Protein AF-A0A382JM89-F1 (afdb_monomer)

Solvent-accessible surface area (backbone atoms only — not comparable to full-atom values): 23621 Å² total; per-residue (Å²): 134,86,78,83,77,78,76,75,79,51,64,68,61,52,48,54,50,50,54,51,51,51,50,50,52,49,52,52,52,52,50,54,52,57,49,22,39,40,45,58,93,44,47,47,100,82,46,31,33,70,60,91,65,78,41,86,44,62,37,84,47,99,49,94,89,55,65,35,29,44,74,67,59,75,79,41,57,34,67,62,41,61,48,72,66,78,77,67,87,86,60,82,72,74,74,59,59,34,88,10,36,39,33,42,95,94,40,73,48,75,23,39,56,72,44,26,50,38,58,50,27,60,74,65,72,46,87,69,57,75,86,46,87,61,68,56,76,61,68,53,31,48,26,38,46,81,37,40,68,86,20,35,50,80,82,54,81,79,45,66,80,48,41,97,51,42,44,41,24,53,68,36,28,28,67,40,19,63,46,50,29,33,41,43,59,50,70,49,72,60,83,82,82,82,85,70,90,72,76,78,82,87,78,86,85,55,64,56,45,77,56,98,60,32,26,23,51,78,85,41,82,71,48,70,60,81,87,61,52,30,29,36,45,34,42,40,42,83,64,44,30,38,42,32,39,27,34,52,87,74,71,45,72,78,49,72,52,41,31,37,30,56,40,48,68,45,28,91,49,70,63,46,34,32,59,36,40,75,75,46,65,58,53,55,34,50,34,45,38,52,51,54,39,48,52,49,49,51,50,27,69,74,72,71,55,61,46,66,34,30,52,39,32,42,38,28,13,35,40,61,54,45,33,38,61,72,73,44,77,44,59,46,41,75,35,91,91,23,35,40,64,53,51,50,36,30,77,70,66,78,37,97,55,47,47,46,78,44,43,22,58,82,64,62,41,72,41,16,72,80,12,42,34,37,35,49,38,51,75,52,45,70,48,9,12,39,60,50,48,54,42,60,74,68,43,53,87,77,46,78,54,79,44,76,48,75,48,87,61,101,58,74,52,75,48,79,46,71,105

Structure (mmCIF, N/CA/C/O backbone):
data_AF-A0A382JM89-F1
#
_entry.id   AF-A0A382JM89-F1
#
loop_
_atom_site.group_PDB
_atom_site.id
_atom_site.type_symbol
_atom_site.label_atom_id
_atom_site.label_alt_id
_atom_site.label_comp_id
_atom_site.label_asym_id
_atom_site.label_entity_id
_atom_site.label_seq_id
_atom_site.pdbx_PDB_ins_code
_atom_site.Cartn_x
_atom_site.Cartn_y
_atom_site.Cartn_z
_atom_site.occupancy
_atom_site.B_iso_or_equiv
_atom_site.auth_seq_id
_atom_site.auth_comp_id
_atom_site.auth_asym_id
_atom_site.auth_atom_id
_atom_site.pdbx_PDB_model_num
ATOM 1 N N . MET A 1 1 ? -53.173 -8.938 7.345 1.00 44.50 1 MET A N 1
ATOM 2 C CA . MET A 1 1 ? -52.886 -8.487 5.963 1.00 44.50 1 MET A CA 1
ATOM 3 C C . MET A 1 1 ? -51.951 -9.501 5.313 1.00 44.50 1 MET A C 1
ATOM 5 O O . MET A 1 1 ? -50.953 -9.849 5.929 1.00 44.50 1 MET A O 1
ATOM 9 N N . LYS A 1 2 ? -52.321 -10.055 4.148 1.00 39.41 2 LYS A N 1
ATOM 10 C CA . LYS A 1 2 ? -51.540 -11.077 3.421 1.00 39.41 2 LYS A CA 1
ATOM 11 C C . LYS A 1 2 ? -50.190 -10.486 2.971 1.00 39.41 2 LYS A C 1
ATOM 13 O O . LYS A 1 2 ? -50.181 -9.391 2.418 1.00 39.41 2 LYS A O 1
ATOM 18 N N . LYS A 1 3 ? -49.076 -11.191 3.225 1.00 42.59 3 LYS A N 1
ATOM 19 C CA . LYS A 1 3 ? -47.734 -10.845 2.707 1.00 42.59 3 LYS A CA 1
ATOM 20 C C . LYS A 1 3 ? -47.783 -10.770 1.169 1.00 42.59 3 LYS A C 1
ATOM 22 O O . LYS A 1 3 ? -48.434 -11.635 0.580 1.00 42.59 3 LYS A O 1
ATOM 27 N N . PRO A 1 4 ? -47.111 -9.803 0.518 1.00 44.03 4 PRO A N 1
ATOM 28 C CA . PRO A 1 4 ? -46.988 -9.819 -0.931 1.00 44.03 4 PRO A CA 1
ATOM 29 C C . PRO A 1 4 ? -46.132 -11.026 -1.324 1.00 44.03 4 PRO A C 1
ATOM 31 O O . PRO A 1 4 ? -44.993 -11.159 -0.874 1.00 44.03 4 PRO A O 1
ATOM 34 N N . GLU A 1 5 ? -46.704 -11.932 -2.116 1.00 45.66 5 GLU A N 1
ATOM 35 C CA . GLU A 1 5 ? -45.958 -13.001 -2.773 1.00 45.66 5 GLU A CA 1
ATOM 36 C C . GLU A 1 5 ? -44.876 -12.367 -3.646 1.00 45.66 5 GLU A C 1
ATOM 38 O O . GLU A 1 5 ? -45.163 -11.625 -4.586 1.00 45.66 5 GLU A O 1
ATOM 43 N N . ILE A 1 6 ? -43.617 -12.647 -3.316 1.00 50.47 6 ILE A N 1
ATOM 44 C CA . ILE A 1 6 ? -42.480 -12.313 -4.166 1.00 50.47 6 ILE A CA 1
ATOM 45 C C . ILE A 1 6 ? -42.662 -13.133 -5.443 1.00 50.47 6 ILE A C 1
ATOM 47 O O . ILE A 1 6 ? -42.482 -14.353 -5.430 1.00 50.47 6 ILE A O 1
ATOM 51 N N . GLN A 1 7 ? -43.064 -12.469 -6.529 1.00 54.22 7 GLN A N 1
ATOM 52 C CA . GLN A 1 7 ? -43.139 -13.073 -7.855 1.00 54.22 7 GLN A CA 1
ATOM 53 C C . GLN A 1 7 ? -41.764 -13.663 -8.178 1.00 54.22 7 GLN A C 1
ATOM 55 O O . GLN A 1 7 ? -40.795 -12.933 -8.390 1.00 54.22 7 GLN A O 1
ATOM 60 N N . LYS A 1 8 ? -41.668 -14.999 -8.167 1.00 55.59 8 LYS A N 1
ATOM 61 C CA . LYS A 1 8 ? -40.481 -15.713 -8.637 1.00 55.59 8 LYS A CA 1
ATOM 62 C C . LYS A 1 8 ? -40.225 -15.256 -10.067 1.00 55.59 8 LYS A C 1
ATOM 64 O O . LYS A 1 8 ? -41.072 -15.459 -10.932 1.00 55.59 8 LYS A O 1
ATOM 69 N N . ILE A 1 9 ? -39.078 -14.618 -10.283 1.00 60.00 9 ILE A N 1
ATOM 70 C CA . ILE A 1 9 ? -38.639 -14.180 -11.606 1.00 60.00 9 ILE A CA 1
ATOM 71 C C . ILE A 1 9 ? -38.621 -15.419 -12.501 1.00 60.00 9 ILE A C 1
ATOM 73 O O . ILE A 1 9 ? -37.862 -16.360 -12.253 1.00 60.00 9 ILE A O 1
ATOM 77 N N . ASP A 1 10 ? -39.500 -15.440 -13.502 1.00 74.69 10 ASP A N 1
ATOM 78 C CA . ASP A 1 10 ? -39.533 -16.506 -14.491 1.00 74.69 10 ASP A CA 1
ATOM 79 C C . ASP A 1 10 ? -38.219 -16.455 -15.273 1.00 74.69 10 ASP A C 1
ATOM 81 O O . ASP A 1 10 ? -37.950 -15.513 -16.021 1.00 74.69 10 ASP A O 1
ATOM 85 N N . LYS A 1 11 ? -37.378 -17.472 -15.064 1.00 64.25 11 LYS A N 1
ATOM 86 C CA . LYS A 1 11 ? -36.060 -17.581 -15.693 1.00 64.25 11 LYS A CA 1
ATOM 87 C C . LYS A 1 11 ? -36.148 -17.518 -17.219 1.00 64.25 11 LYS A C 1
ATOM 89 O O . LYS A 1 11 ? -35.229 -16.992 -17.836 1.00 64.25 11 LYS A O 1
ATOM 94 N N . LYS A 1 12 ? -37.242 -18.001 -17.825 1.00 67.06 12 LYS A N 1
ATOM 95 C CA . LYS A 1 12 ? -37.433 -17.926 -19.281 1.00 67.06 12 LYS A CA 1
ATOM 96 C C . LYS A 1 12 ? -37.712 -16.500 -19.741 1.00 67.06 12 LYS A C 1
ATOM 98 O O . LYS A 1 12 ? -37.161 -16.071 -20.748 1.00 67.06 12 LYS A O 1
ATOM 103 N N . GLU A 1 13 ? -38.515 -15.751 -18.993 1.00 68.00 13 GLU A N 1
ATOM 104 C CA . GLU A 1 13 ? -38.814 -14.347 -19.296 1.00 68.00 13 GLU A CA 1
ATOM 105 C C . GLU A 1 13 ? -37.606 -13.434 -19.023 1.00 68.00 13 GLU A C 1
ATOM 107 O O . GLU A 1 13 ? -37.358 -12.490 -19.770 1.00 68.00 13 GLU A O 1
ATOM 112 N N . TYR A 1 14 ? -36.806 -13.736 -17.996 1.00 67.69 14 TYR A N 1
ATOM 113 C CA . TYR A 1 14 ? -35.537 -13.050 -17.738 1.00 67.69 14 TYR A CA 1
ATOM 114 C C . TYR A 1 14 ? -34.519 -13.291 -18.858 1.00 67.69 14 TYR A C 1
ATOM 116 O O . TYR A 1 14 ? -33.944 -12.330 -19.369 1.00 67.69 14 TYR A O 1
ATOM 124 N N . GLN A 1 15 ? -34.363 -14.544 -19.298 1.00 67.44 15 GLN A N 1
ATOM 125 C CA . GLN A 1 15 ? -33.485 -14.875 -20.420 1.00 67.44 15 GLN A CA 1
ATOM 126 C C . GLN A 1 15 ? -33.942 -14.175 -21.704 1.00 67.44 15 GLN A C 1
ATOM 128 O O . GLN A 1 15 ? -33.140 -13.530 -22.363 1.00 67.44 15 GLN A O 1
ATOM 133 N N . LYS A 1 16 ? -35.249 -14.161 -21.986 1.00 72.06 16 LYS A N 1
ATOM 134 C CA . LYS A 1 16 ? -35.815 -13.462 -23.149 1.00 72.06 16 LYS A CA 1
ATOM 135 C C . LYS A 1 16 ? -35.535 -11.952 -23.143 1.00 72.06 16 LYS A C 1
ATOM 137 O O . LYS A 1 16 ? -35.386 -11.342 -24.200 1.00 72.06 16 LYS A O 1
ATOM 142 N N . ARG A 1 17 ? -35.463 -11.328 -21.961 1.00 67.06 17 ARG A N 1
ATOM 143 C CA . ARG A 1 17 ? -35.088 -9.910 -21.813 1.00 67.06 17 ARG A CA 1
ATOM 144 C C . ARG A 1 17 ? -33.594 -9.687 -22.018 1.00 67.06 17 ARG A C 1
ATOM 146 O O . ARG A 1 17 ? -33.240 -8.697 -22.649 1.00 67.06 17 ARG A O 1
ATOM 153 N N . LEU A 1 18 ? -32.747 -10.588 -21.518 1.00 62.75 18 LEU A N 1
ATOM 154 C CA . LEU A 1 18 ? -31.307 -10.571 -21.788 1.00 62.75 18 LEU A CA 1
ATOM 155 C C . LEU A 1 18 ? -31.027 -10.736 -23.281 1.00 62.75 18 LEU A C 1
ATOM 157 O O . LEU A 1 18 ? -30.311 -9.917 -23.842 1.00 62.75 18 LEU A O 1
ATOM 161 N N . ASP A 1 19 ? -31.665 -11.705 -23.935 1.00 68.69 19 ASP A N 1
ATOM 162 C CA . ASP A 1 19 ? -31.504 -11.952 -25.369 1.00 68.69 19 ASP A CA 1
ATOM 163 C C . ASP A 1 19 ? -31.918 -10.718 -26.187 1.00 68.69 19 ASP A C 1
ATOM 165 O O . ASP A 1 19 ? -31.195 -10.302 -27.087 1.00 68.69 19 ASP A O 1
ATOM 169 N N . ARG A 1 20 ? -33.018 -10.050 -25.809 1.00 68.69 20 ARG A N 1
ATOM 170 C CA . ARG A 1 20 ? -33.466 -8.802 -26.449 1.00 68.69 20 ARG A CA 1
ATOM 171 C C . ARG A 1 20 ? -32.498 -7.636 -26.236 1.00 68.69 20 ARG A C 1
ATOM 173 O O . ARG A 1 20 ? -32.331 -6.811 -27.129 1.00 68.69 20 ARG A O 1
ATOM 180 N N . ILE A 1 21 ? -31.883 -7.530 -25.057 1.00 65.25 21 ILE A N 1
ATOM 181 C CA . ILE A 1 21 ? -30.853 -6.518 -24.783 1.00 65.25 21 ILE A CA 1
ATOM 182 C C . ILE A 1 21 ? -29.611 -6.804 -25.632 1.00 65.25 21 ILE A C 1
ATOM 184 O O . ILE A 1 21 ? -29.098 -5.891 -26.274 1.00 65.25 21 ILE A O 1
ATOM 188 N N . THR A 1 22 ? -29.168 -8.058 -25.693 1.00 61.38 22 THR A N 1
ATOM 189 C CA . THR A 1 22 ? -28.045 -8.486 -26.535 1.00 61.38 22 THR A CA 1
ATOM 190 C C . THR A 1 22 ? -28.317 -8.219 -28.015 1.00 61.38 22 THR A C 1
ATOM 192 O O . THR A 1 22 ? -27.440 -7.713 -28.707 1.00 61.38 22 THR A O 1
ATOM 195 N N . GLU A 1 23 ? -29.535 -8.470 -28.496 1.00 66.44 23 GLU A N 1
ATOM 196 C CA . GLU A 1 23 ? -29.952 -8.174 -29.871 1.00 66.44 23 GLU A CA 1
ATOM 197 C C . GLU A 1 23 ? -29.944 -6.662 -30.160 1.00 66.44 23 GLU A C 1
ATOM 199 O O . GLU A 1 23 ? -29.429 -6.229 -31.191 1.00 66.44 23 GLU A O 1
ATOM 204 N N . LEU A 1 24 ? -30.418 -5.835 -29.219 1.00 63.62 24 LEU A N 1
ATOM 205 C CA . LEU A 1 24 ? -30.346 -4.375 -29.329 1.00 63.62 24 LEU A CA 1
ATOM 206 C C . LEU A 1 24 ? -28.896 -3.880 -29.390 1.00 63.62 24 LEU A C 1
ATOM 208 O O . LEU A 1 24 ? -28.560 -3.105 -30.285 1.00 63.62 24 LEU A O 1
ATOM 212 N N . PHE A 1 25 ? -28.021 -4.351 -28.499 1.00 53.47 25 PHE A N 1
ATOM 213 C CA . PHE A 1 25 ? -26.602 -3.988 -28.531 1.00 53.47 25 PHE A CA 1
ATOM 214 C C . PHE A 1 25 ? -25.911 -4.482 -29.803 1.00 53.47 25 PHE A C 1
ATOM 216 O O . PHE A 1 25 ? -25.157 -3.725 -30.406 1.00 53.47 25 PHE A O 1
ATOM 223 N N . SER A 1 26 ? -26.226 -5.693 -30.268 1.00 49.53 26 SER A N 1
ATOM 224 C CA . SER A 1 26 ? -25.716 -6.221 -31.534 1.00 49.53 26 SER A CA 1
ATOM 225 C C . SER A 1 26 ? -26.149 -5.348 -32.717 1.00 49.53 26 SER A C 1
ATOM 227 O O . SER A 1 26 ? -25.308 -4.976 -33.531 1.00 49.53 26 SER A O 1
ATOM 229 N N . SER A 1 27 ? -27.412 -4.906 -32.763 1.00 55.59 27 SER A N 1
ATOM 230 C CA . SER A 1 27 ? -27.895 -3.988 -33.804 1.00 55.59 27 SER A CA 1
ATOM 231 C C . SER A 1 27 ? -27.211 -2.613 -33.766 1.00 55.59 27 SER A C 1
ATOM 233 O O . SER A 1 27 ? -26.930 -2.034 -34.813 1.00 55.59 27 SER A O 1
ATOM 235 N N . MET A 1 28 ? -26.876 -2.107 -32.572 1.00 58.25 28 MET A N 1
ATOM 236 C CA . MET A 1 28 ? -26.117 -0.862 -32.410 1.00 58.25 28 MET A CA 1
ATOM 237 C C . MET A 1 28 ? -24.670 -1.009 -32.882 1.00 58.25 28 MET A C 1
ATOM 239 O O . MET A 1 28 ? -24.142 -0.090 -33.504 1.00 58.25 28 MET A O 1
ATOM 243 N N . THR A 1 29 ? -24.037 -2.152 -32.612 1.00 47.72 29 THR A N 1
ATOM 244 C CA . THR A 1 29 ? -22.693 -2.465 -33.108 1.00 47.72 29 THR A CA 1
ATOM 245 C C . THR A 1 29 ? -22.686 -2.582 -34.629 1.00 47.72 29 THR A C 1
ATOM 247 O O . THR A 1 29 ? -21.822 -1.987 -35.261 1.00 47.72 29 THR A O 1
ATOM 250 N N . VAL A 1 30 ? -23.679 -3.254 -35.224 1.00 56.81 30 VAL A N 1
ATOM 251 C CA . VAL A 1 30 ? -23.830 -3.343 -36.688 1.00 56.81 30 VAL A CA 1
ATOM 252 C C . VAL A 1 30 ? -24.038 -1.957 -37.302 1.00 56.81 30 VAL A C 1
ATOM 254 O O . VAL A 1 30 ? -23.382 -1.622 -38.280 1.00 56.81 30 VAL A O 1
ATOM 257 N N . HIS A 1 31 ? -24.871 -1.106 -36.697 1.00 63.56 31 HIS A N 1
ATOM 258 C CA . HIS A 1 31 ? -25.081 0.254 -37.197 1.00 63.56 31 HIS A CA 1
ATOM 259 C C . HIS A 1 31 ? -23.830 1.139 -37.074 1.00 63.56 31 HIS A C 1
ATOM 261 O O . HIS A 1 31 ? -23.542 1.938 -37.963 1.00 63.56 31 HIS A O 1
ATOM 267 N N . ALA A 1 32 ? -23.070 1.007 -35.983 1.00 56.50 32 ALA A N 1
ATOM 268 C CA . ALA A 1 32 ? -21.797 1.706 -35.820 1.00 56.50 32 ALA A CA 1
ATOM 269 C C . ALA A 1 32 ? -20.748 1.230 -36.843 1.00 56.50 32 ALA A C 1
ATOM 271 O O . ALA A 1 32 ? -19.970 2.046 -37.347 1.00 56.50 32 ALA A O 1
ATOM 272 N N . ASP A 1 33 ? -20.762 -0.061 -37.183 1.00 57.72 33 ASP A N 1
ATOM 273 C CA . ASP A 1 33 ? -19.899 -0.646 -38.210 1.00 57.72 33 ASP A CA 1
ATOM 274 C C . ASP A 1 33 ? -20.281 -0.147 -39.614 1.00 57.72 33 ASP A C 1
ATOM 276 O O . ASP A 1 33 ? -19.424 0.326 -40.358 1.00 57.72 33 ASP A O 1
ATOM 280 N N . GLU A 1 34 ? -21.578 -0.112 -39.938 1.00 65.81 34 GLU A N 1
ATOM 281 C CA . GLU A 1 34 ? -22.096 0.471 -41.182 1.00 65.81 34 GLU A CA 1
ATOM 282 C C . GLU A 1 34 ? -21.736 1.954 -41.314 1.00 65.81 34 GLU A C 1
ATOM 284 O O . GLU A 1 34 ? -21.236 2.364 -42.358 1.00 65.81 34 GLU A O 1
ATOM 289 N N . GLN A 1 35 ? -21.914 2.773 -40.271 1.00 63.88 35 GLN A N 1
ATOM 290 C CA . GLN A 1 35 ? -21.514 4.188 -40.317 1.00 63.88 35 GLN A CA 1
ATOM 291 C C . GLN A 1 35 ? -20.011 4.366 -40.570 1.00 63.88 35 GLN A C 1
ATOM 293 O O . GLN A 1 35 ? -19.595 5.299 -41.264 1.00 63.88 35 GLN A O 1
ATOM 298 N N . SER A 1 36 ? -19.203 3.446 -40.046 1.00 63.84 36 SER A N 1
ATOM 299 C CA . SER A 1 36 ? -17.752 3.440 -40.220 1.00 63.84 36 SER A CA 1
ATOM 300 C C . SER A 1 36 ? -17.316 3.050 -41.641 1.00 63.84 36 SER A C 1
ATOM 302 O O . SER A 1 36 ? -16.156 3.259 -41.982 1.00 63.84 36 SER A O 1
ATOM 304 N N . THR A 1 37 ? -18.216 2.564 -42.507 1.00 63.22 37 THR A N 1
ATOM 305 C CA . THR A 1 37 ? -17.906 2.280 -43.927 1.00 63.22 37 THR A CA 1
ATOM 306 C C . THR A 1 37 ? -17.875 3.512 -44.828 1.00 63.22 37 THR A C 1
ATOM 308 O O . THR A 1 37 ? -17.417 3.422 -45.960 1.00 63.22 37 THR A O 1
ATOM 311 N N . TYR A 1 38 ? -18.372 4.662 -44.372 1.00 65.75 38 TYR A N 1
ATOM 312 C CA . TYR A 1 38 ? -18.430 5.866 -45.212 1.00 65.75 38 TYR A CA 1
ATOM 313 C C . TYR A 1 38 ? -18.109 7.156 -44.461 1.00 65.75 38 TYR A C 1
ATOM 315 O O . TYR A 1 38 ? -17.984 8.214 -45.078 1.00 65.75 38 TYR A O 1
ATOM 323 N N . ARG A 1 39 ? -17.958 7.110 -43.130 1.00 69.75 39 ARG A N 1
ATOM 324 C CA . ARG A 1 39 ? -17.587 8.283 -42.339 1.00 69.75 39 ARG A CA 1
ATOM 325 C C . ARG A 1 39 ? -16.587 7.949 -41.243 1.00 69.75 39 ARG A C 1
ATOM 327 O O . ARG A 1 39 ? -16.827 7.102 -40.390 1.00 69.75 39 ARG A O 1
ATOM 334 N N . CYS A 1 40 ? -15.501 8.718 -41.197 1.00 74.19 40 CYS A N 1
ATOM 335 C CA . CYS A 1 40 ? -14.532 8.620 -40.115 1.00 74.19 40 CYS A CA 1
ATOM 336 C C . CYS A 1 40 ? -14.994 9.380 -38.856 1.00 74.19 40 CYS A C 1
ATOM 338 O O . CYS A 1 40 ? -15.216 10.592 -38.940 1.00 74.19 40 CYS A O 1
ATOM 340 N N . PRO A 1 41 ? -15.069 8.740 -37.671 1.00 73.25 41 PRO A N 1
ATOM 341 C CA . PRO A 1 41 ? -15.464 9.398 -36.428 1.00 73.25 41 PRO A CA 1
ATOM 342 C C . PRO A 1 41 ? -14.385 10.360 -35.904 1.00 73.25 41 PRO A C 1
ATOM 344 O O . PRO A 1 41 ? -14.675 11.229 -35.085 1.00 73.25 41 PRO A O 1
ATOM 347 N N . TYR A 1 42 ? -13.151 10.253 -36.409 1.00 80.19 42 TYR A N 1
ATOM 348 C CA . TYR A 1 42 ? -12.021 11.122 -36.063 1.00 80.19 42 TYR A CA 1
ATOM 349 C C . TYR A 1 42 ? -11.760 12.224 -37.099 1.00 80.19 42 TYR A C 1
ATOM 351 O O . TYR A 1 42 ? -10.758 12.933 -37.006 1.00 80.19 42 TYR A O 1
ATOM 359 N N . LYS A 1 43 ? -12.622 12.365 -38.112 1.00 78.75 43 LYS A N 1
ATOM 360 C CA . LYS A 1 43 ? -12.566 13.451 -39.097 1.00 78.75 43 LYS A CA 1
ATOM 361 C C . LYS A 1 43 ? -13.531 14.546 -38.650 1.00 78.75 43 LYS A C 1
ATOM 363 O O . LYS A 1 43 ? -14.737 14.323 -38.545 1.00 78.75 43 LYS A O 1
ATOM 368 N N . ASN A 1 44 ? -12.996 15.718 -38.316 1.00 76.88 44 ASN A N 1
ATOM 369 C CA . ASN A 1 44 ? -13.822 16.854 -37.920 1.00 76.88 44 ASN A CA 1
ATOM 370 C C . ASN A 1 44 ? -14.465 17.529 -39.150 1.00 76.88 44 ASN A C 1
ATOM 372 O O . ASN A 1 44 ? -14.194 17.169 -40.292 1.00 76.88 44 ASN A O 1
ATOM 376 N N . LYS A 1 45 ? -15.318 18.533 -38.917 1.00 77.31 45 LYS A N 1
ATOM 377 C CA . LYS A 1 45 ? -16.042 19.263 -39.977 1.00 77.31 45 LYS A CA 1
ATOM 378 C C . LYS A 1 45 ? -15.149 20.042 -40.966 1.00 77.31 45 LYS A C 1
ATOM 380 O O . LYS A 1 45 ? -15.665 20.556 -41.946 1.00 77.31 45 LYS A O 1
ATOM 385 N N . GLU A 1 46 ? -13.861 20.195 -40.663 1.00 77.38 46 GLU A N 1
ATOM 386 C CA . GLU A 1 46 ? -12.849 20.897 -41.471 1.00 77.38 46 GLU A CA 1
ATOM 387 C C . GLU A 1 46 ? -11.871 19.898 -42.122 1.00 77.38 46 GLU A C 1
ATOM 389 O O . GLU A 1 46 ? -10.745 20.257 -42.456 1.00 77.38 46 GLU A O 1
ATOM 394 N N . ASP A 1 47 ? -12.265 18.623 -42.229 1.00 74.38 47 ASP A N 1
ATOM 395 C CA . ASP A 1 47 ? -11.468 17.506 -42.758 1.00 74.38 47 ASP A CA 1
ATOM 396 C C . ASP A 1 47 ? -10.150 17.234 -42.007 1.00 74.38 47 ASP A C 1
ATOM 398 O O . ASP A 1 47 ? -9.274 16.492 -42.472 1.00 74.38 47 ASP A O 1
ATOM 402 N N . ARG A 1 48 ? -10.015 17.772 -40.789 1.00 79.44 48 ARG A N 1
ATOM 403 C CA . ARG A 1 48 ? -8.853 17.533 -39.930 1.00 79.44 48 ARG A CA 1
ATOM 404 C C . ARG A 1 48 ? -9.047 16.279 -39.089 1.00 79.44 48 ARG A C 1
ATOM 406 O O . ARG A 1 48 ? -10.113 16.027 -38.523 1.00 79.44 48 ARG A O 1
ATOM 413 N N . CYS A 1 49 ? -7.982 15.499 -39.001 1.00 78.81 49 CYS A N 1
ATOM 414 C CA . CYS A 1 49 ? -7.892 14.281 -38.224 1.00 78.81 49 CYS A CA 1
ATOM 415 C C . CYS A 1 49 ? -7.604 14.614 -36.755 1.00 78.81 49 CYS A C 1
ATOM 417 O O . CYS A 1 49 ? -6.585 15.219 -36.424 1.00 78.81 49 CYS A O 1
ATOM 419 N N . THR A 1 50 ? -8.504 14.199 -35.869 1.00 78.69 50 THR A N 1
ATOM 420 C CA . THR A 1 50 ? -8.375 14.337 -34.411 1.00 78.69 50 THR A CA 1
ATOM 421 C C . THR A 1 50 ? -7.791 13.089 -33.745 1.00 78.69 50 THR A C 1
ATOM 423 O O . THR A 1 50 ? -7.572 13.090 -32.532 1.00 78.69 50 THR A O 1
ATOM 426 N N . ALA A 1 51 ? -7.527 12.023 -34.510 1.00 73.88 51 ALA A N 1
ATOM 427 C CA . ALA A 1 51 ? -6.945 10.792 -33.991 1.00 73.88 51 ALA A CA 1
ATOM 428 C C . ALA A 1 51 ? -5.510 11.032 -33.497 1.00 73.88 51 ALA A C 1
ATOM 430 O O . ALA A 1 51 ? -4.678 11.584 -34.215 1.00 73.88 51 ALA A O 1
ATOM 431 N N . LYS A 1 52 ? -5.223 10.585 -32.269 1.00 64.62 52 LYS A N 1
ATOM 432 C CA . LYS A 1 52 ? -3.881 10.630 -31.658 1.00 64.62 52 LYS A CA 1
ATOM 433 C C . LYS A 1 52 ? -3.049 9.366 -31.922 1.00 64.62 52 LYS A C 1
ATOM 435 O O . LYS A 1 52 ? -1.924 9.274 -31.448 1.00 64.62 52 LYS A O 1
ATOM 440 N N . PHE A 1 53 ? -3.612 8.402 -32.647 1.00 70.06 53 PHE A N 1
ATOM 441 C CA . PHE A 1 53 ? -2.979 7.148 -33.058 1.00 70.06 53 PHE A CA 1
ATOM 442 C C . PHE A 1 53 ? -2.654 7.173 -34.561 1.00 70.06 53 PHE A C 1
ATOM 444 O O . PHE A 1 53 ? -3.201 7.996 -35.302 1.00 70.06 53 PHE A O 1
ATOM 451 N N . GLY A 1 54 ? -1.754 6.288 -35.003 1.00 59.22 54 GLY A N 1
ATOM 452 C CA . GLY A 1 54 ? -1.340 6.186 -36.404 1.00 59.22 54 GLY A CA 1
ATOM 453 C C . GLY A 1 54 ? -2.459 5.645 -37.293 1.00 59.22 54 GLY A C 1
ATOM 454 O O . GLY A 1 54 ? -3.068 4.628 -36.986 1.00 59.22 54 GLY A O 1
ATOM 455 N N . CYS A 1 55 ? -2.741 6.330 -38.398 1.00 66.62 55 CYS A N 1
ATOM 456 C CA . CYS A 1 55 ? -3.772 5.953 -39.364 1.00 66.62 55 CYS A CA 1
ATOM 457 C C . CYS A 1 55 ? -3.215 6.138 -40.781 1.00 66.62 55 CYS A C 1
ATOM 459 O O . CYS A 1 55 ? -2.600 7.166 -41.073 1.00 66.62 55 CYS A O 1
ATOM 461 N N . ARG A 1 56 ? -3.443 5.173 -41.687 1.00 66.62 56 ARG A N 1
ATOM 462 C CA . ARG A 1 56 ? -2.841 5.173 -43.043 1.00 66.62 56 ARG A CA 1
ATOM 463 C C . ARG A 1 56 ? -3.240 6.384 -43.894 1.00 66.62 56 ARG A C 1
ATOM 465 O O . ARG A 1 56 ? -2.533 6.769 -44.828 1.00 66.62 56 ARG A O 1
ATOM 472 N N . ASN A 1 57 ? -4.356 7.011 -43.533 1.00 70.56 57 ASN A N 1
ATOM 473 C CA . ASN A 1 57 ? -4.942 8.140 -44.245 1.00 70.56 57 ASN A CA 1
ATOM 474 C C . ASN A 1 57 ? -4.619 9.500 -43.611 1.00 70.56 57 ASN A C 1
ATOM 476 O O . ASN A 1 57 ? -5.138 10.519 -44.068 1.00 70.56 57 ASN A O 1
ATOM 480 N N . GLN A 1 58 ? -3.762 9.549 -42.585 1.00 77.38 58 GLN A N 1
ATOM 481 C CA . GLN A 1 58 ? -3.235 10.811 -42.068 1.00 77.38 58 GLN A CA 1
ATOM 482 C C . GLN A 1 58 ? -2.214 11.413 -43.047 1.00 77.38 58 GLN A C 1
ATOM 484 O O . GLN A 1 58 ? -1.312 10.742 -43.553 1.00 77.38 58 GLN A O 1
ATOM 489 N N . ARG A 1 59 ? -2.345 12.714 -43.309 1.00 75.25 59 ARG A N 1
ATOM 490 C CA . ARG A 1 59 ? -1.410 13.518 -44.105 1.00 75.25 59 ARG A CA 1
ATOM 491 C C . ARG A 1 59 ? -0.905 14.693 -43.272 1.00 75.25 59 ARG A C 1
ATOM 493 O O . ARG A 1 59 ? -1.640 15.245 -42.452 1.00 75.25 59 ARG A O 1
ATOM 500 N N . LYS A 1 60 ? 0.362 15.069 -43.466 1.00 73.81 60 LYS A N 1
ATOM 501 C CA . LYS A 1 60 ? 0.955 16.230 -42.786 1.00 73.81 60 LYS A CA 1
ATOM 502 C C . LYS A 1 60 ? 0.400 17.521 -43.407 1.00 73.81 60 LYS A C 1
ATOM 504 O O . LYS A 1 60 ? 0.398 17.607 -44.632 1.00 73.81 60 LYS A O 1
ATOM 509 N N . PRO A 1 61 ? -0.062 18.492 -42.605 1.00 70.25 61 PRO A N 1
ATOM 510 C CA . PRO A 1 61 ? -0.488 19.790 -43.114 1.00 70.25 61 PRO A CA 1
ATOM 511 C C . PRO A 1 61 ? 0.723 20.628 -43.544 1.00 70.25 61 PRO A C 1
ATOM 513 O O . PRO A 1 61 ? 1.839 20.412 -43.062 1.00 70.25 61 PRO A O 1
ATOM 516 N N . ASP A 1 62 ? 0.484 21.626 -44.396 1.00 67.12 62 ASP A N 1
ATOM 517 C CA . ASP A 1 62 ? 1.521 22.546 -44.888 1.00 67.12 62 ASP A CA 1
ATOM 518 C C . ASP A 1 62 ? 2.180 23.362 -43.760 1.00 67.12 62 ASP A C 1
ATOM 520 O O . ASP A 1 62 ? 3.341 23.760 -43.861 1.00 67.12 62 ASP A O 1
ATOM 524 N N . ASN A 1 63 ? 1.471 23.568 -42.643 1.00 64.88 63 ASN A N 1
ATOM 525 C CA . ASN A 1 63 ? 1.975 24.270 -41.467 1.00 64.88 63 ASN A CA 1
ATOM 526 C C . ASN A 1 63 ? 2.116 23.323 -40.261 1.00 64.88 63 ASN A C 1
ATOM 528 O O . ASN A 1 63 ? 1.147 22.715 -39.812 1.00 64.88 63 ASN A O 1
ATOM 532 N N . ARG A 1 64 ? 3.319 23.236 -39.673 1.00 56.41 64 ARG A N 1
ATOM 533 C CA . ARG A 1 64 ? 3.673 22.267 -38.606 1.00 56.41 64 ARG A CA 1
ATOM 534 C C . ARG A 1 64 ? 2.903 22.423 -37.284 1.00 56.41 64 ARG A C 1
ATOM 536 O O . ARG A 1 64 ? 3.056 21.575 -36.411 1.00 56.41 64 ARG A O 1
ATOM 543 N N . ARG A 1 65 ? 2.121 23.493 -37.107 1.00 54.34 65 ARG A N 1
ATOM 544 C CA . ARG A 1 65 ? 1.305 23.744 -35.900 1.00 54.34 65 ARG A CA 1
ATOM 545 C C . ARG A 1 65 ? -0.160 23.312 -36.035 1.00 54.34 65 ARG A C 1
ATOM 547 O O . ARG A 1 65 ? -0.924 23.496 -35.094 1.00 54.34 65 ARG A O 1
ATOM 554 N N . GLU A 1 66 ? -0.559 22.762 -37.178 1.00 66.62 66 GLU A N 1
ATOM 555 C CA . GLU A 1 66 ? -1.939 22.344 -37.435 1.00 66.62 66 GLU A CA 1
ATOM 556 C C . GLU A 1 66 ? -2.140 20.833 -37.236 1.00 66.62 66 GLU A C 1
ATOM 558 O O . GLU A 1 66 ? -1.199 20.044 -37.329 1.00 66.62 66 GLU A O 1
ATOM 563 N N . LEU A 1 67 ? -3.385 20.425 -36.956 1.00 64.38 67 LEU A N 1
ATOM 564 C CA . LEU A 1 67 ? -3.767 19.010 -36.890 1.00 64.38 67 LEU A CA 1
ATOM 565 C C . LEU A 1 67 ? -3.566 18.323 -38.251 1.00 64.38 67 LEU A C 1
ATOM 567 O O . LEU A 1 67 ? -3.731 18.952 -39.301 1.00 64.38 67 LEU A O 1
ATOM 571 N N . LEU A 1 68 ? -3.255 17.022 -38.213 1.00 76.88 68 LEU A N 1
ATOM 572 C CA . LEU A 1 68 ? -3.119 16.170 -39.400 1.00 76.88 68 LEU A CA 1
ATOM 573 C C . LEU A 1 68 ? -4.391 16.219 -40.257 1.00 76.88 68 LEU A C 1
ATOM 575 O O . LEU A 1 68 ? -5.492 16.354 -39.732 1.00 76.88 68 LEU A O 1
ATOM 579 N N . ILE A 1 69 ? -4.255 16.096 -41.575 1.00 75.75 69 ILE A N 1
ATOM 580 C CA . ILE A 1 69 ? -5.386 16.109 -42.515 1.00 75.75 69 ILE A CA 1
ATOM 581 C C . ILE A 1 69 ? -5.809 14.664 -42.792 1.00 75.75 69 ILE A C 1
ATOM 583 O O . ILE A 1 69 ? -4.952 13.796 -42.977 1.00 75.75 69 ILE A O 1
ATOM 587 N N . CYS A 1 70 ? -7.115 14.386 -42.810 1.00 74.06 70 CYS A N 1
ATOM 588 C CA . CYS A 1 70 ? -7.625 13.084 -43.236 1.00 74.06 70 CYS A CA 1
ATOM 589 C C . CYS A 1 70 ? -7.759 13.070 -44.764 1.00 74.06 70 CYS A C 1
ATOM 591 O O . CYS A 1 70 ? -8.621 13.746 -45.314 1.00 74.06 70 CYS A O 1
ATOM 593 N N . GLY A 1 71 ? -6.918 12.296 -45.452 1.00 67.00 71 GLY A N 1
ATOM 594 C CA . GLY A 1 71 ? -6.919 12.202 -46.917 1.00 67.00 71 GLY A CA 1
ATOM 595 C C . GLY A 1 71 ? -7.983 11.271 -47.513 1.00 67.00 71 GLY A C 1
ATOM 596 O O . GLY A 1 71 ? -7.937 11.027 -48.713 1.00 67.00 71 GLY A O 1
ATOM 597 N N . GLY A 1 72 ? -8.882 10.708 -46.698 1.00 64.50 72 GLY A N 1
ATOM 598 C CA . GLY A 1 72 ? -9.954 9.823 -47.168 1.00 64.50 72 GLY A CA 1
ATOM 599 C C . GLY A 1 72 ? -11.187 10.606 -47.626 1.00 64.50 72 GLY A C 1
ATOM 600 O O . GLY A 1 72 ? -11.623 11.529 -46.927 1.00 64.50 72 GLY A O 1
ATOM 601 N N . ASP A 1 73 ? -11.764 10.209 -48.759 1.00 62.28 73 ASP A N 1
ATOM 602 C CA . ASP A 1 73 ? -13.051 10.698 -49.255 1.00 62.28 73 ASP A CA 1
ATOM 603 C C . ASP A 1 73 ? -14.224 9.912 -48.639 1.00 62.28 73 ASP A C 1
ATOM 605 O O . ASP A 1 73 ? -14.042 8.811 -48.122 1.00 62.28 73 ASP A O 1
ATOM 609 N N . ASP A 1 74 ? -15.445 10.454 -48.702 1.00 58.84 74 ASP A N 1
ATOM 610 C CA . ASP A 1 74 ? -16.659 9.829 -48.131 1.00 58.84 74 ASP A CA 1
ATOM 611 C C . ASP A 1 74 ? -17.097 8.542 -48.881 1.00 58.84 74 ASP A C 1
ATOM 613 O O . ASP A 1 74 ? -18.223 8.067 -48.744 1.00 58.84 74 ASP A O 1
ATOM 617 N N . LYS A 1 75 ? -16.214 7.996 -49.727 1.00 57.56 75 LYS A N 1
ATOM 618 C CA . LYS A 1 75 ? -16.359 6.730 -50.457 1.00 57.56 75 LYS A CA 1
ATOM 619 C C . LYS A 1 75 ? -15.416 5.643 -49.935 1.00 57.56 75 LYS A C 1
ATOM 621 O O . LYS A 1 75 ? -15.463 4.518 -50.430 1.00 57.56 75 LYS A O 1
ATOM 626 N N . LEU A 1 76 ? -14.551 5.977 -48.979 1.00 61.00 76 LEU A N 1
ATOM 627 C CA . LEU A 1 76 ? -13.592 5.064 -48.380 1.00 61.00 76 LEU A CA 1
ATOM 628 C C . LEU A 1 76 ? -14.240 4.267 -47.237 1.00 61.00 76 LEU A C 1
ATOM 630 O O . LEU A 1 76 ? -14.826 4.860 -46.334 1.00 61.00 76 LEU A O 1
ATOM 634 N N . ASP A 1 77 ? -14.070 2.940 -47.233 1.00 64.81 77 ASP A N 1
ATOM 635 C CA . ASP A 1 77 ? -14.420 2.098 -46.081 1.00 64.81 77 ASP A CA 1
ATOM 636 C C . ASP A 1 77 ? -13.435 2.361 -44.939 1.00 64.81 77 ASP A C 1
ATOM 638 O O . ASP A 1 77 ? -12.289 1.899 -44.948 1.00 64.81 77 ASP A O 1
ATOM 642 N N . TYR A 1 78 ? -13.855 3.175 -43.968 1.00 64.94 78 TYR A N 1
ATOM 643 C CA . TYR A 1 78 ? -12.967 3.632 -42.908 1.00 64.94 78 TYR A CA 1
ATOM 644 C C . TYR A 1 78 ? -12.709 2.583 -41.823 1.00 64.94 78 TYR A C 1
ATOM 646 O O . TYR A 1 78 ? -11.780 2.784 -41.039 1.00 64.94 78 TYR A O 1
ATOM 654 N N . ARG A 1 79 ? -13.417 1.445 -41.809 1.00 62.03 79 ARG A N 1
ATOM 655 C CA . ARG A 1 79 ? -13.155 0.352 -40.854 1.00 62.03 79 ARG A CA 1
ATOM 656 C C . ARG A 1 79 ? -11.700 -0.114 -40.922 1.00 62.03 79 ARG A C 1
ATOM 658 O O . ARG A 1 79 ? -11.038 -0.218 -39.895 1.00 62.03 79 ARG A O 1
ATOM 665 N N . GLN A 1 80 ? -11.163 -0.236 -42.137 1.00 56.03 80 GLN A N 1
ATOM 666 C CA . GLN A 1 80 ? -9.765 -0.619 -42.379 1.00 56.03 80 GLN A CA 1
ATOM 667 C C . GLN A 1 80 ? -8.785 0.566 -42.363 1.00 56.03 80 GLN A C 1
ATOM 669 O O . GLN A 1 80 ? -7.569 0.386 -42.406 1.00 56.03 80 GLN A O 1
ATOM 674 N N . ALA A 1 81 ? -9.281 1.806 -42.287 1.00 58.97 81 ALA A N 1
ATOM 675 C CA . ALA A 1 81 ? -8.431 2.996 -42.260 1.00 58.97 81 ALA A CA 1
ATOM 676 C C . ALA A 1 81 ? -7.702 3.174 -40.919 1.00 58.97 81 ALA A C 1
ATOM 678 O O . ALA A 1 81 ? -6.637 3.801 -40.883 1.00 58.97 81 ALA A O 1
ATOM 679 N N . TRP A 1 82 ? -8.274 2.650 -39.828 1.00 59.25 82 TRP A N 1
ATOM 680 C CA . TRP A 1 82 ? -7.682 2.651 -38.479 1.00 59.25 82 TRP A CA 1
ATOM 681 C C . TRP A 1 82 ? -6.980 1.342 -38.141 1.00 59.25 82 TRP A C 1
ATOM 683 O O . TRP A 1 82 ? -6.248 1.287 -37.157 1.00 59.25 82 TRP A O 1
ATOM 693 N N . GLU A 1 83 ? -7.160 0.322 -38.977 1.00 50.81 83 GLU A N 1
ATOM 694 C CA . GLU A 1 83 ? -6.341 -0.877 -38.952 1.00 50.81 83 GLU A CA 1
ATOM 695 C C . GLU A 1 83 ? -4.935 -0.510 -39.443 1.00 50.81 83 GLU A C 1
ATOM 697 O O . GLU A 1 83 ? -4.609 -0.479 -40.640 1.00 50.81 83 GLU A O 1
ATOM 702 N N . THR A 1 84 ? -4.064 -0.206 -38.484 1.00 46.38 84 THR A N 1
ATOM 703 C CA . THR A 1 84 ? -2.631 -0.429 -38.644 1.00 46.38 84 THR A CA 1
ATOM 704 C C . THR A 1 84 ? -2.465 -1.921 -38.913 1.00 46.38 84 THR A C 1
ATOM 706 O O . THR A 1 84 ? -2.573 -2.705 -37.982 1.00 46.38 84 THR A O 1
ATOM 709 N N . GLU A 1 85 ? -2.369 -2.268 -40.200 1.00 39.00 85 GLU A N 1
ATOM 710 C CA . GLU A 1 85 ? -2.140 -3.595 -40.788 1.00 39.00 85 GLU A CA 1
ATOM 711 C C . GLU A 1 85 ? -2.303 -4.786 -39.828 1.00 39.00 85 GLU A C 1
ATOM 713 O O . GLU A 1 85 ? -1.433 -5.066 -39.006 1.00 39.00 85 GLU A O 1
ATOM 718 N N . ALA A 1 86 ? -3.377 -5.565 -40.018 1.00 32.03 86 ALA A N 1
ATOM 719 C CA . ALA A 1 86 ? -3.260 -7.000 -39.806 1.00 32.03 86 ALA A CA 1
ATOM 720 C C . ALA A 1 86 ? -2.042 -7.463 -40.613 1.00 32.03 86 ALA A C 1
ATOM 722 O O . ALA A 1 86 ? -1.989 -7.261 -41.831 1.00 32.03 86 ALA A O 1
ATOM 723 N N . VAL A 1 87 ? -1.045 -8.006 -39.915 1.00 34.25 87 VAL A N 1
ATOM 724 C CA . VAL A 1 87 ? 0.102 -8.663 -40.536 1.00 34.25 87 VAL A CA 1
ATOM 725 C C . VAL A 1 87 ? -0.471 -9.681 -41.526 1.00 34.25 87 VAL A C 1
ATOM 727 O O . VAL A 1 87 ? -1.274 -10.518 -41.105 1.00 34.25 87 VAL A O 1
ATOM 730 N N . PRO A 1 88 ? -0.160 -9.591 -42.829 1.00 32.91 88 PRO A N 1
ATOM 731 C CA . PRO A 1 88 ? -0.663 -10.553 -43.790 1.00 32.91 88 PRO A CA 1
ATOM 732 C C . PRO A 1 88 ? -0.179 -11.942 -43.379 1.00 32.91 88 PRO A C 1
ATOM 734 O O . PRO A 1 88 ? 1.022 -12.193 -43.259 1.00 32.91 88 PRO A O 1
ATOM 737 N N . ASP A 1 89 ? -1.139 -12.827 -43.126 1.00 37.56 89 ASP A N 1
ATOM 738 C CA . ASP A 1 89 ? -0.879 -14.225 -42.828 1.00 37.56 89 ASP A CA 1
ATOM 739 C C . ASP A 1 89 ? -0.092 -14.820 -44.010 1.00 37.56 89 ASP A C 1
ATOM 741 O O . ASP A 1 89 ? -0.507 -14.696 -45.166 1.00 37.56 89 ASP A O 1
ATOM 745 N N . SER A 1 90 ? 1.055 -15.438 -43.713 1.00 38.72 90 SER A N 1
ATOM 746 C CA . SER A 1 90 ? 2.048 -16.020 -44.639 1.00 38.72 90 SER A CA 1
ATOM 747 C C . SER A 1 90 ? 3.119 -15.105 -45.264 1.00 38.72 90 SER A C 1
ATOM 749 O O . SER A 1 90 ? 3.519 -15.257 -46.414 1.00 38.72 90 SER A O 1
ATOM 751 N N . THR A 1 91 ? 3.779 -14.310 -44.435 1.00 30.14 91 THR A N 1
ATOM 752 C CA . THR A 1 91 ? 5.236 -14.489 -44.329 1.00 30.14 91 THR A CA 1
ATOM 753 C C . THR A 1 91 ? 5.510 -14.762 -42.871 1.00 30.14 91 THR A C 1
ATOM 755 O O . THR A 1 91 ? 5.119 -13.956 -42.033 1.00 30.14 91 THR A O 1
ATOM 758 N N . LEU A 1 92 ? 6.125 -15.905 -42.562 1.00 34.22 92 LEU A N 1
ATOM 759 C CA . LEU A 1 92 ? 6.854 -16.063 -41.312 1.00 34.22 92 LEU A CA 1
ATOM 760 C C . LEU A 1 92 ? 7.702 -14.792 -41.184 1.00 34.22 92 LEU A C 1
ATOM 762 O O . LEU A 1 92 ? 8.661 -14.623 -41.934 1.00 34.22 92 LEU A O 1
ATOM 766 N N . ILE A 1 93 ? 7.286 -13.841 -40.338 1.00 36.59 93 ILE A N 1
ATOM 767 C CA . ILE A 1 93 ? 8.241 -12.894 -39.784 1.00 36.59 93 ILE A CA 1
ATOM 768 C C . ILE A 1 93 ? 9.157 -13.851 -39.059 1.00 36.59 93 ILE A C 1
ATOM 770 O O . ILE A 1 93 ? 8.727 -14.463 -38.078 1.00 36.59 93 ILE A O 1
ATOM 774 N N . ASP A 1 94 ? 10.329 -14.103 -39.634 1.00 39.06 94 ASP A N 1
ATOM 775 C CA . ASP A 1 94 ? 11.381 -14.790 -38.922 1.00 39.06 94 ASP A CA 1
ATOM 776 C C . ASP A 1 94 ? 11.512 -13.999 -37.627 1.00 39.06 94 ASP A C 1
ATOM 778 O O . ASP A 1 94 ? 11.958 -12.850 -37.618 1.00 39.06 94 ASP A O 1
ATOM 782 N N . ILE A 1 95 ? 10.964 -14.555 -36.544 1.00 48.72 95 ILE A N 1
ATOM 783 C CA . ILE A 1 95 ? 11.233 -14.053 -35.217 1.00 48.72 95 ILE A CA 1
ATOM 784 C C . ILE A 1 95 ? 12.725 -14.309 -35.110 1.00 48.72 95 ILE A C 1
ATOM 786 O O . ILE A 1 95 ? 13.146 -15.451 -34.916 1.00 48.72 95 ILE A O 1
ATOM 790 N N . GLU A 1 96 ? 13.521 -13.275 -35.378 1.00 53.31 96 GLU A N 1
ATOM 791 C CA . GLU A 1 96 ? 14.961 -13.325 -35.209 1.00 53.31 96 GLU A CA 1
ATOM 792 C C . GLU A 1 96 ? 15.191 -13.442 -33.710 1.00 53.31 96 GLU A C 1
ATOM 794 O O . GLU A 1 96 ? 15.259 -12.467 -32.956 1.00 53.31 96 GLU A O 1
ATOM 799 N N . TYR A 1 97 ? 15.191 -14.694 -33.270 1.00 61.75 97 TYR A N 1
ATOM 800 C CA . TYR A 1 97 ? 15.633 -15.060 -31.954 1.00 61.75 97 TYR A CA 1
ATOM 801 C C . TYR A 1 97 ? 17.134 -14.822 -31.929 1.00 61.75 97 TYR A C 1
ATOM 803 O O . TYR A 1 97 ? 17.881 -15.477 -32.661 1.00 61.75 97 TYR A O 1
ATOM 811 N N . GLY A 1 98 ? 17.558 -13.876 -31.099 1.00 68.75 98 GLY A N 1
ATOM 812 C CA . GLY A 1 98 ? 18.971 -13.716 -30.803 1.00 68.75 98 GLY A CA 1
ATOM 813 C C . GLY A 1 98 ? 19.478 -14.878 -29.951 1.00 68.75 98 GLY A C 1
ATOM 814 O O . GLY A 1 98 ? 18.732 -15.786 -29.562 1.00 68.75 98 GLY A O 1
ATOM 815 N N . MET A 1 99 ? 20.772 -14.864 -29.653 1.00 79.81 99 MET A N 1
ATOM 816 C CA . MET A 1 99 ? 21.373 -15.863 -28.764 1.00 79.81 99 MET A CA 1
ATOM 817 C C . MET A 1 99 ? 21.034 -15.644 -27.284 1.00 79.81 99 MET A C 1
ATOM 819 O O . MET A 1 99 ? 21.250 -16.549 -26.478 1.00 79.81 99 MET A O 1
ATOM 823 N N . GLY A 1 100 ? 20.510 -14.468 -26.937 1.00 84.50 100 GLY A N 1
ATOM 824 C CA . GLY A 1 100 ? 20.167 -14.085 -25.579 1.00 84.50 100 GLY A CA 1
ATOM 825 C C . GLY A 1 100 ? 18.848 -14.684 -25.099 1.00 84.50 100 GLY A C 1
ATOM 826 O O . GLY A 1 100 ? 17.969 -15.116 -25.857 1.00 84.50 100 GLY A O 1
ATOM 827 N N . THR A 1 101 ? 18.701 -14.688 -23.787 1.00 90.25 101 THR A N 1
ATOM 828 C CA . THR A 1 101 ? 17.557 -15.236 -23.074 1.00 90.25 101 THR A CA 1
ATOM 829 C C . THR A 1 101 ? 16.978 -14.220 -22.106 1.00 90.25 101 THR A C 1
ATOM 831 O O . THR A 1 101 ? 17.678 -13.348 -21.604 1.00 90.25 101 THR A O 1
ATOM 834 N N . VAL A 1 102 ? 15.680 -14.319 -21.839 1.00 91.38 102 VAL A N 1
ATOM 835 C CA . VAL A 1 102 ? 15.023 -13.558 -20.780 1.00 91.38 102 VAL A CA 1
ATOM 836 C C . VAL A 1 102 ? 14.608 -14.501 -19.669 1.00 91.38 102 VAL A C 1
ATOM 838 O O . VAL A 1 102 ? 13.975 -15.525 -19.929 1.00 91.38 102 VAL A O 1
ATOM 841 N N . THR A 1 103 ? 14.987 -14.158 -18.442 1.00 92.38 103 THR A N 1
ATOM 842 C CA . THR A 1 103 ? 14.775 -14.981 -17.253 1.00 92.38 103 THR A CA 1
ATOM 843 C C . THR A 1 103 ? 14.005 -14.218 -16.180 1.00 92.38 103 THR A C 1
ATOM 845 O O . THR A 1 103 ? 14.242 -13.031 -15.956 1.00 92.38 103 THR A O 1
ATOM 848 N N . SER A 1 104 ? 13.087 -14.912 -15.505 1.00 89.62 104 SER A N 1
ATOM 849 C CA . SER A 1 104 ? 12.401 -14.439 -14.302 1.00 89.62 104 SER A CA 1
ATOM 850 C C . SER A 1 104 ? 11.992 -15.629 -13.429 1.00 89.62 104 SER A C 1
ATOM 852 O O . SER A 1 104 ? 11.425 -16.591 -13.945 1.00 89.62 104 SER A O 1
ATOM 854 N N . ASP A 1 105 ? 12.303 -15.582 -12.128 1.00 76.75 105 ASP A N 1
ATOM 855 C CA . ASP A 1 105 ? 11.995 -16.622 -11.126 1.00 76.75 105 ASP A CA 1
ATOM 856 C C . ASP A 1 105 ? 12.221 -18.066 -11.635 1.00 76.75 105 ASP A C 1
ATOM 858 O O . ASP A 1 105 ? 11.318 -18.904 -11.636 1.00 76.75 105 ASP A O 1
ATOM 862 N N . ASP A 1 106 ? 13.443 -18.329 -12.117 1.00 80.94 106 ASP A N 1
ATOM 863 C CA . ASP A 1 106 ? 13.931 -19.607 -12.671 1.00 80.94 106 ASP A CA 1
ATOM 864 C C . ASP A 1 106 ? 13.276 -20.076 -13.987 1.00 80.94 106 ASP A C 1
ATOM 866 O O . ASP A 1 106 ? 13.561 -21.172 -14.477 1.00 80.94 106 ASP A O 1
ATOM 870 N N . ARG A 1 107 ? 12.419 -19.253 -14.600 1.00 86.00 107 ARG A N 1
ATOM 871 C CA . ARG A 1 107 ? 11.836 -19.504 -15.925 1.00 86.00 107 ARG A CA 1
ATOM 872 C C . ARG A 1 107 ? 12.571 -18.687 -16.970 1.00 86.00 107 ARG A C 1
ATOM 874 O O . ARG A 1 107 ? 12.768 -17.489 -16.786 1.00 86.00 107 ARG A O 1
ATOM 881 N N . THR A 1 108 ? 12.906 -19.318 -18.090 1.00 89.69 108 THR A N 1
ATOM 882 C CA . THR A 1 108 ? 13.691 -18.692 -19.156 1.00 89.69 108 THR A CA 1
ATOM 883 C C . THR A 1 108 ? 13.063 -18.952 -20.519 1.00 89.69 108 THR A C 1
ATOM 885 O O . THR A 1 108 ? 12.653 -20.076 -20.816 1.00 89.69 108 THR A O 1
ATOM 888 N N . CYS A 1 109 ? 13.032 -17.936 -21.378 1.00 88.00 109 CYS A N 1
ATOM 889 C CA . CYS A 1 109 ? 12.703 -18.088 -22.793 1.00 88.00 109 CYS A CA 1
ATOM 890 C C . CYS A 1 109 ? 13.676 -17.294 -23.677 1.00 88.00 109 CYS A C 1
ATOM 892 O O . CYS A 1 109 ? 14.493 -16.514 -23.190 1.00 88.00 109 CYS A O 1
ATOM 894 N N . ARG A 1 110 ? 13.656 -17.551 -24.990 1.00 86.31 110 ARG A N 1
ATOM 895 C CA . ARG A 1 110 ? 14.552 -16.872 -25.937 1.00 86.31 110 ARG A CA 1
ATOM 896 C C . ARG A 1 110 ? 14.073 -15.463 -26.239 1.00 86.31 110 ARG A C 1
ATOM 898 O O . ARG A 1 110 ? 12.881 -15.247 -26.456 1.00 86.31 110 ARG A O 1
ATOM 905 N N . LEU A 1 111 ? 15.024 -14.540 -26.332 1.00 84.88 111 LEU A N 1
ATOM 906 C CA . LEU A 1 111 ? 14.744 -13.168 -26.712 1.00 84.88 111 LEU A CA 1
ATOM 907 C C . LEU A 1 111 ? 14.493 -13.032 -28.209 1.00 84.88 111 LEU A C 1
ATOM 909 O O . LEU A 1 111 ? 15.086 -13.707 -29.043 1.00 84.88 111 LEU A O 1
ATOM 913 N N . SER A 1 112 ? 13.620 -12.093 -28.521 1.00 81.38 112 SER A N 1
ATOM 914 C CA . SER A 1 112 ? 13.248 -11.613 -29.841 1.00 81.38 112 SER A CA 1
ATOM 915 C C . SER A 1 112 ? 13.091 -10.096 -29.787 1.00 81.38 112 SER A C 1
ATOM 917 O O . SER A 1 112 ? 12.553 -9.537 -28.821 1.00 81.38 112 SER A O 1
ATOM 919 N N . VAL A 1 113 ? 13.597 -9.421 -30.814 1.00 85.31 113 VAL A N 1
ATOM 920 C CA . VAL A 1 113 ? 13.530 -7.960 -30.917 1.00 85.31 113 VAL A CA 1
ATOM 921 C C . VAL A 1 113 ? 12.074 -7.514 -31.084 1.00 85.31 113 VAL A C 1
ATOM 923 O O . VAL A 1 113 ? 11.283 -8.159 -31.767 1.00 85.31 113 VAL A O 1
ATOM 926 N N . GLY A 1 114 ? 11.712 -6.395 -30.455 1.00 79.06 114 GLY A N 1
ATOM 927 C CA . GLY A 1 114 ? 10.401 -5.757 -30.602 1.00 79.06 114 GLY A CA 1
ATOM 928 C C . GLY A 1 114 ? 9.339 -6.191 -29.589 1.00 79.06 114 GLY A C 1
ATOM 929 O O . GLY A 1 114 ? 8.362 -5.465 -29.416 1.00 79.06 114 GLY A O 1
ATOM 930 N N . LYS A 1 115 ? 9.534 -7.302 -28.868 1.00 86.69 115 LYS A N 1
ATOM 931 C CA . LYS A 1 115 ? 8.670 -7.668 -27.732 1.00 86.69 115 LYS A CA 1
ATOM 932 C C . LYS A 1 115 ? 8.994 -6.839 -26.493 1.00 86.69 115 LYS A C 1
ATOM 934 O O . LYS A 1 115 ? 10.144 -6.450 -26.273 1.00 86.69 115 LYS A O 1
ATOM 939 N N . THR A 1 116 ? 7.984 -6.592 -25.667 1.00 92.69 116 THR A N 1
ATOM 940 C CA . THR A 1 116 ? 8.153 -5.950 -24.359 1.00 92.69 116 THR A CA 1
ATOM 941 C C . THR A 1 116 ? 8.481 -6.975 -23.277 1.00 92.69 116 THR A C 1
ATOM 943 O O . THR A 1 116 ? 8.140 -8.150 -23.403 1.00 92.69 116 THR A O 1
ATOM 946 N N . ILE A 1 117 ? 9.076 -6.540 -22.163 1.00 94.25 117 ILE A N 1
ATOM 947 C CA . ILE A 1 117 ? 9.223 -7.410 -20.984 1.00 94.25 117 ILE A CA 1
ATOM 948 C C . ILE A 1 117 ? 7.858 -7.873 -20.452 1.00 94.25 117 ILE A C 1
ATOM 950 O O . ILE A 1 117 ? 7.761 -8.968 -19.910 1.00 94.25 117 ILE A O 1
ATOM 954 N N . PHE A 1 118 ? 6.785 -7.102 -20.657 1.00 91.00 118 PHE A N 1
ATOM 955 C CA . PHE A 1 118 ? 5.431 -7.560 -20.333 1.00 91.00 118 PHE A CA 1
ATOM 956 C C . PHE A 1 118 ? 5.032 -8.790 -21.159 1.00 91.00 118 PHE A C 1
ATOM 958 O O . PHE A 1 118 ? 4.500 -9.743 -20.602 1.00 91.00 118 PHE A O 1
ATOM 965 N N . ASP A 1 119 ? 5.315 -8.795 -22.463 1.00 88.31 119 ASP A N 1
ATOM 966 C CA . ASP A 1 119 ? 4.984 -9.934 -23.329 1.00 88.31 119 ASP A CA 1
ATOM 967 C C . ASP A 1 119 ? 5.746 -11.192 -22.888 1.00 88.31 119 ASP A C 1
ATOM 969 O O . ASP A 1 119 ? 5.174 -12.277 -22.819 1.00 88.31 119 ASP A O 1
ATOM 973 N N . TYR A 1 120 ? 7.010 -11.040 -22.484 1.00 90.62 120 TYR A N 1
ATOM 974 C CA . TYR A 1 120 ? 7.772 -12.142 -21.894 1.00 90.62 120 TYR A CA 1
ATOM 975 C C . TYR A 1 120 ? 7.250 -12.568 -20.525 1.00 90.62 120 TYR A C 1
ATOM 977 O O . TYR A 1 120 ? 7.277 -13.754 -20.217 1.00 90.62 120 TYR A O 1
ATOM 985 N N . ALA A 1 121 ? 6.749 -11.646 -19.704 1.00 88.00 121 ALA A N 1
ATOM 986 C CA . ALA A 1 121 ? 6.108 -12.007 -18.446 1.00 88.00 121 ALA A CA 1
ATOM 987 C C . ALA A 1 121 ? 4.860 -12.875 -18.683 1.00 88.00 121 ALA A C 1
ATOM 989 O O . ALA A 1 121 ? 4.700 -13.884 -17.998 1.00 88.00 121 ALA A O 1
ATOM 990 N N . ASP A 1 122 ? 4.039 -12.564 -19.694 1.00 83.56 122 ASP A N 1
ATOM 991 C CA . ASP A 1 122 ? 2.912 -13.422 -20.084 1.00 83.56 122 ASP A CA 1
ATOM 992 C C . ASP A 1 122 ? 3.389 -14.809 -20.547 1.00 83.56 122 ASP A C 1
ATOM 994 O O . ASP A 1 122 ? 2.857 -15.825 -20.100 1.00 83.56 122 ASP A O 1
ATOM 998 N N . GLU A 1 123 ? 4.411 -14.867 -21.411 1.00 86.56 123 GLU A N 1
ATOM 999 C CA . GLU A 1 123 ? 4.972 -16.126 -21.930 1.00 86.56 123 GLU A CA 1
ATOM 1000 C C . GLU A 1 123 ? 5.583 -17.000 -20.829 1.00 86.56 123 GLU A C 1
ATOM 1002 O O . GLU A 1 123 ? 5.430 -18.222 -20.836 1.00 86.56 123 GLU A O 1
ATOM 1007 N N . LEU A 1 124 ? 6.247 -16.375 -19.857 1.00 86.50 124 LEU A N 1
ATOM 1008 C CA . LEU A 1 124 ? 6.819 -17.041 -18.692 1.00 86.50 124 LEU A CA 1
ATOM 1009 C C . LEU A 1 124 ? 5.769 -17.324 -17.609 1.00 86.50 124 LEU A C 1
ATOM 1011 O O . LEU A 1 124 ? 6.117 -17.906 -16.583 1.00 86.50 124 LEU A O 1
ATOM 1015 N N . ALA A 1 125 ? 4.503 -16.935 -17.805 1.00 83.31 125 ALA A N 1
ATOM 1016 C CA . ALA A 1 125 ? 3.430 -17.002 -16.811 1.00 83.31 125 ALA A CA 1
ATOM 1017 C C . ALA A 1 125 ? 3.815 -16.352 -15.463 1.00 83.31 125 ALA A C 1
ATOM 1019 O O . ALA A 1 125 ? 3.519 -16.878 -14.384 1.00 83.31 125 ALA A O 1
ATOM 1020 N N . VAL A 1 126 ? 4.521 -15.225 -15.540 1.00 84.62 126 VAL A N 1
ATOM 1021 C CA . VAL A 1 126 ? 4.892 -14.353 -14.425 1.00 84.62 126 VAL A CA 1
ATOM 1022 C C . VAL A 1 126 ? 3.866 -13.231 -14.347 1.00 84.62 126 VAL A C 1
ATOM 1024 O O . VAL A 1 126 ? 3.683 -12.465 -15.291 1.00 84.62 126 VAL A O 1
ATOM 1027 N N . GLN A 1 127 ? 3.176 -13.116 -13.214 1.00 81.19 127 GLN A N 1
ATOM 1028 C CA . GLN A 1 127 ? 2.138 -12.102 -13.064 1.00 81.19 127 GLN A CA 1
ATOM 1029 C C . GLN A 1 127 ? 2.740 -10.701 -12.908 1.00 81.19 127 GLN A C 1
ATOM 1031 O O . GLN A 1 127 ? 3.454 -10.409 -11.948 1.00 81.19 127 GLN A O 1
ATOM 1036 N N . VAL A 1 128 ? 2.377 -9.806 -13.828 1.00 83.75 128 VAL A N 1
ATOM 1037 C CA . VAL A 1 128 ? 2.680 -8.373 -13.755 1.00 83.75 128 VAL A CA 1
ATOM 1038 C C . VAL A 1 128 ? 1.359 -7.593 -13.763 1.00 83.75 128 VAL A C 1
ATOM 1040 O O . VAL A 1 128 ? 0.567 -7.742 -14.695 1.00 83.75 128 VAL A O 1
ATOM 1043 N N . PRO A 1 129 ? 1.077 -6.756 -12.748 1.00 75.38 129 PRO A N 1
ATOM 1044 C CA . PRO A 1 129 ? -0.201 -6.057 -12.655 1.00 75.38 129 PRO A CA 1
ATOM 1045 C C . PRO A 1 129 ? -0.339 -4.973 -13.735 1.00 75.38 129 PRO A C 1
ATOM 1047 O O . PRO A 1 129 ? 0.623 -4.282 -14.080 1.00 75.38 129 PRO A O 1
ATOM 1050 N N . THR A 1 130 ? -1.550 -4.809 -14.275 1.00 77.00 130 THR A N 1
ATOM 1051 C CA . THR A 1 130 ? -1.866 -3.759 -15.252 1.00 77.00 130 THR A CA 1
ATOM 1052 C C . THR A 1 130 ? -3.359 -3.438 -15.296 1.00 77.00 130 THR A C 1
ATOM 1054 O O . THR A 1 130 ? -4.200 -4.332 -15.341 1.00 77.00 130 THR A O 1
ATOM 1057 N N . SER A 1 131 ? -3.683 -2.144 -15.362 1.00 71.44 131 SER A N 1
ATOM 1058 C CA . SER A 1 131 ? -5.058 -1.636 -15.507 1.00 71.44 131 SER A CA 1
ATOM 1059 C C . SER A 1 131 ? -5.223 -0.665 -16.685 1.00 71.44 131 SER A C 1
ATOM 1061 O O . SER A 1 131 ? -6.305 -0.121 -16.886 1.00 71.44 131 SER A O 1
ATOM 1063 N N . CYS A 1 132 ? -4.164 -0.409 -17.465 1.00 71.56 132 CYS A N 1
ATOM 1064 C CA . CYS A 1 132 ? -4.179 0.556 -18.582 1.00 71.56 132 CYS A CA 1
ATOM 1065 C C . CYS A 1 132 ? -3.967 -0.071 -19.964 1.00 71.56 132 CYS A C 1
ATOM 1067 O O . CYS A 1 132 ? -3.563 0.639 -20.884 1.00 71.56 132 CYS A O 1
ATOM 1069 N N . PHE A 1 133 ? -4.166 -1.385 -20.110 1.00 75.38 133 PHE A N 1
ATOM 1070 C CA . PHE A 1 133 ? -3.907 -2.106 -21.365 1.00 75.38 133 PHE A CA 1
ATOM 1071 C C . PHE A 1 133 ? -2.510 -1.814 -21.941 1.00 75.38 133 PHE A C 1
ATOM 1073 O O . PHE A 1 133 ? -2.364 -1.555 -23.129 1.00 75.38 133 PHE A O 1
ATOM 1080 N N . ARG A 1 134 ? -1.479 -1.815 -21.080 1.00 83.25 134 ARG A N 1
ATOM 1081 C CA . ARG A 1 134 ? -0.060 -1.663 -21.475 1.00 83.25 134 ARG A CA 1
ATOM 1082 C C . ARG A 1 134 ? 0.307 -0.304 -22.096 1.00 83.25 134 ARG A C 1
ATOM 1084 O O . ARG A 1 134 ? 1.374 -0.160 -22.675 1.00 83.25 134 ARG A O 1
ATOM 1091 N N . THR A 1 135 ? -0.516 0.728 -21.903 1.00 77.81 135 THR A N 1
ATOM 1092 C CA . THR A 1 135 ? -0.243 2.097 -22.396 1.00 77.81 135 THR A CA 1
ATOM 1093 C C . THR A 1 135 ? 0.770 2.886 -21.559 1.00 77.81 135 THR A C 1
ATOM 1095 O O . THR A 1 135 ? 1.068 4.032 -21.884 1.00 77.81 135 THR A O 1
ATOM 1098 N N . GLY A 1 136 ? 1.252 2.323 -20.448 1.00 76.56 136 GLY A N 1
ATOM 1099 C CA . GLY A 1 136 ? 2.179 2.998 -19.538 1.00 76.56 136 GLY A CA 1
ATOM 1100 C C . GLY A 1 136 ? 1.534 4.025 -18.602 1.00 76.56 136 GLY A C 1
ATOM 1101 O O . GLY A 1 136 ? 2.241 4.613 -17.805 1.00 76.56 136 GLY A O 1
ATOM 1102 N N . GLN A 1 137 ? 0.210 4.224 -18.616 1.00 78.31 137 GLN A N 1
ATOM 1103 C CA . GLN A 1 137 ? -0.452 5.274 -17.811 1.00 78.31 137 GLN A CA 1
ATOM 1104 C C . GLN A 1 137 ? -0.800 4.847 -16.369 1.00 78.31 137 GLN A C 1
ATOM 1106 O O . GLN A 1 137 ? -0.905 5.676 -15.458 1.00 78.31 137 GLN A O 1
ATOM 1111 N N . CYS A 1 138 ? -1.003 3.545 -16.122 1.00 72.62 138 CYS A N 1
ATOM 1112 C CA . CYS A 1 138 ? -1.372 3.055 -14.782 1.00 72.62 138 CYS A CA 1
ATOM 1113 C C . CYS A 1 138 ? -0.198 2.994 -13.796 1.00 72.62 138 CYS A C 1
ATOM 1115 O O . CYS A 1 138 ? -0.445 3.022 -12.598 1.00 72.62 138 CYS A O 1
ATOM 1117 N N . HIS A 1 139 ? 1.051 2.935 -14.270 1.00 86.44 139 HIS A N 1
ATOM 1118 C CA . HIS A 1 139 ? 2.259 2.746 -13.444 1.00 86.44 139 HIS A CA 1
ATOM 1119 C C . HIS A 1 139 ? 2.195 1.517 -12.508 1.00 86.44 139 HIS A C 1
ATOM 1121 O O . HIS A 1 139 ? 2.797 1.506 -11.441 1.00 86.44 139 HIS A O 1
ATOM 1127 N N . GLU A 1 140 ? 1.436 0.483 -12.878 1.00 79.69 140 GLU A N 1
ATOM 1128 C CA . GLU A 1 140 ? 1.319 -0.755 -12.090 1.00 79.69 140 GLU A CA 1
ATOM 1129 C C . GLU A 1 140 ? 2.422 -1.754 -12.437 1.00 79.69 140 GLU A C 1
ATOM 1131 O O . GLU A 1 140 ? 2.981 -2.391 -11.552 1.00 79.69 140 GLU A O 1
ATOM 1136 N N . CYS A 1 141 ? 2.772 -1.855 -13.720 1.00 86.06 141 CYS A N 1
ATOM 1137 C CA . CYS A 1 141 ? 3.664 -2.879 -14.254 1.00 86.06 141 CYS A CA 1
ATOM 1138 C C . CYS A 1 141 ? 5.154 -2.567 -14.034 1.00 86.06 141 CYS A C 1
ATOM 1140 O O . CYS A 1 141 ? 5.964 -2.735 -14.946 1.00 86.06 141 CYS A O 1
ATOM 1142 N N . ILE A 1 142 ? 5.515 -2.034 -12.870 1.00 91.88 142 ILE A N 1
ATOM 1143 C CA . ILE A 1 142 ? 6.907 -1.730 -12.538 1.00 91.88 142 ILE A CA 1
ATOM 1144 C C . ILE A 1 142 ? 7.644 -3.052 -12.299 1.00 91.88 142 ILE A C 1
ATOM 1146 O O . ILE A 1 142 ? 7.170 -3.922 -11.567 1.00 91.88 142 ILE A O 1
ATOM 1150 N N . ILE A 1 143 ? 8.807 -3.189 -12.924 1.00 92.56 143 ILE A N 1
ATOM 1151 C CA . ILE A 1 143 ? 9.710 -4.331 -12.793 1.00 92.56 143 ILE A CA 1
ATOM 1152 C C . ILE A 1 143 ? 11.121 -3.830 -12.507 1.00 92.56 143 ILE A C 1
ATOM 1154 O O . ILE A 1 143 ? 11.498 -2.729 -12.911 1.00 92.56 143 ILE A O 1
ATOM 1158 N N . GLU A 1 144 ? 11.903 -4.649 -11.820 1.00 93.62 144 GLU A N 1
ATOM 1159 C CA . GLU A 1 144 ? 13.342 -4.462 -11.681 1.00 93.62 144 GLU A CA 1
ATOM 1160 C C . GLU A 1 144 ? 14.055 -5.295 -12.742 1.00 93.62 144 GLU A C 1
ATOM 1162 O O . GLU A 1 144 ? 13.776 -6.484 -12.890 1.00 93.62 144 GLU A O 1
ATOM 1167 N N . ILE A 1 145 ? 14.983 -4.676 -13.459 1.00 95.00 145 ILE A N 1
ATOM 1168 C CA . ILE A 1 145 ? 15.895 -5.349 -14.376 1.00 95.00 145 ILE A CA 1
ATOM 1169 C C . ILE A 1 145 ? 17.200 -5.583 -13.612 1.00 95.00 145 ILE A C 1
ATOM 1171 O O . ILE A 1 145 ? 17.897 -4.632 -13.258 1.00 95.00 145 ILE A O 1
ATOM 1175 N N . LYS A 1 146 ? 17.520 -6.847 -13.340 1.00 92.38 146 LYS A N 1
ATOM 1176 C CA . LYS A 1 146 ? 18.743 -7.249 -12.632 1.00 92.38 146 LYS A CA 1
ATOM 1177 C C . LYS A 1 146 ? 19.949 -7.324 -13.566 1.00 92.38 146 LYS A C 1
ATOM 1179 O O . LYS A 1 146 ? 21.068 -7.056 -13.139 1.00 92.38 146 LYS A O 1
ATOM 1184 N N . GLN A 1 147 ? 19.719 -7.689 -14.827 1.00 93.62 147 GLN A N 1
ATOM 1185 C CA . GLN A 1 147 ? 20.740 -7.815 -15.867 1.00 93.62 147 GLN A CA 1
ATOM 1186 C C . GLN A 1 147 ? 20.146 -7.464 -17.237 1.00 93.62 147 GLN A C 1
ATOM 1188 O O . GLN A 1 147 ? 18.958 -7.692 -17.462 1.00 93.62 147 GLN A O 1
ATOM 1193 N N . GLY A 1 148 ? 20.969 -6.933 -18.148 1.00 91.94 148 GLY A N 1
ATOM 1194 C CA . GLY A 1 148 ? 20.595 -6.729 -19.550 1.00 91.94 148 GLY A CA 1
ATOM 1195 C C . GLY A 1 148 ? 19.803 -5.450 -19.814 1.00 91.94 148 GLY A C 1
ATOM 1196 O O . GLY A 1 148 ? 19.004 -5.397 -20.746 1.00 91.94 148 GLY A O 1
ATOM 1197 N N . MET A 1 149 ? 19.997 -4.395 -19.014 1.00 93.06 149 MET A N 1
ATOM 1198 C CA . MET A 1 149 ? 19.337 -3.100 -19.245 1.00 93.06 149 MET A CA 1
ATOM 1199 C C . MET A 1 149 ? 19.686 -2.520 -20.624 1.00 93.06 149 MET A C 1
ATOM 1201 O O . MET A 1 149 ? 18.841 -1.923 -21.285 1.00 93.06 149 MET A O 1
ATOM 1205 N N . GLU A 1 150 ? 20.924 -2.722 -21.066 1.00 93.44 150 GLU A N 1
ATOM 1206 C CA . GLU A 1 150 ? 21.465 -2.313 -22.361 1.00 93.44 150 GLU A CA 1
ATOM 1207 C C . GLU A 1 150 ? 20.789 -2.999 -23.556 1.00 93.44 150 GLU A C 1
ATOM 1209 O O . GLU A 1 150 ? 20.887 -2.516 -24.684 1.00 93.44 150 GLU A O 1
ATOM 1214 N N . ALA A 1 151 ? 20.086 -4.108 -23.318 1.00 92.25 151 ALA A N 1
ATOM 1215 C CA . ALA A 1 151 ? 19.332 -4.826 -24.336 1.00 92.25 151 ALA A CA 1
ATOM 1216 C C . ALA A 1 151 ? 17.995 -4.145 -24.673 1.00 92.25 151 ALA A C 1
ATOM 1218 O O . ALA A 1 151 ? 17.373 -4.461 -25.693 1.00 92.25 151 ALA A O 1
ATOM 1219 N N . LEU A 1 152 ? 17.547 -3.211 -23.829 1.00 94.19 152 LEU A N 1
ATOM 1220 C CA . LEU A 1 152 ? 16.256 -2.541 -23.923 1.00 94.19 152 LEU A CA 1
ATOM 1221 C C . LEU A 1 152 ? 16.354 -1.189 -24.629 1.00 94.19 152 LEU A C 1
ATOM 1223 O O . LEU A 1 152 ? 17.342 -0.464 -24.515 1.00 94.19 152 LEU A O 1
ATOM 1227 N N . GLN A 1 153 ? 15.259 -0.794 -25.276 1.00 92.81 153 GLN A N 1
ATOM 1228 C CA . GLN A 1 153 ? 15.118 0.548 -25.820 1.00 92.81 153 GLN A CA 1
ATOM 1229 C C . GLN A 1 153 ? 15.249 1.614 -24.718 1.00 92.81 153 GLN A C 1
ATOM 1231 O O . GLN A 1 153 ? 14.871 1.365 -23.557 1.00 92.81 153 GLN A O 1
ATOM 1236 N N . PRO A 1 154 ? 15.734 2.822 -25.078 1.00 91.69 154 PRO A N 1
ATOM 1237 C CA . PRO A 1 154 ? 15.817 3.944 -24.157 1.00 91.69 154 PRO A CA 1
ATOM 1238 C C . PRO A 1 154 ? 14.474 4.254 -23.504 1.00 91.69 154 PRO A C 1
ATOM 1240 O O . PRO A 1 154 ? 13.408 4.054 -24.087 1.00 91.69 154 PRO A O 1
ATOM 1243 N N . ARG A 1 155 ? 14.541 4.785 -22.286 1.00 92.06 155 ARG A N 1
ATOM 1244 C CA . ARG A 1 155 ? 13.356 5.190 -21.533 1.00 92.06 155 ARG A CA 1
ATOM 1245 C C . ARG A 1 155 ? 12.615 6.315 -22.234 1.00 92.06 155 ARG A C 1
ATOM 1247 O O . ARG A 1 155 ? 13.228 7.212 -22.814 1.00 92.06 155 ARG A O 1
ATOM 1254 N N . ASN A 1 156 ? 11.295 6.288 -22.112 1.00 88.06 156 ASN A N 1
ATOM 1255 C CA . ASN A 1 156 ? 10.428 7.372 -22.556 1.00 88.06 156 ASN A CA 1
ATOM 1256 C C . ASN A 1 156 ? 9.927 8.212 -21.362 1.00 88.06 156 ASN A C 1
ATOM 1258 O O . ASN A 1 156 ? 10.217 7.908 -20.204 1.00 88.06 156 ASN A O 1
ATOM 1262 N N . GLU A 1 157 ? 9.163 9.275 -21.633 1.00 87.38 157 GLU A N 1
ATOM 1263 C CA . GLU A 1 157 ? 8.652 10.186 -20.592 1.00 87.38 157 GLU A CA 1
ATOM 1264 C C . GLU A 1 157 ? 7.800 9.485 -19.521 1.00 87.38 157 GLU A C 1
ATOM 1266 O O . GLU A 1 157 ? 7.813 9.905 -18.362 1.00 87.38 157 GLU A O 1
ATOM 1271 N N . THR A 1 158 ? 7.102 8.396 -19.871 1.00 87.38 158 THR A N 1
ATOM 1272 C CA . THR A 1 158 ? 6.276 7.631 -18.918 1.00 87.38 158 THR A CA 1
ATOM 1273 C C . THR A 1 158 ? 7.111 6.880 -17.886 1.00 87.38 158 THR A C 1
ATOM 1275 O O . THR A 1 158 ? 6.598 6.539 -16.832 1.00 87.38 158 THR A O 1
ATOM 1278 N N . GLU A 1 159 ? 8.404 6.671 -18.140 1.00 90.88 159 GLU A N 1
ATOM 1279 C CA . GLU A 1 159 ? 9.335 6.014 -17.216 1.00 90.88 159 GLU A CA 1
ATOM 1280 C C . GLU A 1 159 ? 10.217 7.017 -16.451 1.00 90.88 159 GLU A C 1
ATOM 1282 O O . GLU A 1 159 ? 11.098 6.606 -15.700 1.00 90.88 159 GLU A O 1
ATOM 1287 N N . SER A 1 160 ? 9.994 8.329 -16.617 1.00 90.44 160 SER A N 1
ATOM 1288 C CA . SER A 1 160 ? 10.822 9.388 -16.007 1.00 90.44 160 SER A CA 1
ATOM 1289 C C . SER A 1 160 ? 10.901 9.318 -14.480 1.00 90.44 160 SER A C 1
ATOM 1291 O O . SER A 1 160 ? 11.913 9.706 -13.903 1.00 90.44 160 SER A O 1
ATOM 1293 N N . PHE A 1 161 ? 9.865 8.785 -13.831 1.00 89.81 161 PHE A N 1
ATOM 1294 C CA . PHE A 1 161 ? 9.816 8.636 -12.380 1.00 89.81 161 PHE A CA 1
ATOM 1295 C C . PHE A 1 161 ? 10.652 7.451 -11.867 1.00 89.81 161 PHE A C 1
ATOM 1297 O O . PHE A 1 161 ? 10.964 7.385 -10.682 1.00 89.81 161 PHE A O 1
ATOM 1304 N N . LEU A 1 162 ? 11.040 6.498 -12.712 1.00 90.75 162 LEU A N 1
ATOM 1305 C CA . LEU A 1 162 ? 11.737 5.289 -12.274 1.00 90.75 162 LEU A CA 1
ATOM 1306 C C . LEU A 1 162 ? 13.249 5.513 -12.139 1.00 90.75 162 LEU A C 1
ATOM 1308 O O . LEU A 1 162 ? 13.876 6.155 -12.978 1.00 90.75 162 LEU A O 1
ATOM 1312 N N . GLN A 1 163 ? 13.870 4.910 -11.121 1.00 87.06 163 GLN A N 1
ATOM 1313 C CA . GLN A 1 163 ? 15.335 4.855 -10.987 1.00 87.06 163 GLN A CA 1
ATOM 1314 C C . GLN A 1 163 ? 15.980 3.926 -12.031 1.00 87.06 163 GLN A C 1
ATOM 1316 O O . GLN A 1 163 ? 15.275 3.168 -12.699 1.00 87.06 163 GLN A O 1
ATOM 1321 N N . GLU A 1 164 ? 17.311 3.974 -12.183 1.00 81.81 164 GLU A N 1
ATOM 1322 C CA . GLU A 1 164 ? 18.067 3.349 -13.290 1.00 81.81 164 GLU A CA 1
ATOM 1323 C C . GLU A 1 164 ? 17.835 1.846 -13.486 1.00 81.81 164 GLU A C 1
ATOM 1325 O O . GLU A 1 164 ? 17.856 1.394 -14.626 1.00 81.81 164 GLU A O 1
ATOM 1330 N N . ASN A 1 165 ? 17.501 1.093 -12.438 1.00 92.19 165 ASN A N 1
ATOM 1331 C CA . ASN A 1 165 ? 17.312 -0.361 -12.535 1.00 92.19 165 ASN A CA 1
ATOM 1332 C C . ASN A 1 165 ? 15.847 -0.776 -12.749 1.00 92.19 165 ASN A C 1
ATOM 1334 O O . ASN A 1 165 ? 15.559 -1.953 -12.942 1.00 92.19 165 ASN A O 1
ATOM 1338 N N . TYR A 1 166 ? 14.906 0.171 -12.727 1.00 93.25 166 TYR A N 1
ATOM 1339 C CA . TYR A 1 166 ? 13.475 -0.113 -12.838 1.00 93.25 166 TYR A CA 1
ATOM 1340 C C . TYR A 1 166 ? 12.903 0.328 -14.179 1.00 93.25 166 TYR A C 1
ATOM 1342 O O . TYR A 1 166 ? 13.240 1.395 -14.690 1.00 93.25 166 TYR A O 1
ATOM 1350 N N . ARG A 1 167 ? 11.991 -0.471 -14.727 1.00 95.56 167 ARG A N 1
ATOM 1351 C CA . ARG A 1 167 ? 11.284 -0.182 -15.980 1.00 95.56 167 ARG A CA 1
ATOM 1352 C C . ARG A 1 167 ? 9.790 -0.423 -15.822 1.00 95.56 167 ARG A C 1
ATOM 1354 O O . ARG A 1 167 ? 9.364 -1.188 -14.957 1.00 95.56 167 ARG A O 1
ATOM 1361 N N . LEU A 1 168 ? 8.983 0.193 -16.680 1.00 93.00 168 LEU A N 1
ATOM 1362 C CA . LEU A 1 168 ? 7.616 -0.269 -16.893 1.00 93.00 168 LEU A CA 1
ATOM 1363 C C . LEU A 1 168 ? 7.684 -1.456 -17.852 1.00 93.00 168 LEU A C 1
ATOM 1365 O O . LEU A 1 168 ? 8.091 -1.292 -18.998 1.00 93.00 168 LEU A O 1
ATOM 1369 N N . ALA A 1 169 ? 7.245 -2.641 -17.426 1.00 93.00 169 ALA A N 1
ATOM 1370 C CA . ALA A 1 169 ? 7.308 -3.853 -18.243 1.00 93.00 169 ALA A CA 1
ATOM 1371 C C . ALA A 1 169 ? 6.663 -3.661 -19.624 1.00 93.00 169 ALA A C 1
ATOM 1373 O O . ALA A 1 169 ? 7.180 -4.158 -20.618 1.00 93.00 169 ALA A O 1
ATOM 1374 N N . CYS A 1 170 ? 5.570 -2.889 -19.698 1.00 89.25 170 CYS A N 1
ATOM 1375 C CA . CYS A 1 170 ? 4.884 -2.584 -20.957 1.00 89.25 170 CYS A CA 1
ATOM 1376 C C . CYS A 1 170 ? 5.604 -1.583 -21.875 1.00 89.25 170 CYS A C 1
ATOM 1378 O O . CYS A 1 170 ? 5.205 -1.436 -23.023 1.00 89.25 170 CYS A O 1
ATOM 1380 N N . GLN A 1 171 ? 6.611 -0.864 -21.376 1.00 93.38 171 GLN A N 1
ATOM 1381 C CA . GLN A 1 171 ? 7.394 0.120 -22.137 1.00 93.38 171 GLN A CA 1
ATOM 1382 C C . GLN A 1 171 ? 8.829 -0.364 -22.400 1.00 93.38 171 GLN A C 1
ATOM 1384 O O . GLN A 1 171 ? 9.514 0.160 -23.275 1.00 93.38 171 GLN A O 1
ATOM 1389 N N . ALA A 1 172 ? 9.282 -1.383 -21.669 1.00 94.25 172 ALA A N 1
ATOM 1390 C CA . ALA A 1 172 ? 10.583 -2.016 -21.827 1.00 94.25 172 ALA A CA 1
ATOM 1391 C C . ALA A 1 172 ? 10.618 -2.915 -23.074 1.00 94.25 172 ALA A C 1
ATOM 1393 O O . ALA A 1 172 ? 10.448 -4.127 -22.973 1.00 94.25 172 ALA A O 1
ATOM 1394 N N . VAL A 1 173 ? 10.811 -2.318 -24.252 1.00 93.50 173 VAL A N 1
ATOM 1395 C CA . VAL A 1 173 ? 10.933 -3.034 -25.534 1.00 93.50 173 VAL A CA 1
ATOM 1396 C C . VAL A 1 173 ? 12.359 -3.548 -25.726 1.00 93.50 173 VAL A C 1
ATOM 1398 O O . VAL A 1 173 ? 13.311 -2.787 -25.565 1.00 93.50 173 VAL A O 1
ATOM 1401 N N . VAL A 1 174 ? 12.518 -4.808 -26.125 1.00 92.25 174 VAL A N 1
ATOM 1402 C CA . VAL A 1 174 ? 13.823 -5.400 -26.450 1.00 92.25 174 VAL A CA 1
ATOM 1403 C C . VAL A 1 174 ? 14.325 -4.869 -27.793 1.00 92.25 174 VAL A C 1
ATOM 1405 O O . VAL A 1 174 ? 13.661 -5.024 -28.819 1.00 92.25 174 VAL A O 1
ATOM 1408 N N . SER A 1 175 ? 15.508 -4.254 -27.795 1.00 91.69 175 SER A N 1
ATOM 1409 C CA . SER A 1 175 ? 16.208 -3.776 -28.997 1.00 91.69 175 SER A CA 1
ATOM 1410 C C . SER A 1 175 ? 17.387 -4.650 -29.419 1.00 91.69 175 SER A C 1
ATOM 1412 O O . SER A 1 175 ? 17.764 -4.611 -30.585 1.00 91.69 175 SER A O 1
ATOM 1414 N N . ASN A 1 176 ? 17.965 -5.426 -28.500 1.00 88.69 176 ASN A N 1
ATOM 1415 C CA . ASN A 1 176 ? 19.054 -6.355 -28.788 1.00 88.69 176 ASN A CA 1
ATOM 1416 C C . ASN A 1 176 ? 18.726 -7.725 -28.181 1.00 88.69 176 ASN A C 1
ATOM 1418 O O . ASN A 1 176 ? 18.659 -7.855 -26.963 1.00 88.69 176 ASN A O 1
ATOM 1422 N N . ALA A 1 177 ? 18.502 -8.729 -29.029 1.00 86.94 177 ALA A N 1
ATOM 1423 C CA . ALA A 1 177 ? 18.121 -10.072 -28.598 1.00 86.94 177 ALA A CA 1
ATOM 1424 C C . ALA A 1 177 ? 19.318 -10.991 -28.283 1.00 86.94 177 ALA A C 1
ATOM 1426 O O . ALA A 1 177 ? 19.107 -12.133 -27.888 1.00 86.94 177 ALA A O 1
ATOM 1427 N N . ASP A 1 178 ? 20.561 -10.525 -28.443 1.00 87.94 178 ASP A N 1
ATOM 1428 C CA . ASP A 1 178 ? 21.773 -11.314 -28.170 1.00 87.94 178 ASP A CA 1
ATOM 1429 C C . ASP A 1 178 ? 22.296 -11.167 -26.735 1.00 87.94 178 ASP A C 1
ATOM 1431 O O . ASP A 1 178 ? 23.247 -11.845 -26.348 1.00 87.94 178 ASP A O 1
ATOM 1435 N N . VAL A 1 179 ? 21.692 -10.283 -25.941 1.00 91.44 179 VAL A N 1
ATOM 1436 C CA . VAL A 1 179 ? 22.092 -10.000 -24.559 1.00 91.44 179 VAL A CA 1
ATOM 1437 C C . VAL A 1 179 ? 21.058 -10.585 -23.610 1.00 91.44 179 VAL A C 1
ATOM 1439 O O . VAL A 1 179 ? 19.873 -10.298 -23.749 1.00 91.44 179 VAL A O 1
ATOM 1442 N N . ASP A 1 180 ? 21.505 -11.376 -22.636 1.00 93.19 180 ASP A N 1
ATOM 1443 C CA . ASP A 1 180 ? 20.622 -11.944 -21.619 1.00 93.19 180 ASP A CA 1
ATOM 1444 C C . ASP A 1 180 ? 19.990 -10.855 -20.737 1.00 93.19 180 ASP A C 1
ATOM 1446 O O . ASP A 1 180 ? 20.672 -9.935 -20.276 1.00 93.19 180 ASP A O 1
ATOM 1450 N N . ILE A 1 181 ? 18.693 -10.993 -20.461 1.00 95.06 181 ILE A N 1
ATOM 1451 C CA . ILE A 1 181 ? 17.920 -10.120 -19.576 1.00 95.06 181 ILE A CA 1
ATOM 1452 C C . ILE A 1 181 ? 17.417 -10.934 -18.379 1.00 95.06 181 ILE A C 1
ATOM 1454 O O . ILE A 1 181 ? 16.735 -11.940 -18.550 1.00 95.06 181 ILE A O 1
ATOM 1458 N N . ASP A 1 182 ? 17.677 -10.474 -17.157 1.00 94.69 182 ASP A N 1
ATOM 1459 C CA . ASP A 1 182 ? 17.017 -10.982 -15.943 1.00 94.69 182 ASP A CA 1
ATOM 1460 C C . ASP A 1 182 ? 16.134 -9.871 -15.387 1.00 94.69 182 ASP A C 1
ATOM 1462 O O . ASP A 1 182 ? 16.609 -8.758 -15.134 1.00 94.69 182 ASP A O 1
ATOM 1466 N N . PHE A 1 183 ? 14.848 -10.164 -15.207 1.00 94.19 183 PHE A N 1
ATOM 1467 C CA . PHE A 1 183 ? 13.913 -9.247 -14.577 1.00 94.19 183 PHE A CA 1
ATOM 1468 C C . PHE A 1 183 ? 13.139 -9.919 -13.447 1.00 94.19 183 PHE A C 1
ATOM 1470 O O . PHE A 1 183 ? 12.846 -11.115 -13.456 1.00 94.19 183 PHE A O 1
ATOM 1477 N N . SER A 1 184 ? 12.733 -9.113 -12.473 1.00 90.38 184 SER A N 1
ATOM 1478 C CA . SER A 1 184 ? 11.792 -9.534 -11.439 1.00 90.38 184 SER A CA 1
ATOM 1479 C C . SER A 1 184 ? 10.682 -8.506 -11.257 1.00 90.38 184 SER A C 1
ATOM 1481 O O . SER A 1 184 ? 10.976 -7.309 -11.140 1.00 90.38 184 SER A O 1
ATOM 1483 N N . PRO A 1 185 ? 9.413 -8.939 -11.165 1.00 86.19 185 PRO A N 1
ATOM 1484 C CA . PRO A 1 185 ? 8.352 -8.104 -10.619 1.00 86.19 185 PRO A CA 1
ATOM 1485 C C . PRO A 1 185 ? 8.726 -7.572 -9.230 1.00 86.19 185 PRO A C 1
ATOM 1487 O O . PRO A 1 185 ? 9.493 -8.189 -8.490 1.00 86.19 185 PRO A O 1
ATOM 1490 N N . LEU A 1 186 ? 8.143 -6.441 -8.825 1.00 77.56 186 LEU A N 1
ATOM 1491 C CA . LEU A 1 186 ? 8.335 -5.903 -7.468 1.00 77.56 186 LEU A CA 1
ATOM 1492 C C . LEU A 1 186 ? 7.705 -6.767 -6.360 1.00 77.56 186 LEU A C 1
ATOM 1494 O O . LEU A 1 186 ? 7.793 -6.410 -5.192 1.00 77.56 186 LEU A O 1
ATOM 1498 N N . ARG A 1 187 ? 7.040 -7.869 -6.714 1.00 65.81 187 ARG A N 1
ATOM 1499 C CA . ARG A 1 187 ? 6.334 -8.754 -5.790 1.00 65.81 187 ARG A CA 1
ATOM 1500 C C . ARG A 1 187 ? 7.146 -10.019 -5.561 1.00 65.81 187 ARG A C 1
ATOM 1502 O O . ARG A 1 187 ? 7.021 -10.980 -6.310 1.00 65.81 187 ARG A O 1
ATOM 1509 N N . ARG A 1 188 ? 7.941 -10.027 -4.493 1.00 62.06 188 ARG A N 1
ATOM 1510 C CA . ARG A 1 188 ? 8.387 -11.270 -3.854 1.00 62.06 188 ARG A CA 1
ATOM 1511 C C . ARG A 1 188 ? 7.485 -11.545 -2.660 1.00 62.06 188 ARG A C 1
ATOM 1513 O O . ARG A 1 188 ? 7.251 -10.640 -1.861 1.00 62.06 188 ARG A O 1
ATOM 1520 N N . THR A 1 189 ? 6.991 -12.773 -2.548 1.00 60.72 189 THR A N 1
ATOM 1521 C CA . THR A 1 189 ? 6.131 -13.217 -1.443 1.00 60.72 189 THR A CA 1
ATOM 1522 C C . THR A 1 189 ? 7.008 -13.837 -0.349 1.00 60.72 189 THR A C 1
ATOM 1524 O O . THR A 1 189 ? 7.435 -14.987 -0.495 1.00 60.72 189 THR A O 1
ATOM 1527 N N . PRO A 1 190 ? 7.362 -13.119 0.732 1.00 60.12 190 PRO A N 1
ATOM 1528 C CA . PRO A 1 190 ? 8.017 -13.741 1.875 1.00 60.12 190 PRO A CA 1
ATOM 1529 C C . PRO A 1 190 ? 7.097 -14.789 2.516 1.00 60.12 190 PRO A C 1
ATOM 1531 O O . PRO A 1 190 ? 5.878 -14.632 2.569 1.00 60.12 190 PRO A O 1
ATOM 1534 N N . LYS A 1 191 ? 7.688 -15.870 3.038 1.00 52.62 191 LYS A N 1
ATOM 1535 C CA . LYS A 1 191 ? 6.949 -16.844 3.849 1.00 52.62 191 LYS A CA 1
ATOM 1536 C C . LYS A 1 191 ? 6.650 -16.228 5.211 1.00 52.62 191 LYS A C 1
ATOM 1538 O O . LYS A 1 191 ? 7.578 -15.938 5.962 1.00 52.62 191 LYS A O 1
ATOM 1543 N N . ILE A 1 192 ? 5.370 -16.083 5.541 1.00 61.03 192 ILE A N 1
ATOM 1544 C CA . ILE A 1 192 ? 4.957 -15.726 6.897 1.00 61.03 192 ILE A CA 1
ATOM 1545 C C . ILE A 1 192 ? 5.113 -16.975 7.768 1.00 61.03 192 ILE A C 1
ATOM 1547 O O . ILE A 1 192 ? 4.358 -17.938 7.644 1.00 61.03 192 ILE A O 1
ATOM 1551 N N . LEU A 1 193 ? 6.123 -16.976 8.633 1.00 47.84 193 LEU A N 1
ATOM 1552 C CA . LEU A 1 193 ? 6.268 -17.981 9.680 1.00 47.84 193 LEU A CA 1
ATOM 1553 C C . LEU A 1 193 ? 5.422 -17.525 10.872 1.00 47.84 193 LEU A C 1
ATOM 1555 O O . LEU A 1 193 ? 5.921 -16.846 11.764 1.00 47.84 193 LEU A O 1
ATOM 1559 N N . ILE A 1 194 ? 4.123 -17.830 10.855 1.00 54.38 194 ILE A N 1
ATOM 1560 C CA . ILE A 1 194 ? 3.274 -17.589 12.025 1.00 54.38 194 ILE A CA 1
ATOM 1561 C C . ILE A 1 194 ? 3.490 -18.747 12.996 1.00 54.38 194 ILE A C 1
ATOM 1563 O O . ILE A 1 194 ? 2.911 -19.816 12.828 1.00 54.38 194 ILE A O 1
ATOM 1567 N N . ASP A 1 195 ? 4.311 -18.517 14.015 1.00 43.53 195 ASP A N 1
ATOM 1568 C CA . ASP A 1 195 ? 4.253 -19.271 15.266 1.00 43.53 195 ASP A CA 1
ATOM 1569 C C . ASP A 1 195 ? 3.848 -18.283 16.363 1.00 43.53 195 ASP A C 1
ATOM 1571 O O . ASP A 1 195 ? 4.674 -17.673 17.038 1.00 43.53 195 ASP A O 1
ATOM 1575 N N . SER A 1 196 ? 2.548 -17.998 16.438 1.00 50.81 196 SER A N 1
ATOM 1576 C CA . SER A 1 196 ? 1.995 -17.108 17.453 1.00 50.81 196 SER A CA 1
ATOM 1577 C C . SER A 1 196 ? 1.157 -17.925 18.422 1.00 50.81 196 SER A C 1
ATOM 1579 O O . SER A 1 196 ? 0.132 -18.489 18.029 1.00 50.81 196 SER A O 1
ATOM 1581 N N . ASN A 1 197 ? 1.533 -17.912 19.701 1.00 43.06 197 ASN A N 1
ATOM 1582 C CA . ASN A 1 197 ? 0.596 -18.171 20.788 1.00 43.06 197 ASN A CA 1
ATOM 1583 C C . ASN A 1 197 ? -0.454 -17.054 20.762 1.00 43.06 197 ASN A C 1
ATOM 1585 O O . ASN A 1 197 ? -0.283 -16.021 21.404 1.00 43.06 197 ASN A O 1
ATOM 1589 N N . GLN A 1 198 ? -1.510 -17.222 19.965 1.00 53.91 198 GLN A N 1
ATOM 1590 C CA . GLN A 1 198 ? -2.640 -16.305 19.991 1.00 53.91 198 GLN A CA 1
ATOM 1591 C C . GLN A 1 198 ? -3.294 -16.437 21.362 1.00 53.91 198 GLN A C 1
ATOM 1593 O O . GLN A 1 198 ? -3.837 -17.492 21.695 1.00 53.91 198 GLN A O 1
ATOM 1598 N N . THR A 1 199 ? -3.239 -15.379 22.166 1.00 55.53 199 THR A N 1
ATOM 1599 C CA . THR A 1 199 ? -4.134 -15.270 23.315 1.00 55.53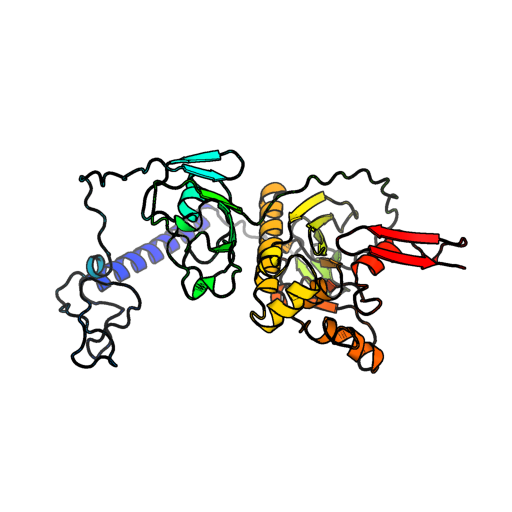 199 THR A CA 1
ATOM 1600 C C . THR A 1 199 ? -5.555 -15.306 22.752 1.00 55.53 199 THR A C 1
ATOM 1602 O O . THR A 1 199 ? -5.876 -14.464 21.910 1.00 55.53 199 THR A O 1
ATOM 1605 N N . PRO A 1 200 ? -6.398 -16.282 23.128 1.00 57.19 200 PRO A N 1
ATOM 1606 C CA . PRO A 1 200 ? -7.746 -16.366 22.592 1.00 57.19 200 PRO A CA 1
ATOM 1607 C C . PRO A 1 200 ? -8.483 -15.065 22.899 1.00 57.19 200 PRO A C 1
ATOM 1609 O O . PRO A 1 200 ? -8.582 -14.675 24.063 1.00 57.19 200 PRO A O 1
ATOM 1612 N N . ILE A 1 201 ? -8.987 -14.390 21.868 1.00 64.44 201 ILE A N 1
ATOM 1613 C CA . ILE A 1 201 ? -9.865 -13.238 22.060 1.00 64.44 201 ILE A CA 1
ATOM 1614 C C . ILE A 1 201 ? -11.198 -13.802 22.560 1.00 64.44 201 ILE A C 1
ATOM 1616 O O . ILE A 1 201 ? -11.890 -14.511 21.831 1.00 64.44 201 ILE A O 1
ATOM 1620 N N . VAL A 1 202 ? -11.504 -13.582 23.841 1.00 59.34 202 VAL A N 1
ATOM 1621 C CA . VAL A 1 202 ? -12.698 -14.150 24.497 1.00 59.34 202 VAL A CA 1
ATOM 1622 C C . VAL A 1 202 ? -13.925 -13.258 24.302 1.00 59.34 202 VAL A C 1
ATOM 1624 O O . VAL A 1 202 ? -15.041 -13.770 24.262 1.00 59.34 202 VAL A O 1
ATOM 1627 N N . ASP A 1 203 ? -13.719 -11.948 24.153 1.00 78.88 203 ASP A N 1
ATOM 1628 C CA . ASP A 1 203 ? -14.775 -10.952 23.977 1.00 78.88 203 ASP A CA 1
ATOM 1629 C C . ASP A 1 203 ? -14.402 -10.023 22.815 1.00 78.88 203 ASP A C 1
ATOM 1631 O O . ASP A 1 203 ? -13.319 -9.434 22.812 1.00 78.88 203 ASP A O 1
ATOM 1635 N N . ILE A 1 204 ? -15.262 -9.959 21.799 1.00 84.94 204 ILE A N 1
ATOM 1636 C CA . ILE A 1 204 ? -15.071 -9.137 20.601 1.00 84.94 204 ILE A CA 1
ATOM 1637 C C . ILE A 1 204 ? -16.143 -8.050 20.563 1.00 84.94 204 ILE A C 1
ATOM 1639 O O . ILE A 1 204 ? -17.334 -8.338 20.637 1.00 84.94 204 ILE A O 1
ATOM 1643 N N . ASP A 1 205 ? -15.711 -6.803 20.398 1.00 88.19 205 ASP A N 1
ATOM 1644 C CA . ASP A 1 205 ? -16.588 -5.638 20.242 1.00 88.19 205 ASP A CA 1
ATOM 1645 C C . ASP A 1 205 ? -16.234 -4.899 18.939 1.00 88.19 205 ASP A C 1
ATOM 1647 O O . ASP A 1 205 ? -15.557 -3.867 18.955 1.00 88.19 205 ASP A O 1
ATOM 1651 N N . PRO A 1 206 ? -16.571 -5.477 17.770 1.00 89.12 206 PRO A N 1
ATOM 1652 C CA . PRO A 1 206 ? -16.269 -4.853 16.493 1.00 89.12 206 PRO A CA 1
ATOM 1653 C C . PRO A 1 206 ? -17.154 -3.618 16.282 1.00 89.12 206 PRO A C 1
ATOM 1655 O O . PRO A 1 206 ? -18.368 -3.655 16.480 1.00 89.12 206 PRO A O 1
ATOM 1658 N N . ILE A 1 207 ? -16.575 -2.530 15.763 1.00 91.75 207 ILE A N 1
ATOM 1659 C CA . ILE A 1 207 ? -17.340 -1.320 15.399 1.00 91.75 207 ILE A CA 1
ATOM 1660 C C . ILE A 1 207 ? -18.333 -1.576 14.249 1.00 91.75 207 ILE A C 1
ATOM 1662 O O . ILE A 1 207 ? -19.278 -0.807 14.036 1.00 91.75 207 ILE A O 1
ATOM 1666 N N . VAL A 1 208 ? -18.100 -2.652 13.489 1.00 94.75 208 VAL A N 1
ATOM 1667 C CA . VAL A 1 208 ? -18.975 -3.133 12.425 1.00 94.75 208 VAL A CA 1
ATOM 1668 C C . VAL A 1 208 ? -19.804 -4.298 12.940 1.00 94.75 208 VAL A C 1
ATOM 1670 O O . VAL A 1 208 ? -19.265 -5.345 13.286 1.00 94.75 208 VAL A O 1
ATOM 1673 N N . ILE A 1 209 ? -21.125 -4.144 12.910 1.00 94.94 209 ILE A N 1
ATOM 1674 C CA . ILE A 1 209 ? -22.064 -5.175 13.365 1.00 94.94 209 ILE A CA 1
ATOM 1675 C C . ILE A 1 209 ? -23.136 -5.454 12.314 1.00 94.94 209 ILE A C 1
ATOM 1677 O O . ILE A 1 209 ? -23.555 -4.564 11.570 1.00 94.94 209 ILE A O 1
ATOM 1681 N N . CYS A 1 210 ? -23.634 -6.689 12.277 1.00 95.31 210 CYS A N 1
ATOM 1682 C CA . CYS A 1 210 ? -24.794 -7.065 11.476 1.00 95.31 210 CYS A CA 1
ATOM 1683 C C . CYS A 1 210 ? -26.009 -7.269 12.385 1.00 95.31 210 CYS A C 1
ATOM 1685 O O . CYS A 1 210 ? -25.968 -8.049 13.334 1.00 95.31 210 CYS A O 1
ATOM 1687 N N . GLN A 1 211 ? -27.117 -6.592 12.082 1.00 94.69 211 GLN A N 1
ATOM 1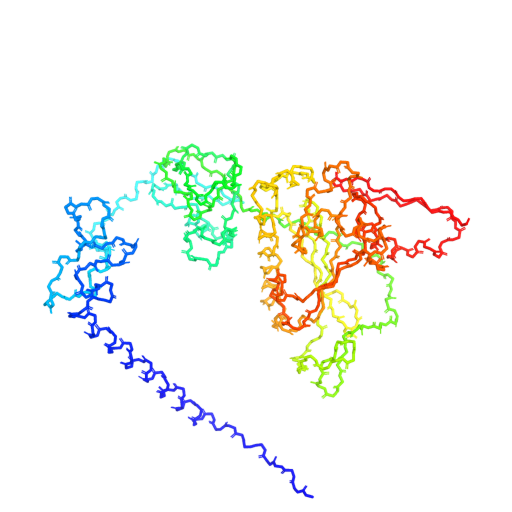688 C CA . GLN A 1 211 ? -28.394 -6.792 12.764 1.00 94.69 211 GLN A CA 1
ATOM 1689 C C . GLN A 1 211 ? -29.523 -6.889 11.742 1.00 94.69 211 GLN A C 1
ATOM 1691 O O . GLN A 1 211 ? -29.689 -6.017 10.891 1.00 94.69 211 GLN A O 1
ATOM 1696 N N . ASN A 1 212 ? -30.324 -7.956 11.824 1.00 94.06 212 ASN A N 1
ATOM 1697 C CA . ASN A 1 212 ? -31.470 -8.195 10.935 1.00 94.06 212 ASN A CA 1
ATOM 1698 C C . ASN A 1 212 ? -31.127 -8.096 9.428 1.00 94.06 212 ASN A C 1
ATOM 1700 O O . ASN A 1 212 ? -31.937 -7.624 8.629 1.00 94.06 212 ASN A O 1
ATOM 1704 N N . GLY A 1 213 ? -29.921 -8.529 9.037 1.00 95.06 213 GLY A N 1
ATOM 1705 C CA . GLY A 1 213 ? -29.443 -8.492 7.648 1.00 95.06 213 GLY A CA 1
ATOM 1706 C C . GLY A 1 213 ? -28.982 -7.114 7.156 1.00 95.06 213 GLY A C 1
ATOM 1707 O O . GLY A 1 213 ? -28.763 -6.935 5.955 1.00 95.06 213 GLY A O 1
ATOM 1708 N N . VAL A 1 214 ? -28.837 -6.139 8.056 1.00 97.38 214 VAL A N 1
ATOM 1709 C CA . VAL A 1 214 ? -28.282 -4.809 7.780 1.00 97.38 214 VAL A CA 1
ATOM 1710 C C . VAL A 1 214 ? -26.939 -4.677 8.490 1.00 97.38 214 VAL A C 1
ATOM 1712 O O . VAL A 1 214 ? -26.821 -5.027 9.662 1.00 97.38 214 VAL A O 1
ATOM 1715 N N . VAL A 1 215 ? -25.939 -4.170 7.771 1.00 97.44 215 VAL A N 1
ATOM 1716 C CA . VAL A 1 215 ? -24.598 -3.904 8.298 1.00 97.44 215 VAL A CA 1
ATOM 1717 C C . VAL A 1 215 ? -24.521 -2.460 8.771 1.00 97.44 215 VAL A C 1
ATOM 1719 O O . VAL A 1 215 ? -24.846 -1.535 8.017 1.00 97.44 215 VAL A O 1
ATOM 1722 N N . TYR A 1 216 ? -24.069 -2.281 10.005 1.00 96.81 216 TYR A N 1
ATOM 1723 C CA . TYR A 1 216 ? -23.878 -0.997 10.659 1.00 96.81 216 TYR A CA 1
ATOM 1724 C C . TYR A 1 216 ? -22.392 -0.751 10.906 1.00 96.81 216 TYR A C 1
ATOM 1726 O O . TYR A 1 216 ? -21.678 -1.675 11.274 1.00 96.81 216 TYR A O 1
ATOM 1734 N N . TYR A 1 217 ? -21.949 0.491 10.732 1.00 94.44 217 TYR A N 1
ATOM 1735 C CA . TYR A 1 217 ? -20.643 0.976 11.178 1.00 94.44 217 TYR A CA 1
ATOM 1736 C C . TYR A 1 217 ? -20.900 2.066 12.208 1.00 94.44 217 TYR A C 1
ATOM 1738 O O . TYR A 1 217 ? -21.489 3.088 11.850 1.00 94.44 217 TYR A O 1
ATOM 1746 N N . ASP A 1 218 ? -20.482 1.863 13.458 1.00 92.62 218 ASP A N 1
ATOM 1747 C CA . ASP A 1 218 ? -20.674 2.845 14.539 1.00 92.62 218 ASP A CA 1
ATOM 1748 C C . ASP A 1 218 ? -22.145 3.318 14.647 1.00 92.62 218 ASP A C 1
ATOM 1750 O O . ASP A 1 218 ? -22.467 4.504 14.692 1.00 92.62 218 ASP A O 1
ATOM 1754 N N . GLY A 1 219 ? -23.080 2.365 14.545 1.00 91.88 219 GLY A N 1
ATOM 1755 C CA . GLY A 1 219 ? -24.526 2.618 14.585 1.00 91.88 219 GLY A CA 1
ATOM 1756 C C . GLY A 1 219 ? -25.161 3.176 13.299 1.00 91.88 219 GLY A C 1
ATOM 1757 O O . GLY A 1 219 ? -26.389 3.225 13.209 1.00 91.88 219 GLY A O 1
ATOM 1758 N N . GLU A 1 220 ? -24.390 3.541 12.270 1.00 94.50 220 GLU A N 1
ATOM 1759 C CA . GLU A 1 220 ? -24.922 3.997 10.977 1.00 94.50 220 GLU A CA 1
ATOM 1760 C C . GLU A 1 220 ? -25.110 2.822 10.004 1.00 94.50 220 GLU A C 1
ATOM 1762 O O . GLU A 1 220 ? -24.180 2.063 9.750 1.00 94.50 220 GLU A O 1
ATOM 1767 N N . ALA A 1 221 ? -26.297 2.682 9.402 1.00 96.25 221 ALA A N 1
ATOM 1768 C CA . ALA A 1 221 ? -26.558 1.641 8.404 1.00 96.25 221 ALA A CA 1
ATOM 1769 C C . ALA A 1 221 ? -25.785 1.902 7.096 1.00 96.25 221 ALA A C 1
ATOM 1771 O O . ALA A 1 221 ? -26.075 2.845 6.347 1.00 96.25 221 ALA A O 1
ATOM 1772 N N . ILE A 1 222 ? -24.831 1.028 6.772 1.00 95.81 222 ILE A N 1
ATOM 1773 C CA . ILE A 1 222 ? -23.940 1.209 5.623 1.00 95.81 222 ILE A CA 1
ATOM 1774 C C . ILE A 1 222 ? -24.252 0.272 4.450 1.00 95.81 222 ILE A C 1
ATOM 1776 O O . ILE A 1 222 ? -24.243 0.738 3.307 1.00 95.81 222 ILE A O 1
ATOM 1780 N N . ASP A 1 223 ? -24.611 -0.988 4.679 1.00 96.38 223 ASP A N 1
ATOM 1781 C CA . ASP A 1 223 ? -24.867 -1.958 3.603 1.00 96.38 223 ASP A CA 1
ATOM 1782 C C . ASP A 1 223 ? -25.907 -3.009 4.019 1.00 96.38 223 ASP A C 1
ATOM 1784 O O . ASP A 1 223 ? -26.340 -3.071 5.169 1.00 96.38 223 ASP A O 1
ATOM 1788 N N . LYS A 1 224 ? -26.327 -3.842 3.069 1.00 96.81 224 LYS A N 1
ATOM 1789 C CA . LYS A 1 224 ? -27.019 -5.102 3.359 1.00 96.81 224 LYS A CA 1
ATOM 1790 C C . LYS A 1 224 ? -25.978 -6.194 3.570 1.00 96.81 224 LYS A C 1
ATOM 1792 O O . LYS A 1 224 ? -24.977 -6.209 2.862 1.00 96.81 224 LYS A O 1
ATOM 1797 N N . TYR A 1 225 ? -26.236 -7.108 4.496 1.00 96.25 225 TYR A N 1
ATOM 1798 C CA . TYR A 1 225 ? -25.348 -8.241 4.743 1.00 96.25 225 TYR A CA 1
ATOM 1799 C C . TYR A 1 225 ? -25.300 -9.170 3.525 1.00 96.25 225 TYR A C 1
ATOM 1801 O O . TYR A 1 225 ? -26.338 -9.460 2.921 1.00 96.25 225 TYR A O 1
ATOM 1809 N N . ARG A 1 226 ? -24.094 -9.605 3.154 1.00 94.06 226 ARG A N 1
ATOM 1810 C CA . ARG A 1 226 ? -23.831 -10.394 1.936 1.00 94.06 226 ARG A CA 1
ATOM 1811 C C . ARG A 1 226 ? -23.310 -11.803 2.210 1.00 94.06 226 ARG A C 1
ATOM 1813 O O . ARG A 1 226 ? -23.276 -12.600 1.283 1.00 94.06 226 ARG A O 1
ATOM 1820 N N . GLY A 1 227 ? -22.999 -12.126 3.463 1.00 93.56 227 GLY A N 1
ATOM 1821 C CA . GLY A 1 227 ? -22.519 -13.449 3.863 1.00 93.56 227 GLY A CA 1
ATOM 1822 C C . GLY A 1 227 ? -21.366 -13.392 4.855 1.00 93.56 227 GLY A C 1
ATOM 1823 O O . GLY A 1 227 ? -21.265 -14.292 5.675 1.00 93.56 227 GLY A O 1
ATOM 1824 N N . HIS A 1 228 ? -20.566 -12.324 4.819 1.00 95.56 228 HIS A N 1
ATOM 1825 C CA . HIS A 1 228 ? -19.431 -12.137 5.718 1.00 95.56 228 HIS A CA 1
ATOM 1826 C C . HIS A 1 228 ? -19.330 -10.682 6.191 1.00 95.56 228 HIS A C 1
ATOM 1828 O O . HIS A 1 228 ? -19.766 -9.757 5.494 1.00 95.56 228 HIS A O 1
ATOM 1834 N N . LEU A 1 229 ? -18.737 -10.483 7.369 1.00 96.75 229 LEU A N 1
ATOM 1835 C CA . LEU A 1 229 ? -18.220 -9.194 7.825 1.00 96.75 229 LEU A CA 1
ATOM 1836 C C . LEU A 1 229 ? -16.699 -9.282 7.912 1.00 96.75 229 LEU A C 1
ATOM 1838 O O . LEU A 1 229 ? -16.161 -9.741 8.914 1.00 96.75 229 LEU A O 1
ATOM 1842 N N . TYR A 1 230 ? -16.002 -8.827 6.874 1.00 97.81 230 TYR A N 1
ATOM 1843 C CA . TYR A 1 230 ? -14.546 -8.836 6.868 1.00 97.81 230 TYR A CA 1
ATOM 1844 C C . TYR A 1 230 ? -13.944 -7.473 7.191 1.00 97.81 230 TYR A C 1
ATOM 1846 O O . TYR A 1 230 ? -14.489 -6.414 6.860 1.00 97.81 230 TYR A O 1
ATOM 1854 N N . GLY A 1 231 ? -12.769 -7.523 7.807 1.00 97.69 231 GLY A N 1
ATOM 1855 C CA . GLY A 1 231 ? -11.852 -6.409 7.950 1.00 97.69 231 GLY A CA 1
ATOM 1856 C C . GLY A 1 231 ? -10.465 -6.762 7.425 1.00 97.69 231 GLY A C 1
ATOM 1857 O O . GLY A 1 231 ? -10.137 -7.933 7.235 1.00 97.69 231 GLY A O 1
ATOM 1858 N N . LEU A 1 232 ? -9.645 -5.742 7.191 1.00 97.88 232 LEU A N 1
ATOM 1859 C CA . LEU A 1 232 ? -8.227 -5.912 6.879 1.00 97.88 232 LEU A CA 1
ATOM 1860 C C . LEU A 1 232 ? -7.369 -5.278 7.969 1.00 97.88 232 LEU A C 1
ATOM 1862 O O . LEU A 1 232 ? -7.584 -4.120 8.321 1.00 97.88 232 LEU A O 1
ATOM 1866 N N . ALA A 1 233 ? -6.359 -6.001 8.438 1.00 96.75 233 ALA A N 1
ATOM 1867 C CA . ALA A 1 233 ? -5.263 -5.439 9.218 1.00 96.75 233 ALA A CA 1
ATOM 1868 C C . ALA A 1 233 ? -4.021 -5.355 8.325 1.00 96.75 233 ALA A C 1
ATOM 1870 O O . ALA A 1 233 ? -3.557 -6.374 7.817 1.00 96.75 233 ALA A O 1
ATOM 1871 N N . ILE A 1 234 ? -3.517 -4.142 8.098 1.00 97.38 234 ILE A N 1
ATOM 1872 C CA . ILE A 1 234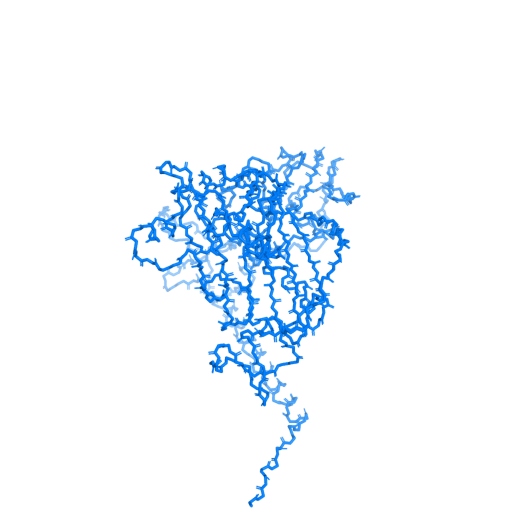 ? -2.398 -3.864 7.194 1.00 97.38 234 ILE A CA 1
ATOM 1873 C C . ILE A 1 234 ? -1.226 -3.315 8.003 1.00 97.38 234 ILE A C 1
ATOM 1875 O O . ILE A 1 234 ? -1.310 -2.212 8.542 1.00 97.38 234 ILE A O 1
ATOM 1879 N N . ASP A 1 235 ? -0.122 -4.052 8.029 1.00 95.81 235 ASP A N 1
ATOM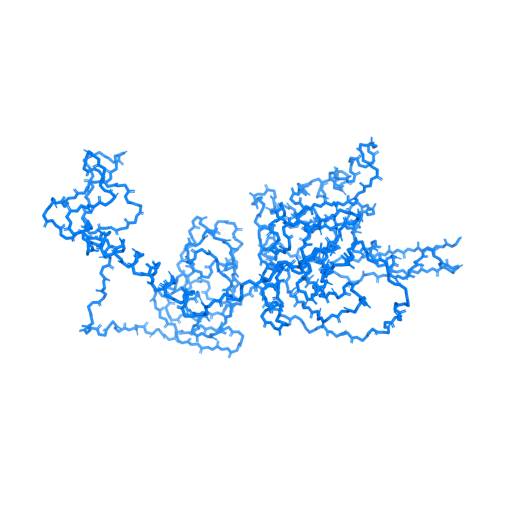 1880 C CA . ASP A 1 235 ? 1.172 -3.552 8.481 1.00 95.81 235 ASP A CA 1
ATOM 1881 C C . ASP A 1 235 ? 1.968 -3.049 7.277 1.00 95.81 235 ASP A C 1
ATOM 1883 O O . ASP A 1 235 ? 2.388 -3.818 6.407 1.00 95.81 235 ASP A O 1
ATOM 1887 N N . LEU A 1 236 ? 2.109 -1.727 7.193 1.00 95.62 236 LEU A N 1
ATOM 1888 C CA . LEU A 1 236 ? 2.766 -1.035 6.100 1.00 95.62 236 LEU A CA 1
ATOM 1889 C C . LEU A 1 236 ? 4.226 -0.728 6.454 1.00 95.62 236 LEU A C 1
ATOM 1891 O O . LEU A 1 236 ? 4.612 0.424 6.678 1.00 95.62 236 LEU A O 1
ATOM 1895 N N . GLY A 1 237 ? 5.044 -1.776 6.463 1.00 92.31 237 GLY A N 1
ATOM 1896 C CA . GLY A 1 237 ? 6.480 -1.671 6.678 1.00 92.31 237 GLY A CA 1
ATOM 1897 C C . GLY A 1 237 ? 7.231 -1.073 5.484 1.00 92.31 237 GLY A C 1
ATOM 1898 O O . GLY A 1 237 ? 6.778 -1.076 4.334 1.00 92.31 237 GLY A O 1
ATOM 1899 N N . THR A 1 238 ? 8.439 -0.565 5.741 1.00 89.44 238 THR A N 1
ATOM 1900 C CA . THR A 1 238 ? 9.299 0.007 4.690 1.00 89.44 238 THR A CA 1
ATOM 1901 C C . THR A 1 238 ? 9.728 -1.064 3.685 1.00 89.44 238 THR A C 1
ATOM 1903 O O . THR A 1 238 ? 9.684 -0.817 2.485 1.00 89.44 238 THR A O 1
ATOM 1906 N N . THR A 1 239 ? 10.093 -2.261 4.150 1.00 87.25 239 THR A N 1
ATOM 1907 C CA . THR A 1 239 ? 10.563 -3.357 3.279 1.00 87.25 239 THR A CA 1
ATOM 1908 C C . THR A 1 239 ? 9.455 -4.341 2.926 1.00 87.25 239 THR A C 1
ATOM 1910 O O . THR A 1 239 ? 9.354 -4.760 1.778 1.00 87.25 239 THR A O 1
ATOM 1913 N N . THR A 1 240 ? 8.598 -4.674 3.888 1.00 90.44 240 THR A N 1
ATOM 1914 C CA . THR A 1 240 ? 7.553 -5.691 3.740 1.00 90.44 240 THR A CA 1
ATOM 1915 C C . THR A 1 240 ? 6.214 -5.087 4.113 1.00 90.44 240 THR A C 1
ATOM 1917 O O . THR A 1 240 ? 6.130 -4.326 5.072 1.00 90.44 240 THR A O 1
ATOM 1920 N N . VAL A 1 241 ? 5.178 -5.440 3.364 1.00 94.31 241 VAL A N 1
ATOM 1921 C CA . VAL A 1 241 ? 3.788 -5.129 3.686 1.00 94.31 241 VAL A CA 1
ATOM 1922 C C . VAL A 1 241 ? 3.083 -6.433 4.004 1.00 94.31 241 VAL A C 1
ATOM 1924 O O . VAL A 1 241 ? 3.202 -7.393 3.241 1.00 94.31 241 VAL A O 1
ATOM 1927 N N . VAL A 1 242 ? 2.360 -6.468 5.118 1.00 94.06 242 VAL A N 1
ATOM 1928 C CA . VAL A 1 242 ? 1.568 -7.627 5.542 1.00 94.06 242 VAL A CA 1
ATOM 1929 C C . VAL A 1 242 ? 0.102 -7.225 5.586 1.00 94.06 242 VAL A C 1
ATOM 1931 O O . VAL A 1 242 ? -0.237 -6.167 6.110 1.00 94.06 242 VAL A O 1
ATOM 1934 N N . ILE A 1 243 ? -0.773 -8.059 5.029 1.00 95.94 243 ILE A N 1
ATOM 1935 C CA . ILE A 1 243 ? -2.222 -7.866 5.045 1.00 95.94 243 I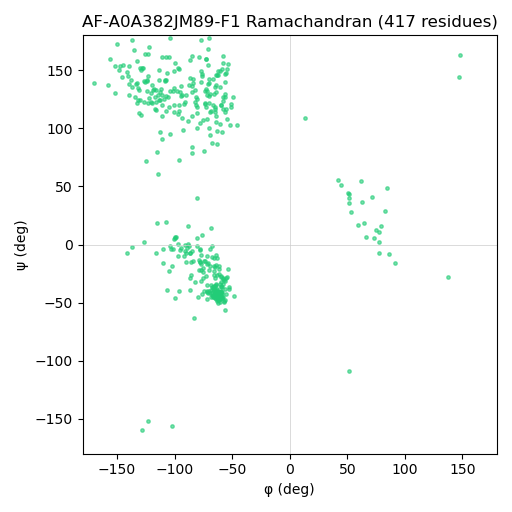LE A CA 1
ATOM 1936 C C . ILE A 1 243 ? -2.863 -9.127 5.612 1.00 95.94 243 ILE A C 1
ATOM 1938 O O . ILE A 1 243 ? -2.689 -10.210 5.065 1.00 95.94 243 ILE A O 1
ATOM 1942 N N . SER A 1 244 ? -3.626 -8.979 6.690 1.00 95.56 244 SER A N 1
ATOM 1943 C CA . SER A 1 244 ? -4.431 -10.044 7.286 1.00 95.56 244 SER A CA 1
ATOM 1944 C C . SER A 1 244 ? -5.909 -9.775 7.034 1.00 95.56 244 SER A C 1
ATOM 1946 O O . SER A 1 244 ? -6.413 -8.699 7.372 1.00 95.56 244 SER A O 1
ATOM 1948 N N . LEU A 1 245 ? -6.599 -10.748 6.441 1.00 96.62 245 LEU A N 1
ATOM 1949 C CA . LEU A 1 245 ? -8.054 -10.766 6.336 1.00 96.62 245 LEU A CA 1
ATOM 1950 C C . LEU A 1 245 ? -8.622 -11.299 7.650 1.00 96.62 245 LEU A C 1
ATOM 1952 O O . LEU A 1 245 ? -8.301 -12.415 8.056 1.00 96.62 245 LEU A O 1
ATOM 1956 N N . VAL A 1 246 ? -9.470 -10.514 8.305 1.00 95.06 246 VAL A N 1
ATOM 1957 C CA . VAL A 1 246 ? -10.034 -10.833 9.621 1.00 95.06 246 VAL A CA 1
ATOM 1958 C C . VAL A 1 246 ? -11.548 -10.930 9.519 1.00 95.06 246 VAL A C 1
ATOM 1960 O O . VAL A 1 246 ? -12.195 -10.054 8.948 1.00 95.06 246 VAL A O 1
ATOM 1963 N N . ASP A 1 247 ? -12.117 -11.983 10.090 1.00 95.12 247 ASP A N 1
ATOM 1964 C CA . ASP A 1 247 ? -13.555 -12.116 10.288 1.00 95.12 247 ASP A CA 1
ATOM 1965 C C . ASP A 1 247 ? -13.975 -11.324 11.529 1.00 95.12 247 ASP A C 1
ATOM 1967 O O . ASP A 1 247 ? -13.590 -11.645 12.653 1.00 95.12 247 ASP A O 1
ATOM 1971 N N . LEU A 1 248 ? -14.752 -10.263 11.320 1.00 94.31 248 LEU A N 1
ATOM 1972 C CA . LEU A 1 248 ? -15.208 -9.372 12.384 1.00 94.31 248 LEU A CA 1
ATOM 1973 C C . LEU A 1 248 ? -16.274 -10.030 13.271 1.00 94.31 248 LEU A C 1
ATOM 1975 O O . LEU A 1 248 ? -16.505 -9.554 14.376 1.00 94.31 248 LEU A O 1
ATOM 1979 N N . GLU A 1 249 ? -16.910 -11.123 12.832 1.00 91.62 249 GLU A N 1
ATOM 1980 C CA . GLU A 1 249 ? -17.931 -11.837 13.612 1.00 91.62 249 GLU A CA 1
ATOM 1981 C C . GLU A 1 249 ? -17.322 -12.748 14.682 1.00 91.62 249 GLU A C 1
ATOM 1983 O O . GLU A 1 249 ? -18.007 -13.107 15.638 1.00 91.62 249 GLU A O 1
ATOM 1988 N N . ASN A 1 250 ? -16.059 -13.158 14.529 1.00 89.69 250 ASN A N 1
ATOM 1989 C CA . ASN A 1 250 ? -15.391 -14.066 15.470 1.00 89.69 250 ASN A CA 1
ATOM 1990 C C . ASN A 1 250 ? -13.941 -13.681 15.820 1.00 89.69 250 ASN A C 1
ATOM 1992 O O . ASN A 1 250 ? -13.310 -14.369 16.622 1.00 89.69 250 ASN A O 1
ATOM 1996 N N . GLY A 1 251 ? -13.411 -12.607 15.231 1.00 87.94 251 GLY A N 1
ATOM 1997 C CA . GLY A 1 251 ? -12.068 -12.082 15.475 1.00 87.94 251 GLY A CA 1
ATOM 1998 C C . GLY A 1 251 ? -10.926 -12.909 14.878 1.00 87.94 251 GLY A C 1
ATOM 1999 O O . GLY A 1 251 ? -9.763 -12.608 15.145 1.00 87.94 251 GLY A O 1
ATOM 2000 N N . LYS A 1 252 ? -11.206 -13.961 14.098 1.00 89.62 252 LYS A N 1
ATOM 2001 C CA . LYS A 1 252 ? -10.163 -14.842 13.554 1.00 89.62 252 LYS A CA 1
ATOM 2002 C C . LYS A 1 252 ? -9.566 -14.273 12.274 1.00 89.62 252 LYS A C 1
ATOM 2004 O O . LYS A 1 252 ? -10.280 -13.806 11.389 1.00 89.62 252 LYS A O 1
ATOM 2009 N N . SER A 1 253 ? -8.246 -14.395 12.144 1.00 90.50 253 SER A N 1
ATOM 2010 C CA . SER A 1 253 ? -7.566 -14.218 10.858 1.00 90.50 253 SER A CA 1
ATOM 2011 C C . SER A 1 253 ? -7.911 -15.398 9.943 1.00 90.50 253 SER A C 1
ATOM 2013 O O . SER A 1 253 ? -7.699 -16.556 10.307 1.00 90.50 253 SER A O 1
ATOM 2015 N N . ILE A 1 254 ? -8.488 -15.094 8.783 1.00 92.81 254 ILE A N 1
ATOM 2016 C CA . ILE A 1 254 ? -8.845 -16.054 7.733 1.00 92.81 254 ILE A CA 1
ATOM 2017 C C . ILE A 1 254 ? -7.611 -16.410 6.908 1.00 92.81 254 ILE A C 1
ATOM 2019 O O . ILE A 1 254 ? -7.359 -17.579 6.626 1.00 92.81 254 ILE A O 1
ATOM 2023 N N . THR A 1 255 ? -6.838 -15.392 6.536 1.00 91.44 255 THR A N 1
ATOM 2024 C CA . THR A 1 255 ? -5.578 -15.533 5.812 1.00 91.44 255 THR A CA 1
ATOM 2025 C C . THR A 1 255 ? -4.698 -14.321 6.067 1.00 91.44 255 THR A C 1
ATOM 2027 O O . THR A 1 255 ? -5.194 -13.244 6.407 1.00 91.44 255 THR A O 1
ATOM 2030 N N . SER A 1 256 ? -3.401 -14.493 5.840 1.00 90.69 256 SER A N 1
ATOM 2031 C CA . SER A 1 256 ? -2.438 -13.404 5.806 1.00 90.69 256 SER A CA 1
ATOM 2032 C C . SER A 1 256 ? -1.586 -13.533 4.556 1.00 90.69 256 SER A C 1
ATOM 2034 O O . SER A 1 256 ? -1.051 -14.605 4.272 1.00 90.69 256 SER A O 1
ATOM 2036 N N . SER A 1 257 ? -1.418 -12.429 3.840 1.00 89.38 257 SER A N 1
ATOM 2037 C CA . SER A 1 257 ? -0.455 -12.308 2.755 1.00 89.38 257 SER A CA 1
ATOM 2038 C C . SER A 1 257 ? 0.632 -11.309 3.128 1.00 89.38 257 SER A C 1
ATOM 2040 O O . SER A 1 257 ? 0.428 -10.387 3.920 1.00 89.38 257 SER A O 1
ATOM 2042 N N . ALA A 1 258 ? 1.827 -11.525 2.590 1.00 90.06 258 ALA A N 1
ATOM 2043 C CA . ALA A 1 258 ? 2.946 -10.618 2.758 1.00 90.06 258 ALA A CA 1
ATOM 2044 C C . ALA A 1 258 ? 3.663 -10.465 1.424 1.00 90.06 258 ALA A C 1
ATOM 2046 O O . ALA A 1 258 ? 3.808 -11.430 0.673 1.00 90.06 258 ALA A O 1
ATOM 2047 N N . PHE A 1 259 ? 4.111 -9.251 1.132 1.00 88.44 259 PHE A N 1
ATOM 2048 C CA . PHE A 1 259 ? 4.812 -8.926 -0.102 1.00 88.44 259 PHE A CA 1
ATOM 2049 C C . PHE A 1 259 ? 5.840 -7.825 0.142 1.00 88.44 259 PHE A C 1
ATOM 2051 O O . PHE A 1 259 ? 5.712 -7.009 1.057 1.00 88.44 259 PHE A O 1
ATOM 2058 N N . GLU A 1 260 ? 6.883 -7.806 -0.679 1.00 89.25 260 GLU A N 1
ATOM 2059 C CA . GLU A 1 260 ? 7.857 -6.717 -0.675 1.00 89.25 260 GLU A CA 1
ATOM 2060 C C . GLU A 1 260 ? 7.176 -5.380 -1.013 1.00 89.25 260 GLU A C 1
ATOM 2062 O O . GLU A 1 260 ? 6.358 -5.291 -1.930 1.00 89.25 260 GLU A O 1
ATOM 2067 N N . ASN A 1 261 ? 7.504 -4.322 -0.271 1.00 91.75 261 ASN A N 1
ATOM 2068 C CA . ASN A 1 261 ? 6.883 -3.021 -0.457 1.00 91.75 261 ASN A CA 1
ATOM 2069 C C . ASN A 1 261 ? 7.247 -2.463 -1.850 1.00 91.75 261 ASN A C 1
ATOM 2071 O O . ASN A 1 261 ? 8.416 -2.148 -2.109 1.00 91.75 261 ASN A O 1
ATOM 2075 N N . PRO A 1 262 ? 6.257 -2.258 -2.744 1.00 90.56 262 PRO A N 1
ATOM 2076 C CA . PRO A 1 262 ? 6.508 -1.838 -4.119 1.00 90.56 262 PRO A CA 1
ATOM 2077 C C . PRO A 1 262 ? 7.097 -0.429 -4.202 1.00 90.56 262 PRO A C 1
ATOM 2079 O O . PRO A 1 262 ? 7.572 -0.032 -5.253 1.00 90.56 262 PRO A O 1
ATOM 2082 N N . GLN A 1 263 ? 7.105 0.340 -3.115 1.00 93.81 263 GLN A N 1
ATOM 2083 C CA . GLN A 1 263 ? 7.719 1.664 -3.051 1.00 93.81 263 GLN A CA 1
ATOM 2084 C C . GLN A 1 263 ? 9.252 1.633 -3.124 1.00 93.81 263 GLN A C 1
ATOM 2086 O O . GLN A 1 263 ? 9.873 2.694 -3.181 1.00 93.81 263 GLN A O 1
ATOM 2091 N N . ARG A 1 264 ? 9.879 0.446 -3.151 1.00 89.94 264 ARG A N 1
ATOM 2092 C CA . ARG A 1 264 ? 11.337 0.283 -3.254 1.00 89.94 264 ARG A CA 1
ATOM 2093 C C . ARG A 1 264 ? 11.973 1.001 -4.450 1.00 89.94 264 ARG A C 1
ATOM 2095 O O . ARG A 1 264 ? 13.108 1.451 -4.326 1.00 89.94 264 ARG A O 1
ATOM 2102 N N . PHE A 1 265 ? 11.245 1.202 -5.557 1.00 88.69 265 PHE A N 1
ATOM 2103 C CA . PHE A 1 265 ? 11.755 1.981 -6.701 1.00 88.69 265 PHE A CA 1
ATOM 2104 C C . PHE A 1 265 ? 11.985 3.464 -6.381 1.00 88.69 265 PHE A C 1
ATOM 2106 O O . PHE A 1 265 ? 12.750 4.120 -7.083 1.00 88.69 265 PHE A O 1
ATOM 2113 N N . GLY A 1 266 ? 11.314 4.004 -5.359 1.00 85.81 266 GLY A N 1
ATOM 2114 C CA . GLY A 1 266 ? 11.521 5.375 -4.894 1.00 85.81 266 GLY A CA 1
ATOM 2115 C C . GLY A 1 266 ? 12.437 5.473 -3.675 1.00 85.81 266 GLY A C 1
ATOM 2116 O O . GLY A 1 266 ? 12.587 6.555 -3.122 1.00 85.81 266 GLY A O 1
ATOM 2117 N N . GLY A 1 267 ? 13.048 4.369 -3.235 1.00 83.56 267 GLY A N 1
ATOM 2118 C CA . GLY A 1 267 ? 14.030 4.371 -2.153 1.00 83.56 267 GLY A CA 1
ATOM 2119 C C . GLY A 1 267 ? 14.012 3.107 -1.295 1.00 83.56 267 GLY A C 1
ATOM 2120 O O . GLY A 1 267 ? 12.950 2.553 -0.983 1.00 83.56 267 GLY A O 1
ATOM 2121 N N . SER A 1 268 ? 15.206 2.696 -0.861 1.00 78.06 268 SER A N 1
ATOM 2122 C CA . SER A 1 268 ? 15.431 1.568 0.053 1.00 78.06 268 SER A CA 1
ATOM 2123 C C . SER A 1 268 ? 15.077 1.874 1.510 1.00 78.06 268 SER A C 1
ATOM 2125 O O . SER A 1 268 ? 14.852 0.956 2.290 1.00 78.06 268 SER A O 1
ATOM 2127 N N . ASP A 1 269 ? 15.017 3.151 1.883 1.00 83.19 269 ASP A N 1
ATOM 2128 C CA . ASP A 1 269 ? 14.718 3.615 3.237 1.00 83.19 269 ASP A CA 1
ATOM 2129 C C . ASP A 1 269 ? 13.740 4.800 3.223 1.00 83.19 269 ASP A C 1
ATOM 2131 O O . ASP A 1 269 ? 13.336 5.307 2.172 1.00 83.19 269 ASP A O 1
ATOM 2135 N N . ILE A 1 270 ? 13.349 5.234 4.422 1.00 87.12 270 ILE A N 1
ATOM 2136 C CA . ILE A 1 270 ? 12.393 6.322 4.628 1.00 87.12 270 ILE A CA 1
ATOM 2137 C C . ILE A 1 270 ? 12.891 7.647 4.038 1.00 87.12 270 ILE A C 1
ATOM 2139 O O . ILE A 1 270 ? 12.116 8.343 3.386 1.00 87.12 270 ILE A O 1
ATOM 2143 N N . MET A 1 271 ? 14.158 8.006 4.250 1.00 86.38 271 MET A N 1
ATOM 2144 C CA . MET A 1 271 ? 14.683 9.313 3.842 1.00 86.38 271 MET A CA 1
ATOM 2145 C C . MET A 1 271 ? 14.720 9.439 2.324 1.00 86.38 271 MET A C 1
ATOM 2147 O O . MET A 1 271 ? 14.263 10.443 1.778 1.00 86.38 271 MET A O 1
ATOM 2151 N N . ASN A 1 272 ? 15.174 8.387 1.646 1.00 84.25 272 ASN A N 1
ATOM 2152 C CA . ASN A 1 272 ? 15.166 8.323 0.192 1.00 84.25 272 ASN A CA 1
ATOM 2153 C C . ASN A 1 272 ? 13.741 8.426 -0.369 1.00 84.25 272 ASN A C 1
ATOM 2155 O O . ASN A 1 272 ? 13.516 9.178 -1.315 1.00 84.25 272 ASN A O 1
ATOM 2159 N N . ARG A 1 273 ? 12.760 7.768 0.265 1.00 91.50 273 ARG A N 1
ATOM 2160 C CA . ARG A 1 273 ? 11.347 7.870 -0.135 1.00 91.50 273 ARG A CA 1
ATOM 2161 C C . ARG A 1 273 ? 10.765 9.264 0.066 1.00 91.50 273 ARG A C 1
ATOM 2163 O O . ARG A 1 273 ? 10.023 9.727 -0.795 1.00 91.50 273 ARG A O 1
ATOM 2170 N N . ILE A 1 274 ? 11.108 9.946 1.160 1.00 89.75 274 ILE A N 1
ATOM 2171 C CA . ILE A 1 274 ? 10.687 11.336 1.389 1.00 89.75 274 ILE A CA 1
ATOM 2172 C C . ILE A 1 274 ? 11.259 12.236 0.293 1.00 89.75 274 ILE A C 1
ATOM 2174 O O . ILE A 1 274 ? 10.512 12.980 -0.338 1.00 89.75 274 ILE A O 1
ATOM 2178 N N . SER A 1 275 ? 12.564 12.151 0.020 1.00 89.50 275 SER A N 1
ATOM 2179 C CA . SER A 1 275 ? 13.190 12.941 -1.047 1.00 89.50 275 SER A CA 1
ATOM 2180 C C . SER A 1 275 ? 12.580 12.644 -2.418 1.00 89.50 275 SER A C 1
ATOM 2182 O O . SER A 1 275 ? 12.334 13.566 -3.193 1.00 89.50 275 SER A O 1
ATOM 2184 N N . TYR A 1 276 ? 12.292 11.374 -2.699 1.00 92.06 276 TYR A N 1
ATOM 2185 C CA . TYR A 1 276 ? 11.660 10.947 -3.939 1.00 92.06 276 TYR A CA 1
ATOM 2186 C C . TYR A 1 276 ? 10.239 11.503 -4.096 1.00 92.06 276 TYR A C 1
ATOM 2188 O O . TYR A 1 276 ? 9.926 12.054 -5.149 1.00 92.06 276 TYR A O 1
ATOM 2196 N N . ASP A 1 277 ? 9.392 11.423 -3.062 1.00 92.38 277 ASP A N 1
ATOM 2197 C CA . ASP A 1 277 ? 8.020 11.955 -3.113 1.00 92.38 277 ASP A CA 1
ATOM 2198 C C . ASP A 1 277 ? 7.990 13.481 -3.307 1.00 92.38 277 ASP A C 1
ATOM 2200 O O . ASP A 1 277 ? 7.059 14.013 -3.904 1.00 92.38 277 ASP A O 1
ATOM 2204 N N . GLY A 1 278 ? 9.043 14.190 -2.886 1.00 87.44 278 GLY A N 1
ATOM 2205 C CA . GLY A 1 278 ? 9.188 15.625 -3.140 1.00 87.44 278 GLY A CA 1
ATOM 2206 C C . GLY A 1 278 ? 9.363 15.976 -4.624 1.00 87.44 278 GLY A C 1
ATOM 2207 O O . GLY A 1 278 ? 9.002 17.076 -5.038 1.00 87.44 278 GLY A O 1
ATOM 2208 N N . VAL A 1 279 ? 9.894 15.049 -5.429 1.00 88.50 279 VAL A N 1
ATOM 2209 C CA . VAL A 1 279 ? 10.114 15.224 -6.877 1.00 88.50 279 VAL A CA 1
ATOM 2210 C C . VAL A 1 279 ? 8.999 14.562 -7.691 1.00 88.50 279 VAL A C 1
ATOM 2212 O O . VAL A 1 279 ? 8.450 15.174 -8.605 1.00 88.50 279 VAL A O 1
ATOM 2215 N N . TYR A 1 280 ? 8.640 13.326 -7.343 1.00 90.81 280 TYR A N 1
ATOM 2216 C CA . TYR A 1 280 ? 7.669 12.485 -8.049 1.00 90.81 280 TYR A CA 1
ATOM 2217 C C . TYR A 1 280 ? 6.440 12.222 -7.173 1.00 90.81 280 TYR A C 1
ATOM 2219 O O . TYR A 1 280 ? 6.116 11.083 -6.820 1.00 90.81 280 TYR A O 1
ATOM 2227 N N . HIS A 1 281 ? 5.767 13.308 -6.799 1.00 91.44 281 HIS A N 1
ATOM 2228 C CA . HIS A 1 281 ? 4.688 13.276 -5.819 1.00 91.44 281 HIS A CA 1
ATOM 2229 C C . HIS A 1 281 ? 3.564 12.305 -6.196 1.00 91.44 281 HIS A C 1
ATOM 2231 O O . HIS A 1 281 ? 2.966 12.386 -7.272 1.00 91.44 281 HIS A O 1
ATOM 2237 N N . GLY A 1 282 ? 3.237 11.409 -5.263 1.00 92.38 282 GLY A N 1
ATOM 2238 C CA . GLY A 1 282 ? 2.117 10.481 -5.391 1.00 92.38 282 GLY A CA 1
ATOM 2239 C C . GLY A 1 282 ? 2.425 9.172 -6.121 1.00 92.38 282 GLY A C 1
ATOM 2240 O O . GLY A 1 282 ? 1.591 8.266 -6.054 1.00 92.38 282 GLY A O 1
ATOM 2241 N N . GLU A 1 283 ? 3.599 9.006 -6.737 1.00 94.19 283 GLU A N 1
ATOM 2242 C CA . GLU A 1 283 ? 3.986 7.738 -7.380 1.00 94.19 283 GLU A CA 1
ATOM 2243 C C . GLU A 1 283 ? 4.152 6.610 -6.353 1.00 94.19 283 GLU A C 1
ATOM 2245 O O . GLU A 1 283 ? 3.597 5.521 -6.519 1.00 94.19 283 GLU A O 1
ATOM 2250 N N . LEU A 1 284 ? 4.793 6.895 -5.213 1.00 95.62 284 LEU A N 1
ATOM 2251 C CA . LEU A 1 284 ? 4.901 5.943 -4.100 1.00 95.62 284 LEU A CA 1
ATOM 2252 C C . LEU A 1 284 ? 3.528 5.535 -3.558 1.00 95.62 284 LEU A C 1
ATOM 2254 O O . LEU A 1 284 ? 3.285 4.369 -3.236 1.00 95.62 284 LEU A O 1
ATOM 2258 N N . ARG A 1 285 ? 2.604 6.495 -3.466 1.00 97.06 285 ARG A N 1
ATOM 2259 C CA . ARG A 1 285 ? 1.229 6.242 -3.030 1.00 97.06 285 ARG A CA 1
ATOM 2260 C C . ARG A 1 285 ? 0.477 5.374 -4.037 1.00 97.06 285 ARG A C 1
ATOM 2262 O O . ARG A 1 285 ? -0.242 4.456 -3.651 1.00 97.06 285 ARG A O 1
ATOM 2269 N N . LYS A 1 286 ? 0.615 5.672 -5.328 1.00 95.00 286 LYS A N 1
ATOM 2270 C CA . LYS A 1 286 ? -0.020 4.916 -6.411 1.00 95.00 286 LYS A CA 1
ATOM 2271 C C . LYS A 1 286 ? 0.441 3.460 -6.380 1.00 95.00 286 LYS A C 1
ATOM 2273 O O . LYS A 1 286 ? -0.400 2.565 -6.378 1.00 95.00 286 LYS A O 1
ATOM 2278 N N . ALA A 1 287 ? 1.746 3.236 -6.235 1.00 94.44 287 ALA A N 1
ATOM 2279 C CA . ALA A 1 287 ? 2.329 1.905 -6.125 1.00 94.44 287 ALA A CA 1
ATOM 2280 C C . ALA A 1 287 ? 1.747 1.092 -4.959 1.00 94.44 287 ALA A C 1
ATOM 2282 O O . ALA A 1 287 ? 1.303 -0.038 -5.168 1.00 94.44 287 ALA A O 1
ATOM 2283 N N . ILE A 1 288 ? 1.677 1.667 -3.751 1.00 96.06 288 ILE A N 1
ATOM 2284 C CA . ILE A 1 288 ? 1.150 0.930 -2.595 1.00 96.06 288 ILE A CA 1
ATOM 2285 C C . ILE A 1 288 ? -0.359 0.675 -2.687 1.00 96.06 288 ILE A C 1
ATOM 2287 O O . ILE A 1 288 ? -0.809 -0.430 -2.395 1.00 96.06 288 ILE A O 1
ATOM 2291 N N . ILE A 1 289 ? -1.149 1.648 -3.155 1.00 97.12 289 ILE A N 1
ATOM 2292 C CA . ILE A 1 289 ? -2.596 1.466 -3.349 1.00 97.12 289 ILE A CA 1
ATOM 2293 C C . ILE A 1 289 ? -2.872 0.367 -4.377 1.00 97.12 289 ILE A C 1
ATOM 2295 O O . ILE A 1 289 ? -3.765 -0.455 -4.177 1.00 97.12 289 ILE A O 1
ATOM 2299 N N . ASN A 1 290 ? -2.096 0.322 -5.460 1.00 93.88 290 ASN A N 1
ATOM 2300 C CA . ASN A 1 290 ? -2.221 -0.718 -6.473 1.00 93.88 290 ASN A CA 1
ATOM 2301 C C . ASN A 1 290 ? -1.875 -2.099 -5.909 1.00 93.88 290 ASN A C 1
ATOM 2303 O O . ASN A 1 290 ? -2.598 -3.056 -6.178 1.00 93.88 290 ASN A O 1
ATOM 2307 N N . ALA A 1 291 ? -0.834 -2.200 -5.080 1.00 93.50 291 ALA A N 1
ATOM 2308 C CA . ALA A 1 291 ? -0.485 -3.461 -4.439 1.00 93.50 291 ALA A CA 1
ATOM 2309 C C . ALA A 1 291 ? -1.551 -3.933 -3.440 1.00 93.50 291 ALA A C 1
ATOM 2311 O O . ALA A 1 291 ? -1.954 -5.087 -3.531 1.00 93.50 291 ALA A O 1
ATOM 2312 N N . ILE A 1 292 ? -2.076 -3.055 -2.576 1.00 96.38 292 ILE A N 1
ATOM 2313 C CA . ILE A 1 292 ? -3.177 -3.391 -1.652 1.00 96.38 292 ILE A CA 1
ATOM 2314 C C . ILE A 1 292 ? -4.413 -3.859 -2.432 1.00 96.38 292 ILE A C 1
ATOM 2316 O O . ILE A 1 292 ? -5.021 -4.870 -2.100 1.00 96.38 292 ILE A O 1
ATOM 2320 N N . ASN A 1 293 ? -4.783 -3.146 -3.497 1.00 96.75 293 ASN A N 1
ATOM 2321 C CA . ASN A 1 293 ? -5.940 -3.503 -4.318 1.00 96.75 293 ASN A CA 1
ATOM 2322 C C . ASN A 1 293 ? -5.785 -4.848 -5.026 1.00 96.75 293 ASN A C 1
ATOM 2324 O O . ASN A 1 293 ? -6.780 -5.535 -5.244 1.00 96.75 293 ASN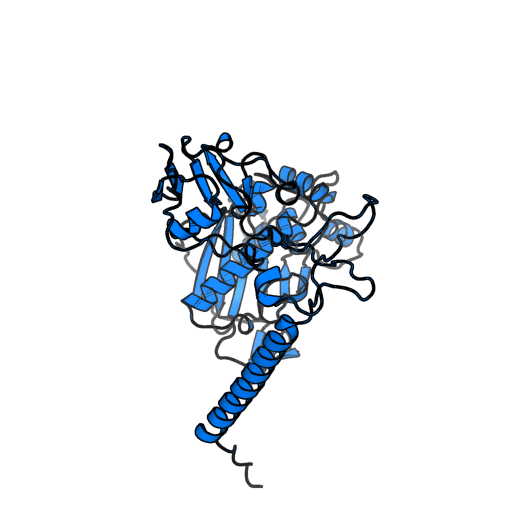 A O 1
ATOM 2328 N N . HIS A 1 294 ? -4.563 -5.191 -5.420 1.00 92.50 294 HIS A N 1
ATOM 2329 C CA . HIS A 1 294 ? -4.280 -6.485 -6.012 1.00 92.50 294 HIS A CA 1
ATOM 2330 C C . HIS A 1 294 ? -4.347 -7.602 -4.962 1.00 92.50 294 HIS A C 1
ATOM 2332 O O . HIS A 1 294 ? -4.937 -8.634 -5.250 1.00 92.50 294 HIS A O 1
ATOM 2338 N N . GLU A 1 295 ? -3.843 -7.392 -3.741 1.00 94.00 295 GLU A N 1
ATOM 2339 C CA . GLU A 1 295 ? -4.012 -8.374 -2.655 1.00 94.00 295 GLU A CA 1
ATOM 2340 C C . GLU A 1 295 ? -5.481 -8.628 -2.325 1.00 94.00 295 GLU A C 1
ATOM 2342 O O . GLU A 1 295 ? -5.887 -9.776 -2.185 1.00 94.00 295 GLU A O 1
ATOM 2347 N N . ILE A 1 296 ? -6.301 -7.574 -2.276 1.00 96.12 296 ILE A N 1
ATOM 2348 C CA . ILE A 1 296 ? -7.747 -7.726 -2.074 1.00 96.12 296 ILE A CA 1
ATOM 2349 C C . ILE A 1 296 ? -8.354 -8.606 -3.170 1.00 96.12 296 ILE A C 1
ATOM 2351 O O . ILE A 1 296 ? -9.128 -9.503 -2.858 1.00 96.12 296 ILE A O 1
ATOM 2355 N N . LEU A 1 297 ? -7.987 -8.374 -4.435 1.00 94.75 297 LEU A N 1
ATOM 2356 C CA . LEU A 1 297 ? -8.481 -9.171 -5.558 1.00 94.75 297 LEU A CA 1
ATOM 2357 C C . LEU A 1 297 ? -8.067 -10.645 -5.444 1.00 94.75 297 LEU A C 1
ATOM 2359 O O . LEU A 1 297 ? -8.883 -11.527 -5.686 1.00 94.75 297 LEU A O 1
ATOM 2363 N N . GLN A 1 298 ? -6.821 -10.920 -5.053 1.00 91.44 298 GLN A N 1
ATOM 2364 C CA . GLN A 1 298 ? -6.359 -12.296 -4.853 1.00 91.44 298 GLN A CA 1
ATOM 2365 C C . GLN A 1 298 ? -7.129 -12.990 -3.720 1.00 91.44 298 GLN A C 1
ATOM 2367 O O . GLN A 1 298 ? -7.569 -14.124 -3.883 1.00 91.44 298 GLN A O 1
ATOM 2372 N N . MET A 1 299 ? -7.383 -12.288 -2.611 1.00 94.06 299 MET A N 1
ATOM 2373 C CA . MET A 1 299 ? -8.201 -12.817 -1.517 1.00 94.06 299 MET A CA 1
ATOM 2374 C C . MET A 1 299 ? -9.659 -13.069 -1.947 1.00 94.06 299 MET A C 1
ATOM 2376 O O . MET A 1 299 ? -10.228 -14.087 -1.557 1.00 94.06 299 MET A O 1
ATOM 2380 N N . GLU A 1 300 ? -10.260 -12.184 -2.759 1.00 94.88 300 GLU A N 1
ATOM 2381 C CA . GLU A 1 300 ? -11.605 -12.387 -3.335 1.00 94.88 300 GLU A CA 1
ATOM 2382 C C . GLU A 1 300 ? -11.672 -13.701 -4.134 1.00 94.88 300 GLU A C 1
ATOM 2384 O O . GLU A 1 300 ? -12.604 -14.490 -3.960 1.00 94.88 300 GLU A O 1
ATOM 2389 N N . GLU A 1 301 ? -10.679 -13.936 -4.998 1.00 93.44 301 GLU A N 1
ATOM 2390 C CA . GLU A 1 301 ? -10.588 -15.118 -5.864 1.00 93.44 301 GLU A CA 1
ATOM 2391 C C . GLU A 1 301 ? -10.356 -16.411 -5.068 1.00 93.44 301 GLU A C 1
ATOM 2393 O O . GLU A 1 301 ? -10.980 -17.431 -5.362 1.00 93.44 301 GLU A O 1
ATOM 2398 N N . GLU A 1 302 ? -9.495 -16.370 -4.050 1.00 93.25 302 GLU A N 1
ATOM 2399 C CA . GLU A 1 302 ? -9.119 -17.543 -3.254 1.00 93.25 302 GLU A CA 1
ATOM 2400 C C . GLU A 1 302 ? -10.211 -17.964 -2.256 1.00 93.25 302 GLU A C 1
ATOM 2402 O O . GLU A 1 302 ? -10.507 -19.153 -2.125 1.00 93.25 302 GLU A O 1
ATOM 2407 N N . PHE A 1 303 ? -10.842 -17.003 -1.572 1.00 93.56 303 PHE A N 1
ATOM 2408 C CA . PHE A 1 303 ? -11.788 -17.276 -0.480 1.00 93.56 303 PHE A CA 1
ATOM 2409 C C . PHE A 1 303 ? -13.261 -17.118 -0.878 1.00 93.56 303 PHE A C 1
ATOM 2411 O O . PHE A 1 303 ? -14.148 -17.436 -0.086 1.00 93.56 303 PHE A O 1
ATOM 2418 N N . GLY A 1 304 ? -13.548 -16.680 -2.108 1.00 94.06 304 GLY A N 1
ATOM 2419 C CA . GLY A 1 304 ? -14.901 -16.681 -2.662 1.00 94.06 304 GLY A CA 1
ATOM 2420 C C . GLY A 1 304 ? -15.837 -15.641 -2.041 1.00 94.06 304 GLY A C 1
ATOM 2421 O O . GLY A 1 304 ? -17.012 -15.933 -1.809 1.00 94.06 304 GLY A O 1
ATOM 2422 N N . PHE A 1 305 ? -15.339 -14.429 -1.796 1.00 95.75 305 PHE A N 1
ATOM 2423 C CA . PHE A 1 305 ? -16.134 -13.284 -1.338 1.00 95.75 305 PHE A CA 1
ATOM 2424 C C . PHE A 1 305 ? -16.010 -12.103 -2.309 1.00 95.75 305 PHE A C 1
ATOM 2426 O O . PHE A 1 305 ? -15.182 -12.110 -3.218 1.00 95.75 305 PHE A O 1
ATOM 2433 N N . VAL A 1 306 ? -16.837 -11.068 -2.134 1.00 96.44 306 VAL A N 1
ATOM 2434 C CA . VAL A 1 306 ? -16.696 -9.806 -2.883 1.00 96.44 306 VAL A CA 1
ATOM 2435 C C . VAL A 1 306 ? -16.173 -8.700 -1.973 1.00 96.44 306 VAL A C 1
ATOM 2437 O O . VAL A 1 306 ? -16.620 -8.561 -0.843 1.00 96.44 306 VAL A O 1
ATOM 2440 N N . ARG A 1 307 ? -15.295 -7.827 -2.460 1.00 95.56 307 ARG A N 1
ATOM 2441 C CA . ARG A 1 307 ? -14.633 -6.733 -1.719 1.00 95.56 307 ARG A CA 1
ATOM 2442 C C . ARG A 1 307 ? -15.578 -5.787 -0.991 1.00 95.56 307 ARG A C 1
ATOM 2444 O O . ARG A 1 307 ? -15.156 -5.073 -0.088 1.00 95.56 307 ARG A O 1
ATOM 2451 N N . GLN A 1 308 ? -16.853 -5.725 -1.386 1.00 96.94 308 GLN A N 1
ATOM 2452 C CA . GLN A 1 308 ? -17.881 -4.980 -0.656 1.00 96.94 308 GLN A CA 1
ATOM 2453 C C . GLN A 1 308 ? -18.210 -5.594 0.714 1.00 96.94 308 GLN A C 1
ATOM 2455 O O . GLN A 1 308 ? -18.882 -4.940 1.503 1.00 96.94 308 GLN A O 1
ATOM 2460 N N . GLU A 1 309 ? -17.731 -6.800 1.002 1.00 97.69 309 GLU A N 1
ATOM 2461 C CA . GLU A 1 309 ? -17.798 -7.463 2.308 1.00 97.69 309 GLU A CA 1
ATOM 2462 C C . GLU A 1 309 ? -16.650 -7.051 3.240 1.00 97.69 309 GLU A C 1
ATOM 2464 O O . GLU A 1 309 ? -16.659 -7.409 4.412 1.00 97.69 309 GLU A O 1
ATOM 2469 N N . ILE A 1 310 ? -15.688 -6.254 2.752 1.00 98.06 310 ILE A N 1
ATOM 2470 C CA . ILE A 1 310 ? -14.648 -5.628 3.574 1.00 98.06 310 ILE A CA 1
ATOM 2471 C C . ILE A 1 310 ? -15.174 -4.281 4.079 1.00 98.06 310 ILE A C 1
ATOM 2473 O O . ILE A 1 310 ? -15.277 -3.316 3.311 1.00 98.06 310 ILE A O 1
ATOM 2477 N N . TYR A 1 311 ? -15.512 -4.219 5.365 1.00 97.81 311 TYR A N 1
ATOM 2478 C CA . TYR A 1 311 ? -16.198 -3.089 5.998 1.00 97.81 311 TYR A CA 1
ATOM 2479 C C . TYR A 1 311 ? -15.284 -2.180 6.825 1.00 97.81 311 TYR A C 1
ATOM 2481 O O . TYR A 1 311 ? -15.633 -1.020 7.061 1.00 97.81 311 TYR A O 1
ATOM 2489 N N . GLU A 1 312 ? -14.105 -2.663 7.207 1.00 96.94 312 GLU A N 1
ATOM 2490 C CA . GLU A 1 312 ? -13.123 -1.894 7.965 1.00 96.94 312 GLU A CA 1
ATOM 2491 C C . GLU A 1 312 ? -11.694 -2.267 7.578 1.00 96.94 312 GLU A C 1
ATOM 2493 O O . GLU A 1 312 ? -11.394 -3.414 7.260 1.00 96.94 312 GLU A O 1
ATOM 2498 N N . ILE A 1 313 ? -10.807 -1.277 7.572 1.00 98.19 313 ILE A N 1
ATOM 2499 C CA . ILE A 1 313 ? -9.384 -1.476 7.324 1.00 98.19 313 ILE A CA 1
ATOM 2500 C C . ILE A 1 313 ? -8.616 -0.734 8.408 1.00 98.19 313 ILE A C 1
ATOM 2502 O O . ILE A 1 313 ? -8.777 0.475 8.556 1.00 98.19 313 ILE A O 1
ATOM 2506 N N . VAL A 1 314 ? -7.753 -1.435 9.129 1.00 97.56 314 VAL A N 1
ATOM 2507 C CA . VAL A 1 314 ? -6.803 -0.850 10.073 1.00 97.56 314 VAL A CA 1
ATOM 2508 C C . VAL A 1 314 ? -5.422 -0.873 9.436 1.00 97.56 314 VAL A C 1
ATOM 2510 O O . VAL A 1 314 ? -5.008 -1.894 8.892 1.00 97.56 314 VAL A O 1
ATOM 2513 N N . VAL A 1 315 ? -4.716 0.255 9.481 1.00 97.44 315 VAL A N 1
ATOM 2514 C CA . VAL A 1 315 ? -3.367 0.394 8.928 1.00 97.44 315 VAL A CA 1
ATOM 2515 C C . VAL A 1 315 ? -2.405 0.883 9.999 1.00 97.44 315 VAL A C 1
ATOM 2517 O O . VAL A 1 315 ? -2.660 1.882 10.680 1.00 97.44 315 VAL A O 1
ATOM 2520 N N . VAL A 1 316 ? -1.269 0.203 10.088 1.00 95.50 316 VAL A N 1
ATOM 2521 C CA . VAL A 1 316 ? -0.130 0.551 10.937 1.00 95.50 316 VAL A CA 1
ATOM 2522 C C . VAL A 1 316 ? 1.124 0.694 10.077 1.00 95.50 316 VAL A C 1
ATOM 2524 O O . VAL A 1 316 ? 1.130 0.313 8.910 1.00 95.50 316 VAL A O 1
ATOM 2527 N N . GLY A 1 317 ? 2.156 1.320 10.625 1.00 93.19 317 GLY A N 1
ATOM 2528 C CA . GLY A 1 317 ? 3.404 1.606 9.927 1.00 93.19 317 GLY A CA 1
ATOM 2529 C C . GLY A 1 317 ? 4.032 2.899 10.428 1.00 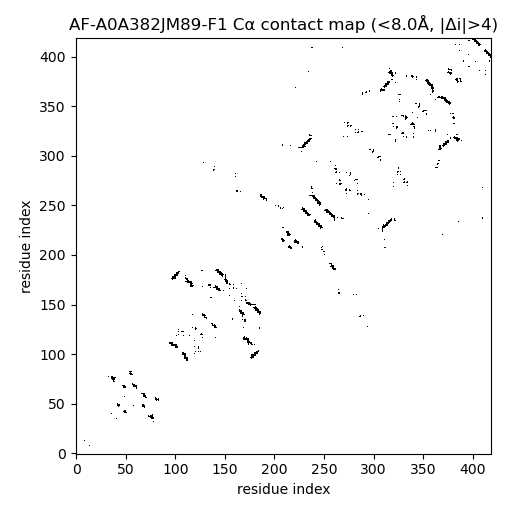93.19 317 GLY A C 1
ATOM 2530 O O . GLY A 1 317 ? 3.363 3.738 11.049 1.00 93.19 317 GLY A O 1
ATOM 2531 N N . ASN A 1 318 ? 5.315 3.080 10.135 1.00 92.94 318 ASN A N 1
ATOM 2532 C CA . ASN A 1 318 ? 6.019 4.301 10.501 1.00 92.94 318 ASN A CA 1
ATOM 2533 C C . ASN A 1 318 ? 5.343 5.546 9.895 1.00 92.94 318 ASN A C 1
ATOM 2535 O O . ASN A 1 318 ? 4.585 5.474 8.918 1.00 92.94 318 ASN A O 1
ATOM 2539 N N . SER A 1 319 ? 5.659 6.718 10.450 1.00 93.75 319 SER A N 1
ATOM 2540 C CA . SER A 1 319 ? 5.002 7.981 10.094 1.00 93.75 319 SER A CA 1
ATOM 2541 C C . SER A 1 319 ? 4.989 8.272 8.596 1.00 93.75 319 SER A C 1
ATOM 2543 O O . SER A 1 319 ? 3.988 8.753 8.076 1.00 93.75 319 SER A O 1
ATOM 2545 N N . THR A 1 320 ? 6.072 7.945 7.884 1.00 94.94 320 THR A N 1
ATOM 2546 C CA . THR A 1 320 ? 6.185 8.232 6.445 1.00 94.94 320 THR A CA 1
ATOM 2547 C C . THR A 1 320 ? 5.280 7.321 5.632 1.00 94.94 320 THR A C 1
ATOM 2549 O O . THR A 1 320 ? 4.551 7.791 4.764 1.00 94.94 320 THR A O 1
ATOM 2552 N N . MET A 1 321 ? 5.300 6.019 5.918 1.00 95.69 321 MET A N 1
ATOM 2553 C CA . MET A 1 321 ? 4.495 5.041 5.186 1.00 95.69 321 MET A CA 1
ATOM 2554 C C . MET A 1 321 ? 3.002 5.312 5.353 1.00 95.69 321 MET A C 1
ATOM 2556 O O . MET A 1 321 ? 2.259 5.372 4.367 1.00 95.69 321 MET A O 1
ATOM 2560 N N . ARG A 1 322 ? 2.576 5.557 6.597 1.00 96.50 322 ARG A N 1
ATOM 2561 C CA . ARG A 1 322 ? 1.193 5.906 6.910 1.00 96.50 322 ARG A CA 1
ATOM 2562 C C . ARG A 1 322 ? 0.776 7.194 6.199 1.00 96.50 322 ARG A C 1
ATOM 2564 O O . ARG A 1 322 ? -0.252 7.219 5.527 1.00 96.50 322 ARG A O 1
ATOM 2571 N N . ASP A 1 323 ? 1.573 8.252 6.296 1.00 97.25 323 ASP A N 1
ATOM 2572 C CA . ASP A 1 323 ? 1.212 9.549 5.724 1.00 97.25 323 ASP A CA 1
ATOM 2573 C C . ASP A 1 323 ? 1.175 9.520 4.181 1.00 97.25 323 ASP A C 1
ATOM 2575 O O . ASP A 1 323 ? 0.237 10.069 3.593 1.00 97.25 323 ASP A O 1
ATOM 2579 N N . ILE A 1 324 ? 2.078 8.777 3.518 1.00 97.19 324 ILE A N 1
ATOM 2580 C CA . ILE A 1 324 ? 2.008 8.520 2.065 1.00 97.19 324 ILE A CA 1
ATOM 2581 C C . ILE A 1 324 ? 0.669 7.865 1.695 1.00 97.19 324 ILE A C 1
ATOM 2583 O O . ILE A 1 324 ? -0.007 8.317 0.763 1.00 97.19 324 ILE A O 1
ATOM 2587 N N . LEU A 1 325 ? 0.252 6.817 2.418 1.00 97.94 325 LEU A N 1
ATOM 2588 C CA . LEU A 1 325 ? -1.014 6.125 2.150 1.00 97.94 325 LEU A CA 1
ATOM 2589 C C . LEU A 1 325 ? -2.210 7.087 2.258 1.00 97.94 325 LEU A C 1
ATOM 2591 O O . LEU A 1 325 ? -3.069 7.130 1.367 1.00 97.94 325 LEU A O 1
ATOM 2595 N N . PHE A 1 326 ? -2.222 7.907 3.312 1.00 97.69 326 PHE A N 1
ATOM 2596 C CA . PHE A 1 326 ? -3.264 8.897 3.593 1.00 97.69 326 PHE A CA 1
ATOM 2597 C C . PHE A 1 326 ? -3.182 10.167 2.730 1.00 97.69 326 PHE A C 1
ATOM 2599 O O . PHE A 1 326 ? -3.977 11.086 2.930 1.00 97.69 326 PHE A O 1
ATOM 2606 N N . LYS A 1 327 ? -2.312 10.193 1.707 1.00 96.31 327 LYS A N 1
ATOM 2607 C CA . LYS A 1 327 ? -2.175 11.311 0.757 1.00 96.31 327 LYS A CA 1
ATOM 2608 C C . LYS A 1 327 ? -1.734 12.614 1.441 1.00 96.31 327 LYS A C 1
ATOM 2610 O O . LYS A 1 327 ? -2.199 13.696 1.082 1.00 96.31 327 LYS A O 1
ATOM 2615 N N . LEU A 1 328 ? -0.874 12.498 2.444 1.00 96.06 328 LEU A N 1
ATOM 2616 C CA . LEU A 1 328 ? -0.285 13.630 3.144 1.00 96.06 328 LEU A CA 1
ATOM 2617 C C . LEU A 1 328 ? 1.099 13.938 2.580 1.00 96.06 328 LEU A C 1
ATOM 2619 O O . LEU A 1 328 ? 1.788 13.053 2.076 1.00 96.06 328 LEU A O 1
ATOM 2623 N N . ASP A 1 329 ? 1.492 15.206 2.679 1.00 92.75 329 ASP A N 1
ATOM 2624 C CA . ASP A 1 329 ? 2.865 15.608 2.400 1.00 92.75 329 ASP A CA 1
ATOM 2625 C C . ASP A 1 329 ? 3.797 15.083 3.500 1.00 92.75 329 ASP A C 1
ATOM 2627 O O . ASP A 1 329 ? 3.557 15.305 4.692 1.00 92.75 329 ASP A O 1
ATOM 2631 N N . VAL A 1 330 ? 4.862 14.398 3.085 1.00 94.69 330 VAL A N 1
ATOM 2632 C CA . VAL A 1 330 ? 5.858 13.793 3.975 1.00 94.69 330 VAL A CA 1
ATOM 2633 C C . VAL A 1 330 ? 7.167 14.576 4.048 1.00 94.69 330 VAL A C 1
ATOM 2635 O O . VAL A 1 330 ? 8.041 14.203 4.831 1.00 94.69 330 VAL A O 1
ATOM 2638 N N . GLN A 1 331 ? 7.318 15.685 3.309 1.00 94.25 331 GLN A N 1
ATOM 2639 C CA . GLN A 1 331 ? 8.555 16.480 3.338 1.00 94.25 331 GLN A CA 1
ATOM 2640 C C . GLN A 1 331 ? 8.924 16.942 4.754 1.00 94.25 331 GLN A C 1
ATOM 2642 O O . GLN A 1 331 ? 10.096 16.915 5.138 1.00 94.25 331 GLN A O 1
ATOM 2647 N N . SER A 1 332 ? 7.928 17.306 5.567 1.00 90.75 332 SER A N 1
ATOM 2648 C CA . SER A 1 332 ? 8.139 17.775 6.942 1.00 90.75 332 SER A CA 1
ATOM 2649 C C . SER A 1 332 ? 8.700 16.703 7.887 1.00 90.75 332 SER A C 1
ATOM 2651 O O . SER A 1 332 ? 9.251 17.036 8.936 1.00 90.75 332 SER A O 1
ATOM 2653 N N . ILE A 1 333 ? 8.584 15.420 7.530 1.00 91.69 333 ILE A N 1
ATOM 2654 C CA . ILE A 1 333 ? 9.159 14.305 8.292 1.00 91.69 333 ILE A CA 1
ATOM 2655 C C . ILE A 1 333 ? 10.672 14.211 8.038 1.00 91.69 333 ILE A C 1
ATOM 2657 O O . ILE A 1 333 ? 11.418 13.851 8.942 1.00 91.69 333 ILE A O 1
ATOM 2661 N N . GLY A 1 334 ? 11.146 14.588 6.845 1.00 86.25 334 GLY A N 1
ATOM 2662 C CA . GLY A 1 334 ? 12.567 14.538 6.472 1.00 86.25 334 GLY A CA 1
ATOM 2663 C C . GLY A 1 334 ? 13.375 15.778 6.864 1.00 86.25 334 GLY A C 1
ATOM 2664 O O . GLY A 1 334 ? 14.595 15.795 6.720 1.00 86.25 334 GLY A O 1
ATOM 2665 N N . GLN A 1 335 ? 12.716 16.827 7.357 1.00 81.75 335 GLN A N 1
ATOM 2666 C CA . GLN A 1 335 ? 13.346 18.100 7.704 1.00 81.75 335 GLN A CA 1
ATOM 2667 C C . GLN A 1 335 ? 13.057 18.460 9.151 1.00 81.75 335 GLN A C 1
ATOM 2669 O O . GLN A 1 335 ? 11.936 18.285 9.618 1.00 81.75 335 GLN A O 1
ATOM 2674 N N . LYS A 1 336 ? 14.043 19.029 9.856 1.00 74.38 336 LYS A N 1
ATOM 2675 C CA . LYS A 1 336 ? 13.881 19.497 11.240 1.00 74.38 336 LYS A CA 1
ATOM 2676 C C . LYS A 1 336 ? 12.609 20.364 11.366 1.00 74.38 336 LYS A C 1
ATOM 2678 O O . LYS A 1 336 ? 12.491 21.341 10.628 1.00 74.38 336 LYS A O 1
ATOM 2683 N N . PRO A 1 337 ? 11.688 20.066 12.306 1.00 86.38 337 PRO A N 1
ATOM 2684 C CA . PRO A 1 337 ? 11.841 19.207 13.491 1.00 86.38 337 PRO A CA 1
ATOM 2685 C C . PRO A 1 337 ? 11.547 17.702 13.304 1.00 86.38 337 PRO A C 1
ATOM 2687 O O . PRO A 1 337 ? 11.406 17.016 14.309 1.00 86.38 337 PRO A O 1
ATOM 2690 N N . TYR A 1 338 ? 11.487 17.200 12.069 1.00 86.50 338 TYR A N 1
ATOM 2691 C CA . TYR A 1 338 ? 11.238 15.802 11.682 1.00 86.50 338 TYR A CA 1
ATOM 2692 C C . TYR A 1 338 ? 9.867 15.314 12.133 1.00 86.50 338 TYR A C 1
ATOM 2694 O O . TYR A 1 338 ? 9.761 14.356 12.890 1.00 86.50 338 TYR A O 1
ATOM 2702 N N . LYS A 1 339 ? 8.806 16.031 11.757 1.00 90.69 339 LYS A N 1
ATOM 2703 C CA . LYS A 1 339 ? 7.450 15.765 12.256 1.00 90.69 339 LYS A CA 1
ATOM 2704 C C . LYS A 1 339 ? 6.453 15.744 11.126 1.00 90.69 339 LYS A C 1
ATOM 2706 O O . LYS A 1 339 ? 6.476 16.624 10.264 1.00 90.69 339 LYS A O 1
ATOM 2711 N N . SER A 1 340 ? 5.534 14.790 11.189 1.00 94.38 340 SER A N 1
ATOM 2712 C CA . SER A 1 340 ? 4.352 14.774 10.331 1.00 94.38 340 SER A CA 1
ATOM 2713 C C . SER A 1 340 ? 3.561 16.072 10.496 1.00 94.38 340 SER A C 1
ATOM 2715 O O . SER A 1 340 ? 3.474 16.623 11.596 1.00 94.38 340 SER A O 1
ATOM 2717 N N . THR A 1 341 ? 2.927 16.540 9.424 1.00 95.50 341 THR A N 1
ATOM 2718 C CA . THR A 1 341 ? 1.974 17.660 9.486 1.00 95.50 341 THR A CA 1
ATOM 2719 C C . THR A 1 341 ? 0.827 17.385 10.468 1.00 95.50 341 THR A C 1
ATOM 2721 O O . THR A 1 341 ? 0.341 18.297 11.133 1.00 95.50 341 THR A O 1
ATOM 2724 N N . ILE A 1 342 ? 0.443 16.116 10.637 1.00 95.81 342 ILE A N 1
ATOM 2725 C CA . ILE A 1 342 ? -0.576 15.685 11.601 1.00 95.81 342 ILE A CA 1
ATOM 2726 C C . ILE A 1 342 ? -0.066 15.789 13.036 1.00 95.81 342 ILE A C 1
ATOM 2728 O O . ILE A 1 342 ? -0.798 16.247 13.912 1.00 95.81 342 ILE A O 1
ATOM 2732 N N . GLU A 1 343 ? 1.188 15.405 13.278 1.00 93.44 343 GLU A N 1
ATOM 2733 C CA . GLU A 1 343 ? 1.832 15.570 14.584 1.00 93.44 343 GLU A CA 1
ATOM 2734 C C . GLU A 1 343 ? 1.985 17.053 14.940 1.00 93.44 343 GLU A C 1
ATOM 2736 O O . GLU A 1 343 ? 1.686 17.452 16.061 1.00 93.44 343 GLU A O 1
ATOM 2741 N N . GLN A 1 344 ? 2.394 17.891 13.985 1.00 94.56 344 GLN A N 1
ATOM 2742 C CA . GLN A 1 344 ? 2.510 19.336 14.195 1.00 94.56 344 GLN A CA 1
ATOM 2743 C C . GLN A 1 344 ? 1.164 19.961 14.573 1.00 94.56 344 GLN A C 1
ATOM 2745 O O . GLN A 1 344 ? 1.089 20.690 15.559 1.00 94.56 344 GLN A O 1
ATOM 2750 N N . ALA A 1 345 ? 0.100 19.626 13.843 1.00 95.12 345 ALA A N 1
ATOM 2751 C CA . ALA A 1 345 ? -1.244 20.115 14.125 1.00 95.12 345 ALA A CA 1
ATOM 2752 C C . ALA A 1 345 ? -1.781 19.605 15.479 1.00 95.12 345 ALA A C 1
ATOM 2754 O O . ALA A 1 345 ? -2.450 20.342 16.202 1.00 95.12 345 ALA A O 1
ATOM 2755 N N . TYR A 1 346 ? -1.451 18.370 15.873 1.00 95.06 346 TYR A N 1
ATOM 2756 C CA . TYR A 1 346 ? -1.744 17.862 17.217 1.00 95.06 346 TYR A CA 1
ATOM 2757 C C . TYR A 1 346 ? -1.010 18.666 18.304 1.00 95.06 346 TYR A C 1
ATOM 2759 O O . TYR A 1 346 ? -1.634 19.138 19.251 1.00 95.06 346 TYR A O 1
ATOM 2767 N N . LEU A 1 347 ? 0.296 18.904 18.139 1.00 93.12 347 LEU A N 1
ATOM 2768 C CA . LEU A 1 347 ? 1.101 19.690 19.084 1.00 93.12 347 LEU A CA 1
ATOM 2769 C C . LEU A 1 347 ? 0.669 21.163 19.163 1.00 93.12 347 LEU A C 1
ATOM 2771 O O . LEU A 1 347 ? 0.821 21.787 20.210 1.00 93.12 347 LEU A O 1
ATOM 2775 N N . ALA A 1 348 ? 0.120 21.711 18.078 1.00 96.06 348 ALA A N 1
ATOM 2776 C CA . ALA A 1 348 ? -0.460 23.051 18.033 1.00 96.06 348 ALA A CA 1
ATOM 2777 C C . ALA A 1 348 ? -1.870 23.133 18.657 1.00 96.06 348 ALA A C 1
ATOM 2779 O O . ALA A 1 348 ? -2.429 24.223 18.761 1.00 96.06 348 ALA A O 1
ATOM 2780 N N . GLY A 1 349 ? -2.455 22.005 19.079 1.00 95.81 349 GLY A N 1
ATOM 2781 C CA . GLY A 1 349 ? -3.812 21.946 19.631 1.00 95.81 349 GLY A CA 1
ATOM 2782 C C . GLY A 1 349 ? -4.923 22.068 18.582 1.00 95.81 349 GLY A C 1
ATOM 2783 O O . GLY A 1 349 ? -6.088 22.233 18.934 1.00 95.81 349 GLY A O 1
ATOM 2784 N N . GLU A 1 350 ? -4.592 21.966 17.294 1.00 96.62 350 GLU A N 1
ATOM 2785 C CA . GLU A 1 350 ? -5.553 22.015 16.184 1.00 96.62 350 GLU A CA 1
ATOM 2786 C C . GLU A 1 350 ? -6.311 20.687 16.021 1.00 96.62 350 GLU A C 1
ATOM 2788 O O . GLU A 1 350 ? -7.328 20.615 15.328 1.00 96.62 350 GLU A O 1
ATOM 2793 N N . ARG A 1 351 ? -5.805 19.614 16.646 1.00 94.44 351 ARG A N 1
ATOM 2794 C CA . ARG A 1 351 ? -6.356 18.255 16.588 1.00 94.44 351 ARG A CA 1
ATOM 2795 C C . ARG A 1 351 ? -6.247 17.580 17.949 1.00 94.44 351 ARG A C 1
ATOM 2797 O O . ARG A 1 351 ? -5.274 17.786 18.663 1.00 94.44 351 ARG A O 1
ATOM 2804 N N . SER A 1 352 ? -7.197 16.703 18.264 1.00 93.31 352 SER A N 1
ATOM 2805 C CA . SER A 1 352 ? -7.197 15.907 19.501 1.00 93.31 352 SER A CA 1
ATOM 2806 C C . SER A 1 352 ? -6.390 14.608 19.412 1.00 93.31 352 SER A C 1
ATOM 2808 O O . SER A 1 352 ? -6.116 13.987 20.433 1.00 93.31 352 SER A O 1
ATOM 2810 N N . THR A 1 353 ? -6.039 14.160 18.206 1.00 93.56 353 THR A N 1
ATOM 2811 C CA . THR A 1 353 ? -5.344 12.891 17.970 1.00 93.56 353 THR A CA 1
ATOM 2812 C C . THR A 1 353 ? -4.496 12.968 16.705 1.00 93.56 353 THR A C 1
ATOM 2814 O O . THR A 1 353 ? -4.809 13.722 15.778 1.00 93.56 353 THR A O 1
ATOM 2817 N N . THR A 1 354 ? -3.438 12.160 16.663 1.00 93.94 354 THR A N 1
ATOM 2818 C CA . THR A 1 354 ? -2.619 11.925 15.470 1.00 93.94 354 THR A CA 1
ATOM 2819 C C . THR A 1 354 ? -3.127 10.760 14.619 1.00 93.94 354 THR A C 1
ATOM 2821 O O . THR A 1 354 ? -2.544 10.489 13.568 1.00 93.94 354 THR A O 1
ATOM 2824 N N . SER A 1 355 ? -4.182 10.060 15.052 1.00 94.81 355 SER A N 1
ATOM 2825 C CA . SER A 1 355 ? -4.837 9.019 14.253 1.00 94.81 355 SER A CA 1
ATOM 2826 C C . SER A 1 355 ? -5.612 9.619 13.079 1.00 94.81 355 SER A C 1
ATOM 2828 O O . SER A 1 355 ? -6.018 10.787 13.098 1.00 94.81 355 SER A O 1
ATOM 2830 N N . LEU A 1 356 ? -5.797 8.821 12.032 1.00 95.56 356 LEU A N 1
ATOM 2831 C CA . LEU A 1 356 ? -6.468 9.237 10.805 1.00 95.56 356 LEU A CA 1
ATOM 2832 C C . LEU A 1 356 ? -7.610 8.282 10.489 1.00 95.56 356 LEU A C 1
ATOM 2834 O O . LEU A 1 356 ? -7.476 7.073 10.621 1.00 95.56 356 LEU A O 1
ATOM 2838 N N . VAL A 1 357 ? -8.732 8.830 10.034 1.00 96.00 357 VAL A N 1
ATOM 2839 C CA . VAL A 1 357 ? -9.872 8.051 9.549 1.00 96.00 357 VAL A CA 1
ATOM 2840 C C . VAL A 1 357 ? -10.268 8.615 8.200 1.00 96.00 357 VAL A C 1
ATOM 2842 O O . VAL A 1 357 ? -10.559 9.806 8.088 1.00 96.00 357 VAL A O 1
ATOM 2845 N N . GLU A 1 358 ? -10.309 7.774 7.173 1.00 96.75 358 GLU A N 1
ATOM 2846 C CA . GLU A 1 358 ? -10.766 8.198 5.853 1.00 96.75 358 GLU A CA 1
ATOM 2847 C C . GLU A 1 358 ? -11.527 7.084 5.130 1.00 96.75 358 GLU A C 1
ATOM 2849 O O . GLU A 1 358 ? -11.347 5.902 5.398 1.00 96.75 358 GLU A O 1
ATOM 2854 N N . LYS A 1 359 ? -12.420 7.444 4.208 1.00 95.88 359 LYS A N 1
ATOM 2855 C CA . LYS A 1 359 ? -13.171 6.458 3.421 1.00 95.88 359 LYS A CA 1
ATOM 2856 C C . LYS A 1 359 ? -12.249 5.741 2.438 1.00 95.88 359 LYS A C 1
ATOM 2858 O O . LYS A 1 359 ? -11.486 6.392 1.720 1.00 95.88 359 LYS A O 1
ATOM 2863 N N . THR A 1 360 ? -12.422 4.429 2.289 1.00 95.94 360 THR A N 1
ATOM 2864 C CA . THR A 1 360 ? -11.693 3.593 1.310 1.00 95.94 360 THR A CA 1
ATOM 2865 C C . THR A 1 360 ? -11.697 4.208 -0.092 1.00 95.94 360 THR A C 1
ATOM 2867 O O . THR A 1 360 ? -10.648 4.363 -0.718 1.00 95.94 360 THR A O 1
ATOM 2870 N N . ARG A 1 361 ? -12.860 4.700 -0.542 1.00 94.62 361 ARG A N 1
ATOM 2871 C CA . ARG A 1 361 ? -13.032 5.365 -1.844 1.00 94.62 361 ARG A CA 1
ATOM 2872 C C . ARG A 1 361 ? -12.161 6.613 -2.019 1.00 94.62 361 ARG A C 1
ATOM 2874 O O . ARG A 1 361 ? -11.714 6.874 -3.132 1.00 94.62 361 ARG A O 1
ATOM 2881 N N . ARG A 1 362 ? -11.934 7.397 -0.961 1.00 96.12 362 ARG A N 1
ATOM 2882 C CA . ARG A 1 362 ? -11.080 8.599 -1.015 1.00 96.12 362 ARG A CA 1
ATOM 2883 C C . ARG A 1 362 ? -9.597 8.243 -1.055 1.00 96.12 362 ARG A C 1
ATOM 2885 O O . ARG A 1 362 ? -8.824 8.973 -1.668 1.00 96.12 362 ARG A O 1
ATOM 2892 N N . LEU A 1 363 ? -9.224 7.106 -0.470 1.00 96.44 363 LEU A N 1
ATOM 2893 C CA . LEU A 1 363 ? -7.868 6.568 -0.559 1.00 96.44 363 LEU A CA 1
ATOM 2894 C C . LEU A 1 363 ? -7.631 5.742 -1.835 1.00 96.44 363 LEU A C 1
ATOM 2896 O O . LEU A 1 363 ? -6.487 5.530 -2.221 1.00 96.44 363 LEU A O 1
ATOM 2900 N N . GLY A 1 364 ? -8.680 5.358 -2.562 1.00 96.19 364 GLY A N 1
ATOM 2901 C CA . GLY A 1 364 ? -8.558 4.522 -3.759 1.00 96.19 364 GLY A CA 1
ATOM 2902 C C . GLY A 1 364 ? -8.379 3.035 -3.444 1.00 96.19 364 GLY A C 1
ATOM 2903 O O . GLY A 1 364 ? -8.005 2.275 -4.335 1.00 96.19 364 GLY A O 1
ATOM 2904 N N . ILE A 1 365 ? -8.668 2.622 -2.206 1.00 97.81 365 ILE A N 1
ATOM 2905 C CA . ILE A 1 365 ? -8.697 1.215 -1.804 1.00 97.81 365 ILE A CA 1
ATOM 2906 C C . ILE A 1 365 ? -10.043 0.611 -2.225 1.00 97.81 365 ILE A C 1
ATOM 2908 O O . ILE A 1 365 ? -11.112 1.153 -1.929 1.00 97.81 365 ILE A O 1
ATOM 2912 N N . ARG A 1 366 ? -9.992 -0.501 -2.955 1.00 96.81 366 ARG A N 1
ATOM 2913 C CA . ARG A 1 366 ? -11.133 -1.213 -3.532 1.00 96.81 366 ARG A CA 1
ATOM 2914 C C . ARG A 1 366 ? -11.721 -2.172 -2.497 1.00 96.81 366 ARG A C 1
ATOM 2916 O O . ARG A 1 366 ? -11.505 -3.368 -2.568 1.00 96.81 366 ARG A O 1
ATOM 2923 N N . ALA A 1 367 ? -12.495 -1.624 -1.571 1.00 97.06 367 ALA A N 1
ATOM 2924 C CA . ALA A 1 367 ? -13.284 -2.354 -0.574 1.00 97.06 367 ALA A CA 1
ATOM 2925 C C . ALA A 1 367 ? -14.743 -1.858 -0.606 1.00 97.06 367 ALA A C 1
ATOM 2927 O O . ALA A 1 367 ? -15.164 -1.238 -1.596 1.00 97.06 367 ALA A O 1
ATOM 2928 N N . ASN A 1 368 ? -15.534 -2.074 0.452 1.00 97.19 368 ASN A N 1
ATOM 2929 C CA . ASN A 1 368 ? -16.845 -1.438 0.546 1.00 97.19 368 ASN A CA 1
ATOM 2930 C C . ASN A 1 368 ? -16.695 0.096 0.430 1.00 97.19 368 ASN A C 1
ATOM 2932 O O . ASN A 1 368 ? -15.899 0.686 1.162 1.00 97.19 368 ASN A O 1
ATOM 2936 N N . PRO A 1 369 ? -17.451 0.791 -0.444 1.00 93.50 369 PRO A N 1
ATOM 2937 C CA . PRO A 1 369 ? -17.326 2.242 -0.617 1.00 93.50 369 PRO A CA 1
ATOM 2938 C C . PRO A 1 369 ? -17.625 3.081 0.634 1.00 93.50 369 PRO A C 1
ATOM 2940 O O . PRO A 1 369 ? -17.279 4.266 0.663 1.00 93.50 369 PRO A O 1
ATOM 2943 N N . LYS A 1 370 ? -18.316 2.501 1.623 1.00 94.44 370 LYS A N 1
ATOM 2944 C CA . LYS A 1 370 ? -18.600 3.120 2.922 1.00 94.44 370 LYS A CA 1
ATOM 2945 C C . LYS A 1 370 ? -17.686 2.623 4.046 1.00 94.44 370 LYS A C 1
ATOM 2947 O O . LYS A 1 370 ? -17.777 3.173 5.139 1.00 94.44 370 LYS A O 1
ATOM 2952 N N . ALA A 1 371 ? -16.809 1.654 3.779 1.00 95.25 371 ALA A N 1
ATOM 2953 C CA . ALA A 1 371 ? -15.785 1.255 4.733 1.00 95.25 371 ALA A CA 1
ATOM 2954 C C . ALA A 1 371 ? -14.850 2.425 5.050 1.00 95.25 371 ALA A C 1
ATOM 2956 O O . ALA A 1 371 ? -14.587 3.302 4.208 1.00 95.25 371 ALA A O 1
ATOM 2957 N N . LYS A 1 372 ? -14.334 2.411 6.275 1.00 95.81 372 LYS A N 1
ATOM 2958 C CA . LYS A 1 372 ? -13.331 3.361 6.745 1.00 95.81 372 LYS A CA 1
ATOM 2959 C C . LYS A 1 372 ? -11.975 2.673 6.848 1.00 95.81 372 LYS A C 1
ATOM 2961 O O . LYS A 1 372 ? -11.882 1.479 7.115 1.00 95.81 372 LYS A O 1
ATOM 2966 N N . VAL A 1 373 ? -10.944 3.464 6.598 1.00 98.12 373 VAL A N 1
ATOM 2967 C CA . VAL A 1 373 ? -9.544 3.129 6.806 1.00 98.12 373 VAL A CA 1
ATOM 2968 C C . VAL A 1 373 ? -9.087 3.919 8.018 1.00 98.12 373 VAL A C 1
ATOM 2970 O O . VAL A 1 373 ? -9.091 5.153 7.984 1.00 98.12 373 VAL A O 1
ATOM 2973 N N . TYR A 1 374 ? -8.741 3.207 9.081 1.00 97.75 374 TYR A N 1
ATOM 2974 C CA . TYR A 1 374 ? -8.223 3.755 10.320 1.00 97.75 374 TYR A CA 1
ATOM 2975 C C . TYR A 1 374 ? -6.703 3.603 10.356 1.00 97.75 374 TYR A C 1
ATOM 2977 O O . TYR A 1 374 ? -6.178 2.494 10.378 1.00 97.75 374 TYR A O 1
ATOM 2985 N N . GLY A 1 375 ? -5.992 4.725 10.335 1.00 96.62 375 GLY A N 1
ATOM 2986 C CA . GLY A 1 375 ? -4.559 4.788 10.578 1.00 96.62 375 GLY A CA 1
ATOM 2987 C C . GLY A 1 375 ? -4.314 5.047 12.056 1.00 96.62 375 GLY A C 1
ATOM 2988 O O . GLY A 1 375 ? -4.756 6.080 12.573 1.00 96.62 375 GLY A O 1
ATOM 2989 N N . LEU A 1 376 ? -3.597 4.139 12.718 1.00 94.50 376 LEU A N 1
ATOM 2990 C CA . LEU A 1 376 ? -3.262 4.280 14.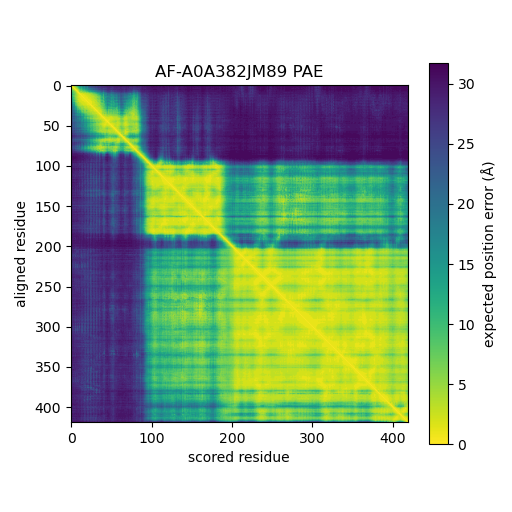136 1.00 94.50 376 LEU A CA 1
ATOM 2991 C C . LEU A 1 376 ? -2.488 5.592 14.410 1.00 94.50 376 LEU A C 1
ATOM 2993 O O . LEU A 1 376 ? -1.894 6.184 13.494 1.00 94.50 376 LEU A O 1
ATOM 2997 N N . PRO A 1 377 ? -2.531 6.106 15.654 1.00 91.75 377 PRO A N 1
ATOM 2998 C CA . PRO A 1 377 ? -1.869 7.357 16.009 1.00 91.75 377 PRO A CA 1
ATOM 2999 C C . PRO A 1 377 ? -0.343 7.258 15.872 1.00 91.75 377 PRO A C 1
ATOM 3001 O O . PRO A 1 377 ? 0.246 6.218 16.148 1.00 91.75 377 PRO A O 1
ATOM 3004 N N . LEU A 1 378 ? 0.296 8.366 15.480 1.00 91.00 378 LEU A N 1
ATOM 3005 C CA . LEU A 1 378 ? 1.751 8.506 15.608 1.00 91.00 378 LEU A CA 1
ATOM 3006 C C . LEU A 1 378 ? 2.110 8.776 17.060 1.00 91.00 378 LEU A C 1
ATOM 3008 O O . LEU A 1 378 ? 1.396 9.530 17.731 1.00 91.00 378 LEU A O 1
ATOM 3012 N N . ILE A 1 379 ? 3.256 8.246 17.482 1.00 86.75 379 ILE A N 1
ATOM 3013 C CA . ILE A 1 379 ? 3.855 8.567 18.775 1.00 86.75 379 ILE A CA 1
ATOM 3014 C C . ILE A 1 379 ? 4.652 9.868 18.651 1.00 86.75 379 ILE A C 1
ATOM 3016 O O . ILE A 1 379 ? 4.296 10.858 19.287 1.00 86.75 379 ILE A O 1
ATOM 3020 N N . ALA A 1 380 ? 5.702 9.883 17.822 1.00 83.69 380 ALA A N 1
ATOM 3021 C CA . ALA A 1 380 ? 6.523 11.069 17.577 1.00 83.69 380 ALA A CA 1
ATOM 3022 C C . ALA A 1 380 ? 7.488 10.865 16.403 1.00 83.69 380 ALA A C 1
ATOM 3024 O O . ALA A 1 380 ? 8.171 9.844 16.320 1.00 83.69 380 ALA A O 1
ATOM 3025 N N . SER A 1 381 ? 7.646 11.883 15.561 1.00 85.44 381 SER A N 1
ATOM 3026 C CA . SER A 1 381 ? 8.651 11.938 14.502 1.00 85.44 381 SER A CA 1
ATOM 3027 C C . SER A 1 381 ? 8.644 10.703 13.594 1.00 85.44 381 SER A C 1
ATOM 3029 O O . SER A 1 381 ? 7.715 10.541 12.804 1.00 85.44 381 SER A O 1
ATOM 3031 N N . HIS A 1 382 ? 9.653 9.831 13.680 1.00 79.62 382 HIS A N 1
ATOM 3032 C CA . HIS A 1 382 ? 9.729 8.599 12.889 1.00 79.62 382 HIS A CA 1
ATOM 3033 C C . HIS A 1 382 ? 9.079 7.392 13.583 1.00 79.62 382 HIS A C 1
ATOM 3035 O O . HIS A 1 382 ? 8.794 6.411 12.904 1.00 79.62 382 HIS A O 1
ATOM 3041 N N . VAL A 1 383 ? 8.800 7.484 14.890 1.00 84.88 383 VAL A N 1
ATOM 3042 C CA . VAL A 1 383 ? 8.117 6.446 15.674 1.00 84.88 383 VAL A CA 1
ATOM 3043 C C . VAL A 1 383 ? 6.624 6.516 15.377 1.00 84.88 383 VAL A C 1
ATOM 3045 O O . VAL A 1 383 ? 5.921 7.440 15.812 1.00 84.88 383 VAL A O 1
ATOM 3048 N N . GLY A 1 384 ? 6.162 5.560 14.579 1.00 87.56 384 GLY A N 1
ATOM 3049 C CA . GLY A 1 384 ? 4.843 5.610 13.984 1.00 87.56 384 GLY A CA 1
ATOM 3050 C C . GLY A 1 384 ? 3.804 4.730 14.654 1.00 87.56 384 GLY A C 1
ATOM 3051 O O . GLY A 1 384 ? 3.839 4.423 15.847 1.00 87.56 384 GLY A O 1
ATOM 3052 N N . ALA A 1 385 ? 2.814 4.405 13.835 1.00 88.25 385 ALA A N 1
ATOM 3053 C CA . ALA A 1 385 ? 1.620 3.673 14.208 1.00 88.25 385 ALA A CA 1
ATOM 3054 C C . ALA A 1 385 ? 1.881 2.171 14.403 1.00 88.25 385 ALA A C 1
ATOM 3056 O O . ALA A 1 385 ? 1.134 1.515 15.120 1.00 88.25 385 ALA A O 1
ATOM 3057 N N . ASP A 1 386 ? 2.935 1.648 13.776 1.00 90.38 386 ASP A N 1
ATOM 3058 C CA . ASP A 1 386 ? 3.492 0.312 14.008 1.00 90.38 386 ASP A CA 1
ATOM 3059 C C . ASP A 1 386 ? 3.865 0.120 15.477 1.00 90.38 386 ASP A C 1
ATOM 3061 O O . ASP A 1 386 ? 3.294 -0.738 16.146 1.00 90.38 386 ASP A O 1
ATOM 3065 N N . THR A 1 387 ? 4.707 0.992 16.033 1.00 89.00 387 THR A N 1
ATOM 3066 C CA . THR A 1 387 ? 5.073 0.922 17.453 1.00 89.00 387 THR A CA 1
ATOM 3067 C C . THR A 1 387 ? 3.839 1.033 18.352 1.00 89.00 387 THR A C 1
ATOM 3069 O O . THR A 1 387 ? 3.695 0.258 19.295 1.00 89.00 387 THR A O 1
ATOM 3072 N N . ALA A 1 388 ? 2.902 1.941 18.049 1.00 87.12 388 ALA A N 1
ATOM 3073 C CA . ALA A 1 388 ? 1.653 2.067 18.807 1.00 87.12 388 ALA A CA 1
ATOM 3074 C C . ALA A 1 388 ? 0.818 0.771 18.798 1.00 87.12 388 ALA A C 1
ATOM 3076 O O . ALA A 1 388 ? 0.221 0.417 19.816 1.00 87.12 388 ALA A O 1
ATOM 3077 N N . ALA A 1 389 ? 0.806 0.048 17.676 1.00 86.94 389 ALA A N 1
ATOM 3078 C CA . ALA A 1 389 ? 0.134 -1.239 17.550 1.00 86.94 389 ALA A CA 1
ATOM 3079 C C . ALA A 1 389 ? 0.780 -2.303 18.438 1.00 86.94 389 ALA A C 1
ATOM 3081 O O . ALA A 1 389 ? 0.069 -3.020 19.141 1.00 86.94 389 ALA A O 1
ATOM 3082 N N . VAL A 1 390 ? 2.116 -2.373 18.458 1.00 86.62 390 VAL A N 1
ATOM 3083 C CA . VAL A 1 390 ? 2.824 -3.328 19.317 1.00 86.62 390 VAL A CA 1
ATOM 3084 C C . VAL A 1 390 ? 2.554 -3.026 20.794 1.00 86.62 390 VAL A C 1
ATOM 3086 O O . VAL A 1 390 ? 2.245 -3.941 21.553 1.00 86.62 390 VAL A O 1
ATOM 3089 N N . LEU A 1 391 ? 2.579 -1.749 21.197 1.00 85.38 391 LEU A N 1
ATOM 3090 C CA . LEU A 1 391 ? 2.262 -1.336 22.571 1.00 85.38 391 LEU A CA 1
ATOM 3091 C C . LEU A 1 391 ? 0.854 -1.756 23.006 1.00 85.38 391 LEU A C 1
ATOM 3093 O O . LEU A 1 391 ? 0.677 -2.198 24.143 1.00 85.38 391 LEU A O 1
ATOM 3097 N N . ALA A 1 392 ? -0.126 -1.633 22.108 1.00 85.12 392 ALA A N 1
ATOM 3098 C CA . ALA A 1 392 ? -1.492 -2.082 22.353 1.00 85.12 392 ALA A CA 1
ATOM 3099 C C . ALA A 1 392 ? -1.589 -3.615 22.418 1.00 85.12 392 ALA A C 1
ATOM 3101 O O . ALA A 1 392 ? -2.263 -4.148 23.293 1.00 85.12 392 ALA A O 1
ATOM 3102 N N . ALA A 1 393 ? -0.887 -4.328 21.533 1.00 83.19 393 ALA A N 1
ATOM 3103 C CA . ALA A 1 393 ? -0.923 -5.788 21.460 1.00 83.19 393 ALA A CA 1
ATOM 3104 C C . ALA A 1 393 ? -0.311 -6.472 22.693 1.00 83.19 393 ALA A C 1
ATOM 3106 O O . ALA A 1 393 ? -0.813 -7.505 23.132 1.00 83.19 393 ALA A O 1
ATOM 3107 N N . VAL A 1 394 ? 0.755 -5.903 23.265 1.00 81.75 394 VAL A N 1
ATOM 3108 C CA . VAL A 1 394 ? 1.387 -6.429 24.491 1.00 81.75 394 VAL A CA 1
ATOM 3109 C C . VAL A 1 394 ? 0.761 -5.875 25.775 1.00 81.75 394 VAL A C 1
ATOM 3111 O O . VAL A 1 394 ? 1.230 -6.197 26.868 1.00 81.75 394 VAL A O 1
ATOM 3114 N N . ASP A 1 395 ? -0.260 -5.019 25.642 1.00 80.75 395 ASP A N 1
ATOM 3115 C CA . ASP A 1 395 ? -0.881 -4.267 26.734 1.00 80.75 395 ASP A CA 1
ATOM 3116 C C . ASP A 1 395 ? 0.180 -3.662 27.671 1.00 80.75 395 ASP A C 1
ATOM 3118 O O . ASP A 1 395 ? 0.190 -3.871 28.884 1.00 80.75 395 ASP A O 1
ATOM 3122 N N . MET A 1 396 ? 1.157 -2.955 27.084 1.00 79.06 396 MET A N 1
ATOM 3123 C CA . MET A 1 396 ? 2.357 -2.516 27.813 1.00 79.06 396 MET A CA 1
ATOM 3124 C C . MET A 1 396 ? 2.011 -1.616 29.008 1.00 79.06 396 MET A C 1
ATOM 3126 O O . MET A 1 396 ? 2.736 -1.594 29.998 1.00 79.06 396 MET A O 1
ATOM 3130 N N . ALA A 1 397 ? 0.892 -0.891 28.924 1.00 76.62 397 ALA A N 1
ATOM 3131 C CA . ALA A 1 397 ? 0.410 0.011 29.964 1.00 76.62 397 ALA A CA 1
ATOM 3132 C C . ALA A 1 397 ? -0.101 -0.713 31.223 1.00 76.62 397 ALA A C 1
ATOM 3134 O O . ALA A 1 397 ? -0.142 -0.101 32.289 1.00 76.62 397 ALA A O 1
ATOM 3135 N N . SER A 1 398 ? -0.490 -1.990 31.128 1.00 79.31 398 SER A N 1
ATOM 3136 C CA . SER A 1 398 ? -0.933 -2.777 32.286 1.00 79.31 398 SER A CA 1
ATOM 3137 C C . SER A 1 398 ? 0.209 -3.522 32.987 1.00 79.31 398 SER A C 1
ATOM 3139 O O . SER A 1 398 ? 0.014 -4.084 34.073 1.00 79.31 398 SER A O 1
ATOM 3141 N N . GLN A 1 399 ? 1.412 -3.500 32.404 1.00 78.44 399 GLN A N 1
ATOM 3142 C CA . GLN A 1 399 ? 2.585 -4.180 32.939 1.00 78.44 399 GLN A CA 1
ATOM 3143 C C . GLN A 1 399 ? 3.104 -3.466 34.191 1.00 78.44 399 GLN A C 1
ATOM 3145 O O . GLN A 1 399 ? 3.337 -2.261 34.203 1.00 78.44 399 GLN A O 1
ATOM 3150 N N . LYS A 1 400 ? 3.298 -4.233 35.270 1.00 81.81 400 LYS A N 1
ATOM 3151 C CA . LYS A 1 400 ? 3.772 -3.720 36.571 1.00 81.81 400 LYS A CA 1
ATOM 3152 C C . LYS A 1 400 ? 5.291 -3.770 36.732 1.00 81.81 400 LYS A C 1
ATOM 3154 O O . LYS A 1 400 ? 5.819 -3.257 37.714 1.00 81.81 400 LYS A O 1
ATOM 3159 N N . GLU A 1 401 ? 5.977 -4.433 35.811 1.00 87.00 401 GLU A N 1
ATOM 3160 C CA . GLU A 1 401 ? 7.428 -4.600 35.816 1.00 87.00 401 GLU A CA 1
ATOM 3161 C C . GLU A 1 401 ? 8.071 -3.695 34.763 1.00 87.00 401 GLU A C 1
ATOM 3163 O O . GLU A 1 401 ? 7.409 -3.228 33.836 1.00 87.00 401 GLU A O 1
ATOM 3168 N N . THR A 1 402 ? 9.376 -3.448 34.893 1.00 89.00 402 THR A N 1
ATOM 3169 C CA . THR A 1 402 ? 10.126 -2.780 33.826 1.00 89.00 402 THR A CA 1
ATOM 3170 C C . THR A 1 402 ? 10.144 -3.677 32.598 1.00 89.00 402 THR A C 1
ATOM 3172 O O . THR A 1 402 ? 10.705 -4.772 32.633 1.00 89.00 402 THR A O 1
ATOM 3175 N N . VAL A 1 403 ? 9.575 -3.189 31.505 1.00 88.38 403 VAL A N 1
ATOM 3176 C CA . VAL A 1 403 ? 9.464 -3.912 30.240 1.00 88.38 403 VAL A CA 1
ATOM 3177 C C . VAL A 1 403 ? 10.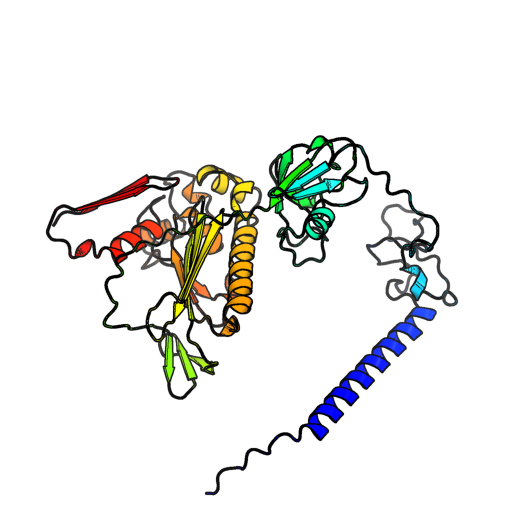186 -3.139 29.145 1.00 88.38 403 VAL A C 1
ATOM 3179 O O . VAL A 1 403 ? 10.084 -1.917 29.055 1.00 88.38 403 VAL A O 1
ATOM 3182 N N . MET A 1 404 ? 10.938 -3.852 28.309 1.00 90.25 404 MET A N 1
ATOM 3183 C CA . MET A 1 404 ? 11.608 -3.289 27.140 1.00 90.25 404 MET A CA 1
ATOM 3184 C C . MET A 1 404 ? 11.093 -3.996 25.896 1.00 90.25 404 MET A C 1
ATOM 3186 O O . MET A 1 404 ? 11.206 -5.213 25.768 1.00 90.25 404 MET A O 1
ATOM 3190 N N . LEU A 1 405 ? 10.541 -3.205 24.989 1.00 87.31 405 LEU A N 1
ATOM 3191 C CA . LEU A 1 405 ? 10.103 -3.622 23.676 1.00 87.31 405 LEU A CA 1
ATOM 3192 C C . LEU A 1 405 ? 11.150 -3.200 22.654 1.00 87.31 405 LEU A C 1
ATOM 3194 O O . LEU A 1 405 ? 11.599 -2.054 22.665 1.00 87.31 405 LEU A O 1
ATOM 3198 N N . VAL A 1 406 ? 11.530 -4.129 21.784 1.00 88.44 406 VAL A N 1
ATOM 3199 C CA . VAL A 1 406 ? 12.453 -3.876 20.679 1.00 88.44 406 VAL A CA 1
ATOM 3200 C C . VAL A 1 406 ? 11.804 -4.397 19.410 1.00 88.44 406 VAL A C 1
ATOM 3202 O O . VAL A 1 406 ? 11.652 -5.609 19.257 1.00 88.44 406 VAL A O 1
ATOM 3205 N N . ASP A 1 407 ? 11.427 -3.483 18.525 1.00 85.19 407 ASP A N 1
ATOM 3206 C CA . ASP A 1 407 ? 11.020 -3.809 17.165 1.00 85.19 407 ASP A CA 1
ATOM 3207 C C . ASP A 1 407 ? 12.257 -3.747 16.264 1.00 85.19 407 ASP A C 1
ATOM 3209 O O . ASP A 1 407 ? 12.981 -2.749 16.237 1.00 85.19 407 ASP A O 1
ATOM 3213 N N . VAL A 1 408 ? 12.559 -4.855 15.590 1.00 82.94 408 VAL A N 1
ATOM 3214 C CA . VAL A 1 408 ? 13.756 -4.993 14.756 1.00 82.94 408 VAL A CA 1
ATOM 3215 C C . VAL A 1 408 ? 13.318 -5.072 13.301 1.00 82.94 408 VAL A C 1
ATOM 3217 O O . VAL A 1 408 ? 13.078 -6.154 12.767 1.00 82.94 408 VAL A O 1
ATOM 3220 N N . GLY A 1 409 ? 13.251 -3.912 12.652 1.00 76.25 409 GLY A N 1
ATOM 3221 C CA . GLY A 1 409 ? 12.954 -3.779 11.231 1.00 76.25 409 GLY A CA 1
ATOM 3222 C C . GLY A 1 409 ? 14.045 -3.026 10.469 1.00 76.25 409 GLY A C 1
ATOM 3223 O O . GLY A 1 409 ? 15.220 -3.020 10.835 1.00 76.25 409 GLY A O 1
ATOM 3224 N N . THR A 1 410 ? 13.646 -2.367 9.375 1.00 72.75 410 THR A N 1
ATOM 3225 C CA . THR A 1 410 ? 14.522 -1.438 8.631 1.00 72.75 410 THR A CA 1
ATOM 3226 C C . THR A 1 410 ? 15.024 -0.303 9.527 1.00 72.75 410 THR A C 1
ATOM 3228 O O . THR A 1 410 ? 16.159 0.139 9.381 1.00 72.75 410 THR A O 1
ATOM 3231 N N . ASN A 1 411 ? 14.184 0.130 10.464 1.00 78.00 411 ASN A N 1
ATOM 3232 C CA . ASN A 1 411 ? 14.586 0.917 11.618 1.00 78.00 411 ASN A CA 1
ATOM 3233 C C . ASN A 1 411 ? 14.425 0.052 12.871 1.00 78.00 411 ASN A C 1
ATOM 3235 O O . ASN A 1 411 ? 13.742 -0.970 12.841 1.00 78.00 411 ASN A O 1
ATOM 3239 N N . THR A 1 412 ? 15.096 0.448 13.949 1.00 84.12 412 THR A N 1
ATOM 3240 C CA . THR A 1 412 ? 14.943 -0.204 15.249 1.00 84.12 412 THR A CA 1
ATOM 3241 C C . THR A 1 412 ? 14.247 0.747 16.203 1.00 84.12 412 THR A C 1
ATOM 3243 O O . THR A 1 412 ? 14.831 1.747 16.631 1.00 84.12 412 THR A O 1
ATOM 3246 N N . GLU A 1 413 ? 13.009 0.427 16.550 1.00 87.88 413 GLU A N 1
ATOM 3247 C CA . GLU A 1 413 ? 12.224 1.137 17.543 1.00 87.88 413 GLU A CA 1
ATOM 3248 C C . GLU A 1 413 ? 12.376 0.448 18.903 1.00 87.88 413 GLU A C 1
ATOM 3250 O O . GLU A 1 413 ? 12.195 -0.760 19.053 1.00 87.88 413 GLU A O 1
ATOM 3255 N N . VAL A 1 414 ? 12.728 1.231 19.925 1.00 90.00 414 VAL A N 1
ATOM 3256 C CA . VAL A 1 414 ? 12.891 0.743 21.298 1.00 90.00 414 VAL A CA 1
ATOM 3257 C C . VAL A 1 414 ? 11.954 1.516 22.208 1.00 90.00 414 VAL A C 1
ATOM 3259 O O . VAL A 1 414 ? 12.017 2.745 22.263 1.00 90.00 414 VAL A O 1
ATOM 3262 N N . VAL A 1 415 ? 11.122 0.798 22.962 1.00 88.81 415 VAL A N 1
ATOM 3263 C CA . VAL A 1 415 ? 10.252 1.381 23.988 1.00 88.81 415 VAL A CA 1
ATOM 3264 C C . VAL A 1 415 ? 10.580 0.762 25.337 1.00 88.81 415 VAL A C 1
ATOM 3266 O O . VAL A 1 415 ? 10.647 -0.455 25.471 1.00 88.81 415 VAL A O 1
ATOM 3269 N N . ILE A 1 416 ? 10.778 1.602 26.351 1.00 89.56 416 ILE A N 1
ATOM 3270 C CA . ILE A 1 416 ? 10.998 1.168 27.732 1.00 89.56 416 ILE A CA 1
ATOM 3271 C C . ILE A 1 416 ? 9.831 1.680 28.569 1.00 89.56 416 ILE A C 1
ATOM 3273 O O . ILE A 1 416 ? 9.572 2.881 28.607 1.00 89.56 416 ILE A O 1
ATOM 3277 N N . GLY A 1 417 ? 9.136 0.759 29.225 1.00 84.00 417 GLY A N 1
ATOM 3278 C CA . GLY A 1 417 ? 8.065 1.036 30.173 1.00 84.00 417 GLY A CA 1
ATOM 3279 C C . GLY A 1 417 ? 8.527 0.726 31.587 1.00 84.00 417 GLY A C 1
ATOM 3280 O O . GLY A 1 417 ? 9.243 -0.248 31.821 1.00 84.00 417 GLY A O 1
ATOM 3281 N N . HIS A 1 418 ? 8.121 1.568 32.527 1.00 79.19 418 HIS A N 1
ATOM 3282 C CA . HIS A 1 418 ? 8.313 1.370 33.956 1.00 79.19 418 HIS A CA 1
ATOM 3283 C C . HIS A 1 418 ? 7.049 1.834 34.680 1.00 79.19 418 HIS A C 1
ATOM 3285 O O . HIS A 1 418 ? 6.409 2.783 34.219 1.00 79.19 418 HIS A O 1
ATOM 3291 N N . ALA A 1 419 ? 6.699 1.142 35.764 1.00 68.19 419 ALA A N 1
ATOM 3292 C CA . ALA A 1 419 ? 5.497 1.399 36.555 1.00 68.19 419 ALA A CA 1
ATOM 3293 C C . ALA A 1 419 ? 5.581 2.684 37.391 1.00 68.19 419 ALA A C 1
ATOM 3295 O O . ALA A 1 419 ? 6.693 3.022 37.863 1.00 68.19 419 ALA A O 1
#

Radius of gyration: 27.52 Å; Cα contacts (8 Å, |Δi|>4): 732; chains: 1; bounding box: 75×44×87 Å

InterPro domains:
  IPR001041 2Fe-2S ferredoxin-type iron-sulfur binding domain [PF00111] (105-174)
  IPR001041 2Fe-2S ferredoxin-type iron-sulfur binding domain [PS51085] (98-187)
  IPR001041 2Fe-2S ferredoxin-type iron-sulfur binding domain [cd00207] (101-182)
  IPR012675 Beta-grasp domain superfamily [G3DSA:3.10.20.30] (100-185)
  IPR036010 2Fe-2S ferredoxin-like superfamily [SSF54292] (101-181)
  IPR041414 RamQ-like, middle-like domain [PF17651] (230-398)
  IPR042259 RamQ-like, middle domain superfamily [G3DSA:3.30.420.480] (228-417)
  IPR043129 ATPase, nucleotide binding domain [SSF53067] (231-415)
  IPR052911 Corrinoid activation enzyme [PTHR42895] (111-418)

Sequence (419 aa):
MKKPEIQKIDKKEYQKRLDRITELFSSMTVHADEQSTYRCPYKNKEDRCTAKFGCRNQRKPDNRRELLICGGDDKLDYRQAWETEAVPDSTLIDIEYGMGTVTSDDRTCRLSVGKTIFDYADELAVQVPTSCFRTGQCHECIIEIKQGMEALQPRNETESFLQENYRLACQAVVSNADVDIDFSPLRRTPKILIDSNQTPIVDIDPIVICQNGVVYYDGEAIDKYRGHLYGLAIDLGTTTVVISLVDLENGKSITSSAFENPQRFGGSDIMNRISYDGVYHGELRKAIINAINHEILQMEEEFGFVRQEIYEIVVVGNSTMRDILFKLDVQSIGQKPYKSTIEQAYLAGERSTTSLVEKTRRLGIRANPKAKVYGLPLIASHVGADTAAVLAAVDMASQKETVMLVDVGTNTEVVIGHA

pLDDT: mean 82.22, std 15.71, range [30.14, 98.19]

Nearest PDB structures (foldseek):
  4c1n-assembly2_K  TM=8.693E-01  e=1.224E-15  Carboxydothermus hydrogenoformans
  3zyy-assembly1_X  TM=5.915E-01  e=9.347E-19  Carboxydothermus hydrogenoformans
  4iz9-assembly1_A-2  TM=4.128E-01  e=3.201E-03  Mycobacterium avium 104
  4ijn-assembly1_B  TM=4.321E-01  e=1.019E-02  Mycolicibacterium smegmatis MC2 155
  3vf6-assembly1_A  TM=5.787E-01  e=3.639E-02  Homo sapiens

Organism: NCBI:txid408172

Mean predicted aligned error: 14.93 Å

Foldseek 3Di:
DDDPPPPDPDPVVVVVVVVVVVVVVVVVVVVVQVCLQQDDPQQDPVQFGNDPDDFPQWAQDPDNPDGTGRNDHSNHNRVCRRPPDPPPPDDPPVQPFAQAWEDEPRFIDTDGFFDFLVVVCVVSVNDADDDPVLPLPLLRRKKFKPFDLVQWDDDDPSCVLFDPRIDRRSRGGGHHRHTYIYMYTQWDWDDPPDPDPPPQPPDADDQWDDDPQFIDRVNHGQGGHDPFQWEWEWEQELFKIKIFIAGNVRGDTPDMTMTTQSLCRQHSDLLSVLVSCVPVPLSSLSNNLSVLQVVLVVCCVPVVHAQLSHAEYEYWYWPRRLCSLVSARLNCLNDPVNWGPLRVCVVVVVDVFQKDKDACVVSNHPHNRNHIYIYATAPTRGRIRNVVVVCVVVVVVPDAAWDWDWDDDPDIDIDTDHD

Secondary structure (DSSP, 8-state):
-PPPP-----HHHHHHHHHHHHHHHHHHHHHHHHHHTT--TTB-TTSBB--SS--TTEE--SSTTSPPEE---TTS-GGGGS---PPPTTS-----EEEEEEEETTEEEEEETT-BHHHHHHHTT-----SSTTSS-S---EEEEEE-GGGBPPP-GGGTTS-TTEEETTT-BBS-TTS-EEEEES--------------------SEEEETTEEEETTEEEEE--S--EEEEEEE-SSEEEEEEEETTT--EEEEEEEE-GGGGG-SSHHHHHHHHHHSTTHHHHHHHHHHHHHHHHHHHHHT--GGGEEEEEEE--HHHHHHHTT---HHHHSTTT--HHHHHHHTTS-S-S-EEEEHHHHT--S-TT-EEEEPPP-BTTB-HHHHHHHHHTTGGG--S-EEEEEESSSEEEEEE--